Protein AF-0000000068223989 (afdb_homodimer)

Sequence (750 aa):
MGLLIIFLVSFIASISGSCTNDKNLVLDLAFKLSGNDVVFPCPTTKNIYASSGRWIPKNIIATRLAVYNDYGIVTLSRFRQGVPFTVGRFPLVNITSRVPLVAFPCWSIQEEGSCDSIQNAIDLTIDPLDILWVLDLGICNTLEQPVKRCSPKLWGIKPDSGKVVKTIDLSTFLSFDSRIQYLVVDYSVDGVPYAYISDAGSASIIVINILHGTGFRVVLPVAICPSVKDIFYLQLIRKSHDTVLYFSYLSSPFIYSIKTKLLQQGHVDGAIIKCGTKPLGYQVVLLGTDNGAGIFFRYKGDSDIYVWNTDTAFKPENFLLVHKGGYCRMATQVIPGWKKLMWAIESNFHDYITGTTGCLGPSIIVYPLVKTSESMGLLIIFLVSFIASISGSCTNDKNLVLDLAFKLSGNDVVFPCPTTKNIYASSGRWIPKNIIATRLAVYNDYGIVTLSRFRQGVPFTVGRFPLVNITSRVPLVAFPCWSIQEEGSCDSIQNAIDLTIDPLDILWVLDLGICNTLEQPVKRCSPKLWGIKPDSGKVVKTIDLSTFLSFDSRIQYLVVDYSVDGVPYAYISDAGSASIIVINILHGTGFRVVLPVAICPSVKDIFYLQLIRKSHDTVLYFSYLSSPFIYSIKTKLLQQGHVDGAIIKCGTKPLGYQVVLLGTDNGAGIFFRYKGDSDIYVWNTDTAFKPENFLLVHKGGYCRMATQVIPGWKKLMWAIESNFHDYITGTTGCLGPSIIVYPLVKTSES

Radius of gyration: 32.39 Å; Cα contacts (8 Å, |Δi|>4): 1817; chains: 2; bounding box: 91×104×91 Å

InterPro domains:
  IPR011042 Six-bladed beta-propeller, TolB-like [G3DSA:2.120.10.30] (39-363)
  IPR017996 Major royal jelly/yellow-related [PF03022] (121-354)
  IPR017996 Major royal jelly/yellow-related [PTHR10009] (9-357)

Foldseek 3Di:
DDPPPPPPPPPPPPPPPCPVPPVVQQVQQKEWEWLVQEDDPDVVVVVVLVVVQQAQTLLWDWAEWDADDQKIKTARFQLAHHDQFGIWMWGRDRHSDYTHTYHPPHNVQGHALPQSHQHGFQYWDAEPVGWIKTWGCCWHNNLHDIDRRYATWIWTARRVNRDTDAIAGCVVADDPQWDWHYWDWYADPVGFIWIWIQTLRQQWIWIARRVVSDIYTQHDDPLQHDPDRWDKDWAWADDPVFIKIWIHTQPDQWIKIATVVCVNVSNPVVRIGTQEGHPPPWGKQWAYAQNHQWTWIDTPPAAWIWIARSVHGPDPVRIDTQDHGDDAKHWSHWDQYDPRFIKTKIKNVVCSSVVNCPSRHIIIMIGTRDRPPPD/DDPPPPPPPPPPPPPPPCPVPPVVQQVQQKEWEWLVQEDDPDPVVVVVLVVVQQAQTLLWDWAEWDADAQKIKTARFQLDHHDQFGIWIWGRDRGSDYTHTYHPPHNVQGHALPQSHQHGFQYWDQEPVGWIKTWGCCWHNNLHDIDRRYATWIWTARRVNRDTDAIAGCVVADDPQWDWHYWDWYADPVGFIWIWIQTLRQQWIWIARRVVSDIYTQHDDPVQHDPDRWDKDWAWADDPVFIKIWIHTQPDQWIKIATVVCVNVSNPVVRIGTQEGHPPPWGKQWAYAQNHQWTWIDTVPAAWIWIARSVHGPDPVRIDTQDHGDDAKHWSHWDQHDPRFIKTKIKNVVCSSVVNCPSRHIIIMIGTRDRPPPD

Organism: Rhynchophorus ferrugineus (NCBI:txid354439)

pLDDT: mean 89.08, std 18.05, range [26.98, 98.94]

Secondary structure (DSSP, 8-state):
-------------------SHHHHHHTT--EEE-GGGBPPSSHHHHHHHHHHTS--GGG----EEEEETTEEEEE---SSS--S-SEEEEE--S-SEE--BEESS-GGGG-TT-TTS---EEEEEE-TTS-EEEEE-SEE-TTSS-EE-S--EEEEE-TTT--EEEEEE-GGG--TT--EEEEEEEE-TTS-EEEEEEETTTTEEEEEETTTTEEEEEEPPGGG--SS---EEEEEEE-SS-EEEEEEETT-SEEEEEEHHHHHTT--TTT-EEEEEPPTT--EEEEEE-SSSEEEEEETT---EEEEETTS-BSGGGEEEEE---SS-EEEEEEE-GGG-EEEEEE-HHHHHHT-SGGG---EEEEEE------/-------------------SHHHHHHTT--EEE-GGGBPPSSHHHHHHHHHHTS--GGG----EEEEETTEEEEE---SSS--S-SEEEEE--S-SEE--BEESS-GGGG-TT-TTS---EEEEEE-TTS-EEEEE-SEE-TTSS-EE-S--EEEEE-TTT--EEEEEE-GGG--TT--EEEEEEEE-TTS-EEEEEEETTTTEEEEEETTTTEEEEEEPPGGG--SS---EEEEEEE-SS-EEEEEEETT-SEEEEEEHHHHHTT--TTT-EEEEEPPTT--EEEEEE-SSSEEEEEETT---EEEEETTS-BSGGGEEEEE---SS-EEEEEEE-GGG-EEEEEE-HHHHHHT-SGGG---EEEEEE------

Solvent-accessible surface area (backbone atoms only — not comparable to full-atom values): 40188 Å² total; per-residue (Å²): 137,81,82,76,79,77,78,76,77,76,76,76,75,74,76,74,71,75,68,70,60,62,64,62,58,56,75,48,45,33,38,33,48,49,41,78,32,57,58,63,97,41,70,68,58,44,50,51,29,49,75,70,50,40,42,33,39,47,42,33,48,61,55,35,65,36,70,55,88,60,30,38,38,31,24,25,34,22,40,35,66,17,46,66,45,22,33,29,30,31,73,68,60,98,44,66,35,79,43,57,35,33,51,42,70,42,66,82,49,19,38,73,88,42,72,87,21,51,47,9,24,63,26,51,40,65,32,94,84,57,37,33,35,35,38,22,58,15,44,28,18,64,78,68,71,62,44,80,82,36,69,27,30,40,38,31,27,35,71,89,78,42,46,73,76,46,75,40,76,42,61,86,53,53,60,95,55,49,41,72,59,36,63,49,58,46,62,46,97,87,64,52,42,33,38,42,31,28,20,40,51,60,38,25,40,35,41,29,40,57,86,78,68,44,65,43,63,43,70,57,61,71,91,72,49,72,97,56,96,63,50,38,44,71,46,73,35,70,52,98,87,46,44,35,37,34,36,33,40,35,86,44,59,44,37,32,32,32,48,45,74,39,55,77,69,67,50,53,83,88,47,62,41,79,50,32,53,52,60,88,96,53,38,58,42,73,27,35,38,63,88,41,57,34,37,30,28,26,44,69,98,46,32,40,34,30,35,33,49,66,91,45,64,48,40,76,92,50,53,41,81,46,41,84,45,63,92,47,40,29,68,53,26,34,35,58,43,64,92,83,31,40,32,34,38,24,22,29,55,73,30,49,79,70,68,20,26,38,72,74,16,42,57,30,39,37,34,58,56,59,78,67,69,79,127,137,82,81,76,77,76,78,76,78,76,77,77,75,75,75,75,72,75,67,71,61,61,65,61,58,56,75,48,44,31,38,34,47,49,39,80,33,59,59,61,96,40,71,67,58,44,50,51,29,50,74,70,51,40,41,32,39,48,43,32,49,60,58,35,67,37,69,56,86,60,29,38,36,32,24,25,34,24,40,34,66,17,46,66,45,22,33,30,31,30,71,66,60,97,43,67,37,79,43,56,35,33,51,43,71,42,65,83,47,18,37,72,88,43,73,88,21,52,46,7,24,63,27,51,40,64,33,95,86,56,37,33,36,35,39,22,56,15,44,27,18,65,78,67,73,62,44,80,82,37,67,27,31,40,38,31,26,35,72,90,79,42,47,74,77,46,76,40,77,42,60,86,54,52,59,94,54,48,40,72,58,36,64,49,57,47,62,46,96,88,63,50,43,33,37,42,31,27,20,42,52,59,37,25,39,35,41,29,39,55,86,79,69,44,64,44,64,44,70,55,62,72,90,72,50,73,93,56,95,65,51,39,44,72,44,74,35,70,50,98,89,44,45,35,36,36,37,33,41,35,85,44,59,44,37,33,33,33,47,44,74,37,56,76,69,67,51,54,86,88,49,62,40,79,51,31,52,51,61,89,95,53,39,57,42,73,26,34,37,62,88,40,57,34,38,32,29,26,45,69,96,46,30,39,34,30,35,34,47,65,92,46,64,47,40,77,93,51,53,40,80,46,41,85,45,64,93,48,40,31,67,53,25,36,36,59,42,63,93,84,32,38,32,33,39,26,21,30,55,74,31,48,78,70,69,20,26,37,72,74,16,44,58,31,41,37,33,57,56,59,78,68,69,78,126

Nearest PDB structures (foldseek):
  5yyl-assembly1_A-2  TM=8.370E-01  e=7.728E-17  Apis mellifera
  2dg0-assembly1_A  TM=6.513E-01  e=5.392E-04  Staphylococcus aureus
  2dso-assembly3_C  TM=6.177E-01  e=4.110E-04  Staphylococcus aureus
  8e06-assembly1_A  TM=3.840E-01  e=2.372E-06  Homo sapiens
  8eec-assembly1_A  TM=4.610E-01  e=9.276E-04  Homo sapiens

Structure (mmCIF, N/CA/C/O backbone):
data_AF-0000000068223989-model_v1
#
loop_
_entity.id
_entity.type
_entity.pdbx_description
1 polymer 'Uncharacterized protein'
#
loop_
_atom_site.group_PDB
_atom_site.id
_atom_site.type_symbol
_atom_site.label_atom_id
_atom_site.label_alt_id
_atom_site.label_comp_id
_atom_site.label_asym_id
_atom_site.label_entity_id
_atom_site.label_seq_id
_atom_site.pdbx_PDB_ins_code
_atom_site.Cartn_x
_atom_site.Cartn_y
_atom_site.Cartn_z
_atom_site.occupancy
_atom_site.B_iso_or_equiv
_atom_site.auth_seq_id
_atom_site.auth_comp_id
_atom_site.auth_asym_id
_atom_site.auth_atom_id
_atom_site.pdbx_PDB_model_num
ATOM 1 N N . MET A 1 1 ? 67.438 5.156 52.906 1 27.75 1 MET A N 1
ATOM 2 C CA . MET A 1 1 ? 66.062 5.566 53.062 1 27.75 1 MET A CA 1
ATOM 3 C C . MET A 1 1 ? 65.375 5.73 51.688 1 27.75 1 MET A C 1
ATOM 5 O O . MET A 1 1 ? 65.625 6.727 51 1 27.75 1 MET A O 1
ATOM 9 N N . GLY A 1 2 ? 65.312 4.629 50.906 1 30.39 2 GLY A N 1
ATOM 10 C CA . GLY A 1 2 ? 64.938 4.363 49.531 1 30.39 2 GLY A CA 1
ATOM 11 C C . GLY A 1 2 ? 63.5 4.711 49.219 1 30.39 2 GLY A C 1
ATOM 12 O O . GLY A 1 2 ? 62.594 4.301 49.906 1 30.39 2 GLY A O 1
ATOM 13 N N . LEU A 1 3 ? 63.312 5.91 48.625 1 30.12 3 LEU A N 1
ATOM 14 C CA . LEU A 1 3 ? 62.094 6.609 48.219 1 30.12 3 LEU A CA 1
ATOM 15 C C . LEU A 1 3 ? 61.25 5.742 47.312 1 30.12 3 LEU A C 1
ATOM 17 O O . LEU A 1 3 ? 61.656 5.398 46.188 1 30.12 3 LEU A O 1
ATOM 21 N N . LEU A 1 4 ? 60.5 4.777 47.844 1 30.23 4 LEU A N 1
ATOM 22 C CA . LEU A 1 4 ? 59.625 3.855 47.156 1 30.23 4 LEU A CA 1
ATOM 23 C C . LEU A 1 4 ? 58.5 4.613 46.438 1 30.23 4 LEU A C 1
ATOM 25 O O . LEU A 1 4 ? 57.719 5.301 47.094 1 30.23 4 LEU A O 1
ATOM 29 N N . ILE A 1 5 ? 58.781 5.109 45.219 1 29.78 5 ILE A N 1
ATOM 30 C CA . ILE A 1 5 ? 57.875 5.824 44.312 1 29.78 5 ILE A CA 1
ATOM 31 C C . ILE A 1 5 ? 56.656 4.957 44 1 29.78 5 ILE A C 1
ATOM 33 O O . ILE A 1 5 ? 56.781 3.867 43.438 1 29.78 5 ILE A O 1
ATOM 37 N N . ILE A 1 6 ? 55.688 4.957 44.906 1 29.48 6 ILE A N 1
ATOM 38 C CA . ILE A 1 6 ? 54.406 4.23 44.75 1 29.48 6 ILE A CA 1
ATOM 39 C C . ILE A 1 6 ? 53.688 4.727 43.531 1 29.48 6 ILE A C 1
ATOM 41 O O . ILE A 1 6 ? 53.344 5.91 43.438 1 29.48 6 ILE A O 1
ATOM 45 N N . PHE A 1 7 ? 54.031 4.137 42.344 1 29.66 7 PHE A N 1
ATOM 46 C CA . PHE A 1 7 ? 53.344 4.371 41.062 1 29.66 7 PHE A CA 1
ATOM 47 C C . PHE A 1 7 ? 51.875 4.086 41.188 1 29.66 7 PHE A C 1
ATOM 49 O O . PHE A 1 7 ? 51.469 2.953 41.469 1 29.66 7 PHE A O 1
ATOM 56 N N . LEU A 1 8 ? 51.094 5.07 41.688 1 27.34 8 LEU A N 1
ATOM 57 C CA . LEU A 1 8 ? 49.656 5.008 41.719 1 27.34 8 LEU A CA 1
ATOM 58 C C . LEU A 1 8 ? 49.094 4.859 40.281 1 27.34 8 LEU A C 1
ATOM 60 O O . LEU A 1 8 ? 49.281 5.738 39.438 1 27.34 8 LEU A O 1
ATOM 64 N N . VAL A 1 9 ? 49.031 3.633 39.75 1 29.67 9 VAL A N 1
ATOM 65 C CA . VAL A 1 9 ? 48.375 3.287 38.469 1 29.67 9 VAL A CA 1
ATOM 66 C C . VAL A 1 9 ? 46.906 3.682 38.531 1 29.67 9 VAL A C 1
ATOM 68 O O . VAL A 1 9 ? 46.125 3.148 39.344 1 29.67 9 VAL A O 1
ATOM 71 N N . SER A 1 10 ? 46.594 4.988 38.344 1 27.98 10 SER A N 1
ATOM 72 C CA . SER A 1 10 ? 45.219 5.422 38.156 1 27.98 10 SER A CA 1
ATOM 73 C C . SER A 1 10 ? 44.5 4.629 37.062 1 27.98 10 SER A C 1
ATOM 75 O O . SER A 1 10 ? 44.969 4.605 35.938 1 27.98 10 SER A O 1
ATOM 77 N N . PHE A 1 11 ? 43.875 3.502 37.438 1 29.75 11 PHE A N 1
ATOM 78 C CA . PHE A 1 11 ? 42.969 2.777 36.562 1 29.75 11 PHE A CA 1
ATOM 79 C C . PHE A 1 11 ? 41.844 3.68 36.094 1 29.75 11 PHE A C 1
ATOM 81 O O . PHE A 1 11 ? 41 4.086 36.875 1 29.75 11 PHE A O 1
ATOM 88 N N . ILE A 1 12 ? 42.125 4.57 35.125 1 30.11 12 ILE A N 1
ATOM 89 C CA . ILE A 1 12 ? 41.031 5.238 34.406 1 30.11 12 ILE A CA 1
ATOM 90 C C . ILE A 1 12 ? 40.094 4.199 33.812 1 30.11 12 ILE A C 1
ATOM 92 O O . ILE A 1 12 ? 40.5 3.449 32.906 1 30.11 12 ILE A O 1
ATOM 96 N N . ALA A 1 13 ? 39.188 3.602 34.625 1 28.38 13 ALA A N 1
ATOM 97 C CA . ALA A 1 13 ? 38.062 2.844 34.094 1 28.38 13 ALA A CA 1
ATOM 98 C C . ALA A 1 13 ? 37.281 3.666 33.062 1 28.38 13 ALA A C 1
ATOM 100 O O . ALA A 1 13 ? 36.688 4.691 33.375 1 28.38 13 ALA A O 1
ATOM 101 N N . SER A 1 14 ? 37.781 3.701 31.828 1 31.7 14 SER A N 1
ATOM 102 C CA . SER A 1 14 ? 37 4.195 30.719 1 31.7 14 SER A CA 1
ATOM 103 C C . SER A 1 14 ? 35.625 3.545 30.703 1 31.7 14 SER A C 1
ATOM 105 O O . SER A 1 14 ? 35.5 2.326 30.547 1 31.7 14 SER A O 1
ATOM 107 N N . ILE A 1 15 ? 34.656 4.047 31.5 1 30.88 15 ILE A N 1
ATOM 108 C CA . ILE A 1 15 ? 33.25 3.713 31.266 1 30.88 15 ILE A CA 1
ATOM 109 C C . ILE A 1 15 ? 32.906 3.965 29.812 1 30.88 15 ILE A C 1
ATOM 111 O O . ILE A 1 15 ? 32.875 5.113 29.359 1 30.88 15 ILE A O 1
ATOM 115 N N . SER A 1 16 ? 33.406 3.082 28.938 1 31.22 16 SER A N 1
ATOM 116 C CA . SER A 1 16 ? 32.781 3.051 27.625 1 31.22 16 SER A CA 1
ATOM 117 C C . SER A 1 16 ? 31.266 2.994 27.734 1 31.22 16 SER A C 1
ATOM 119 O O . SER A 1 16 ? 30.719 1.993 28.188 1 31.22 16 SER A O 1
ATOM 121 N N . GLY A 1 17 ? 30.594 4.129 28.062 1 29.38 17 GLY A N 1
ATOM 122 C CA . GLY A 1 17 ? 29.156 4.262 27.922 1 29.38 17 GLY A CA 1
ATOM 123 C C . GLY A 1 17 ? 28.625 3.695 26.625 1 29.38 17 GLY A C 1
ATOM 124 O O . GLY A 1 17 ? 29.094 4.078 25.547 1 29.38 17 GLY A O 1
ATOM 125 N N . SER A 1 18 ? 28.141 2.469 26.672 1 31.12 18 SER A N 1
ATOM 126 C CA . SER A 1 18 ? 27.344 1.803 25.656 1 31.12 18 SER A CA 1
ATOM 127 C C . SER A 1 18 ? 26.281 2.734 25.094 1 31.12 18 SER A C 1
ATOM 129 O O . SER A 1 18 ? 25.219 2.908 25.703 1 31.12 18 SER A O 1
ATOM 131 N N . CYS A 1 19 ? 26.594 3.852 24.516 1 32.34 19 CYS A N 1
ATOM 132 C CA . CYS A 1 19 ? 25.75 4.703 23.688 1 32.34 19 CYS A CA 1
ATOM 133 C C . CYS A 1 19 ? 25.016 3.883 22.641 1 32.34 19 CYS A C 1
ATOM 135 O O . CYS A 1 19 ? 24.266 4.434 21.828 1 32.34 19 CYS A O 1
ATOM 137 N N . THR A 1 20 ? 25.422 2.654 22.438 1 35.62 20 THR A N 1
ATOM 138 C CA . THR A 1 20 ? 24.844 1.895 21.328 1 35.62 20 THR A CA 1
ATOM 139 C C . THR A 1 20 ? 23.375 1.584 21.609 1 35.62 20 THR A C 1
ATOM 141 O O . THR A 1 20 ? 22.578 1.405 20.672 1 35.62 20 THR A O 1
ATOM 144 N N . ASN A 1 21 ? 22.906 1.511 22.828 1 36.44 21 ASN A N 1
ATOM 145 C CA . ASN A 1 21 ? 21.578 0.993 23.141 1 36.44 21 ASN A CA 1
ATOM 146 C C . ASN A 1 21 ? 20.5 2.023 22.844 1 36.44 21 ASN A C 1
ATOM 148 O O . ASN A 1 21 ? 19.312 1.677 22.75 1 36.44 21 ASN A O 1
ATOM 152 N N . ASP A 1 22 ? 20.875 3.281 22.922 1 34.84 22 ASP A N 1
ATOM 153 C CA . ASP A 1 22 ? 19.766 4.234 22.906 1 34.84 22 ASP A CA 1
ATOM 154 C C . ASP A 1 22 ? 19.188 4.363 21.5 1 34.84 22 ASP A C 1
ATOM 156 O O . ASP A 1 22 ? 18.062 4.867 21.328 1 34.84 22 ASP A O 1
ATOM 160 N N . LYS A 1 23 ? 19.891 4.203 20.422 1 39.62 23 LYS A N 1
ATOM 161 C CA . LYS A 1 23 ? 19.344 4.262 19.078 1 39.62 23 LYS A CA 1
ATOM 162 C C . LYS A 1 23 ? 18.312 3.168 18.844 1 39.62 23 LYS A C 1
ATOM 164 O O . LYS A 1 23 ? 17.438 3.309 18 1 39.62 23 LYS A O 1
ATOM 169 N N . ASN A 1 24 ? 18.531 2.051 19.484 1 40.94 24 ASN A N 1
ATOM 170 C CA . ASN A 1 24 ? 17.609 0.94 19.266 1 40.94 24 ASN A CA 1
ATOM 171 C C . ASN A 1 24 ? 16.234 1.224 19.875 1 40.94 24 ASN A C 1
ATOM 173 O O . ASN A 1 24 ? 15.25 0.611 19.469 1 40.94 24 ASN A O 1
ATOM 177 N N . LEU A 1 25 ? 16.141 2.043 20.906 1 41.06 25 LEU A N 1
ATOM 178 C CA . LEU A 1 25 ? 14.891 2.271 21.609 1 41.06 25 LEU A CA 1
ATOM 179 C C . LEU A 1 25 ? 13.945 3.129 20.781 1 41.06 25 LEU A C 1
ATOM 181 O O . LEU A 1 25 ? 12.734 2.914 20.797 1 41.06 25 LEU A O 1
ATOM 185 N N . VAL A 1 26 ? 14.406 4.141 20.141 1 46.59 26 VAL A N 1
ATOM 186 C CA . VAL A 1 26 ? 13.578 5.121 19.453 1 46.59 26 VAL A CA 1
ATOM 187 C C . VAL A 1 26 ? 12.969 4.5 18.188 1 46.59 26 VAL A C 1
ATOM 189 O O . VAL A 1 26 ? 11.812 4.773 17.844 1 46.59 26 VAL A O 1
ATOM 192 N N . LEU A 1 27 ? 13.781 3.613 17.578 1 49.56 27 LEU A N 1
ATOM 193 C CA . LEU A 1 27 ? 13.352 3.051 16.297 1 49.56 27 LEU A CA 1
ATOM 194 C C . LEU A 1 27 ? 12.141 2.139 16.484 1 49.56 27 LEU A C 1
ATOM 196 O O . LEU A 1 27 ? 11.359 1.94 15.555 1 49.56 27 LEU A O 1
ATOM 200 N N . ASP A 1 28 ? 11.883 1.909 17.828 1 60.38 28 ASP A N 1
ATOM 201 C CA . ASP A 1 28 ? 10.82 0.929 18.047 1 60.38 28 ASP A CA 1
ATOM 202 C C . ASP A 1 28 ? 9.484 1.615 18.312 1 60.38 28 ASP A C 1
ATOM 204 O O . ASP A 1 28 ? 8.469 0.948 18.531 1 60.38 28 ASP A O 1
ATOM 208 N N . LEU A 1 29 ? 9.547 3.002 18.266 1 77.56 29 LEU A N 1
ATOM 209 C CA . LEU A 1 29 ? 8.258 3.627 18.562 1 77.56 29 LEU A CA 1
ATOM 210 C C . LEU A 1 29 ? 7.625 4.184 17.281 1 77.56 29 LEU A C 1
ATOM 212 O O . LEU A 1 29 ? 7.945 5.301 16.875 1 77.56 29 LEU A O 1
ATOM 216 N N . ALA A 1 30 ? 6.938 3.488 16.578 1 87.38 30 ALA A N 1
ATOM 217 C CA . ALA A 1 30 ? 6.18 3.918 15.398 1 87.38 30 ALA A CA 1
ATOM 218 C C . ALA A 1 30 ? 4.734 3.438 15.477 1 87.38 30 ALA A C 1
ATOM 220 O O . ALA A 1 30 ? 4.469 2.314 15.906 1 87.38 30 ALA A O 1
ATOM 221 N N . PHE A 1 31 ? 3.896 4.34 15.172 1 92.56 31 PHE A N 1
ATOM 222 C CA . PHE A 1 31 ? 2.469 4.047 15.156 1 92.56 31 PHE A CA 1
ATOM 223 C C . PHE A 1 31 ? 1.923 4.09 13.734 1 92.56 31 PHE A C 1
ATOM 225 O O . PHE A 1 31 ? 2.02 5.113 13.062 1 92.56 31 PHE A O 1
ATOM 232 N N . LYS A 1 32 ? 1.397 3.01 13.367 1 92.69 32 LYS A N 1
ATOM 233 C CA . LYS A 1 32 ? 0.802 2.941 12.039 1 92.69 32 LYS A CA 1
ATOM 234 C C . LYS A 1 32 ? -0.705 3.178 12.094 1 92.69 32 LYS A C 1
ATOM 236 O O . LYS A 1 32 ? -1.405 2.555 12.898 1 92.69 32 LYS A O 1
ATOM 241 N N . LEU A 1 33 ? -1.16 4.098 11.273 1 95.75 33 LEU A N 1
ATOM 242 C CA . LEU A 1 33 ? -2.582 4.406 11.18 1 95.75 33 LEU A CA 1
ATOM 243 C C . LEU A 1 33 ? -3.168 3.893 9.867 1 95.75 33 LEU A C 1
ATOM 245 O O . LEU A 1 33 ? -2.488 3.891 8.836 1 95.75 33 LEU A O 1
ATOM 249 N N . SER A 1 34 ? -4.441 3.482 9.992 1 94.25 34 SER A N 1
ATOM 250 C CA . SER A 1 34 ? -5.137 2.979 8.812 1 94.25 34 SER A CA 1
ATOM 251 C C . SER A 1 34 ? -6.641 3.219 8.906 1 94.25 34 SER A C 1
ATOM 253 O O . SER A 1 34 ? -7.219 3.129 9.992 1 94.25 34 SER A O 1
ATOM 255 N N . GLY A 1 35 ? -7.227 3.465 7.719 1 95.88 35 GLY A N 1
ATOM 256 C CA . GLY A 1 35 ? -8.672 3.598 7.676 1 95.88 35 GLY A CA 1
ATOM 257 C C . GLY A 1 35 ? -9.398 2.32 8.039 1 95.88 35 GLY A C 1
ATOM 258 O O . GLY A 1 35 ? -10.602 2.34 8.312 1 95.88 35 GLY A O 1
ATOM 259 N N . ASN A 1 36 ? -8.688 1.224 8.078 1 91.81 36 ASN A N 1
ATOM 260 C CA . ASN A 1 36 ? -9.297 -0.05 8.445 1 91.81 36 ASN A CA 1
ATOM 261 C C . ASN A 1 36 ? -9.414 -0.193 9.961 1 91.81 36 ASN A C 1
ATOM 263 O O . ASN A 1 36 ? -10.117 -1.083 10.453 1 91.81 36 ASN A O 1
ATOM 267 N N . ASP A 1 37 ? -8.773 0.667 10.703 1 94 37 ASP A N 1
ATOM 268 C CA . ASP A 1 37 ? -8.703 0.495 12.156 1 94 37 ASP A CA 1
ATOM 269 C C . ASP A 1 37 ? -9.57 1.521 12.875 1 94 37 ASP A C 1
ATOM 271 O O . ASP A 1 37 ? -9.289 1.899 14.008 1 94 37 ASP A O 1
ATOM 275 N N . VAL A 1 38 ? -10.57 1.954 12.188 1 96.38 38 VAL A N 1
ATOM 276 C CA . VAL A 1 38 ? -11.555 2.84 12.797 1 96.38 38 VAL A CA 1
ATOM 277 C C . VAL A 1 38 ? -12.414 2.055 13.789 1 96.38 38 VAL A C 1
ATOM 279 O O . VAL A 1 38 ? -12.875 0.953 13.484 1 96.38 38 VAL A O 1
ATOM 282 N N . VAL A 1 39 ? -12.562 2.598 14.969 1 96.88 39 VAL A N 1
ATOM 283 C CA . VAL A 1 39 ? -13.383 1.948 15.984 1 96.88 39 VAL A CA 1
ATOM 284 C C . VAL A 1 39 ? -14.812 2.486 15.914 1 96.88 39 VAL A C 1
ATOM 286 O O . VAL A 1 39 ? -15.031 3.691 16.047 1 96.88 39 VAL A O 1
ATOM 289 N N . PHE A 1 40 ? -15.742 1.588 15.766 1 96.5 40 PHE A N 1
ATOM 290 C CA . PHE A 1 40 ? -17.156 1.944 15.719 1 96.5 40 PHE A CA 1
ATOM 291 C C . PHE A 1 40 ? -17.812 1.713 17.078 1 96.5 40 PHE A C 1
ATOM 293 O O . PHE A 1 40 ? -17.344 0.898 17.875 1 96.5 40 PHE A O 1
ATOM 300 N N . PRO A 1 41 ? -18.906 2.412 17.312 1 93.5 41 PRO A N 1
ATOM 301 C CA . PRO A 1 41 ? -19.609 2.227 18.578 1 93.5 41 PRO A CA 1
ATOM 302 C C . PRO A 1 41 ? -20.172 0.816 18.75 1 93.5 41 PRO A C 1
ATOM 304 O O . PRO A 1 41 ? -20.203 0.288 19.859 1 93.5 41 PRO A O 1
ATOM 307 N N . CYS A 1 42 ? -20.625 0.206 17.672 1 92.56 42 CYS A N 1
ATOM 308 C CA . CYS A 1 42 ? -21.125 -1.163 17.672 1 92.56 42 CYS A CA 1
ATOM 309 C C . CYS A 1 42 ? -21.062 -1.768 16.281 1 92.56 42 CYS A C 1
ATOM 311 O O . CYS A 1 42 ? -20.906 -1.047 15.289 1 92.56 42 CYS A O 1
ATOM 313 N N . PRO A 1 43 ? -21.172 -3.064 16.219 1 91.19 43 PRO A N 1
ATOM 314 C CA . PRO A 1 43 ? -21.062 -3.742 14.922 1 91.19 43 PRO A CA 1
ATOM 315 C C . PRO A 1 43 ? -22.172 -3.32 13.945 1 91.19 43 PRO A C 1
ATOM 317 O O . PRO A 1 43 ? -21.922 -3.232 12.742 1 91.19 43 PRO A O 1
ATOM 320 N N . THR A 1 44 ? -23.344 -3.105 14.43 1 92.44 44 THR A N 1
ATOM 321 C CA . THR A 1 44 ? -24.453 -2.691 13.586 1 92.44 44 THR A CA 1
ATOM 322 C C . THR A 1 44 ? -24.141 -1.362 12.898 1 92.44 44 THR A C 1
ATOM 324 O O . THR A 1 44 ? -24.375 -1.208 11.695 1 92.44 44 THR A O 1
ATOM 327 N N . THR A 1 45 ? -23.594 -0.434 13.672 1 93.38 45 THR A N 1
ATOM 328 C CA . THR A 1 45 ? -23.203 0.853 13.109 1 93.38 45 THR A CA 1
ATOM 329 C C . THR A 1 45 ? -22.125 0.672 12.039 1 93.38 45 THR A C 1
ATOM 331 O O . THR A 1 45 ? -22.188 1.291 10.977 1 93.38 45 THR A O 1
ATOM 334 N N . LYS A 1 46 ? -21.188 -0.169 12.352 1 94.88 46 LYS A N 1
ATOM 335 C CA . LYS A 1 46 ? -20.141 -0.466 11.383 1 94.88 46 LYS A CA 1
ATOM 336 C C . LYS A 1 46 ? -20.719 -0.973 10.07 1 94.88 46 LYS A C 1
ATOM 338 O O . LYS A 1 46 ? -20.344 -0.502 8.992 1 94.88 46 LYS A O 1
ATOM 343 N N . ASN A 1 47 ? -21.625 -1.838 10.117 1 92.75 47 ASN A N 1
ATOM 344 C CA . ASN A 1 47 ? -22.25 -2.432 8.938 1 92.75 47 ASN A CA 1
ATOM 345 C C . ASN A 1 47 ? -23.031 -1.396 8.125 1 92.75 47 ASN A C 1
ATOM 347 O O . ASN A 1 47 ? -22.984 -1.402 6.895 1 92.75 47 ASN A O 1
ATOM 351 N N . ILE A 1 48 ? -23.734 -0.613 8.805 1 94.06 48 ILE A N 1
ATOM 352 C CA . ILE A 1 48 ? -24.5 0.432 8.141 1 94.06 48 ILE A CA 1
ATOM 353 C C . ILE A 1 48 ? -23.562 1.363 7.383 1 94.06 48 ILE A C 1
ATOM 355 O O . ILE A 1 48 ? -23.812 1.688 6.219 1 94.06 48 ILE A O 1
ATOM 359 N N . TYR A 1 49 ? -22.469 1.773 8.062 1 96.25 49 TYR A N 1
ATOM 360 C CA . TYR A 1 49 ? -21.531 2.676 7.422 1 96.25 49 TYR A CA 1
ATOM 361 C C . TYR A 1 49 ? -20.844 2.002 6.23 1 96.25 49 TYR A C 1
ATOM 363 O O . TYR A 1 49 ? -20.641 2.631 5.191 1 96.25 49 TYR A O 1
ATOM 371 N N . ALA A 1 50 ? -20.516 0.752 6.391 1 93.81 50 ALA A N 1
ATOM 372 C CA . ALA A 1 50 ? -19.859 0.002 5.316 1 93.81 50 ALA A CA 1
ATOM 373 C C . ALA A 1 50 ? -20.797 -0.151 4.117 1 93.81 50 ALA A C 1
ATOM 375 O O . ALA A 1 50 ? -20.391 0.097 2.977 1 93.81 50 ALA A O 1
ATOM 376 N N . SER A 1 51 ? -22.047 -0.459 4.312 1 94.12 51 SER A N 1
ATOM 377 C CA . SER A 1 51 ? -22.984 -0.752 3.238 1 94.12 51 SER A CA 1
ATOM 378 C C . SER A 1 51 ? -23.469 0.526 2.561 1 94.12 51 SER A C 1
ATOM 380 O O . SER A 1 51 ? -23.797 0.519 1.374 1 94.12 51 SER A O 1
ATOM 382 N N . SER A 1 52 ? -23.453 1.62 3.264 1 95.06 52 SER A N 1
ATOM 383 C CA . SER A 1 52 ? -23.969 2.873 2.723 1 95.06 52 SER A CA 1
ATOM 384 C C . SER A 1 52 ? -22.875 3.68 2.047 1 95.06 52 SER A C 1
ATOM 386 O O . SER A 1 52 ? -23.125 4.742 1.476 1 95.06 52 SER A O 1
ATOM 388 N N . GLY A 1 53 ? -21.656 3.289 2.191 1 95.06 53 GLY A N 1
ATOM 389 C CA . GLY A 1 53 ? -20.547 4.02 1.587 1 95.06 53 GLY A CA 1
ATOM 390 C C . GLY A 1 53 ? -20.031 5.156 2.455 1 95.06 53 GLY A C 1
ATOM 391 O O . GLY A 1 53 ? -19.281 6.004 1.99 1 95.06 53 GLY A O 1
ATOM 392 N N . ARG A 1 54 ? -20.422 5.109 3.67 1 96.38 54 ARG A N 1
ATOM 393 C CA . ARG A 1 54 ? -20 6.16 4.594 1 96.38 54 ARG A CA 1
ATOM 394 C C . ARG A 1 54 ? -18.703 5.785 5.293 1 96.38 54 ARG A C 1
ATOM 396 O O . ARG A 1 54 ? -18.141 6.586 6.047 1 96.38 54 ARG A O 1
ATOM 403 N N . TRP A 1 55 ? -18.281 4.602 5.027 1 97.5 55 TRP A N 1
ATOM 404 C CA . TRP A 1 55 ? -16.969 4.156 5.465 1 97.5 55 TRP A CA 1
ATOM 405 C C . TRP A 1 55 ? -16.219 3.461 4.328 1 97.5 55 TRP A C 1
ATOM 407 O O . TRP A 1 55 ? -16.578 2.342 3.943 1 97.5 55 TRP A O 1
ATOM 417 N N . ILE A 1 56 ? -15.289 4.145 3.811 1 96.25 56 ILE A N 1
ATOM 418 C CA . ILE A 1 56 ? -14.391 3.633 2.779 1 96.25 56 ILE A CA 1
ATOM 419 C C . ILE A 1 56 ? -12.945 3.746 3.25 1 96.25 56 ILE A C 1
ATOM 421 O O . ILE A 1 56 ? -12.312 4.797 3.098 1 96.25 56 ILE A O 1
ATOM 425 N N . PRO A 1 57 ? -12.391 2.688 3.801 1 95.38 57 PRO A N 1
ATOM 426 C CA . PRO A 1 57 ? -11.109 2.732 4.5 1 95.38 57 PRO A CA 1
ATOM 427 C C . PRO A 1 57 ? -10 3.35 3.652 1 95.38 57 PRO A C 1
ATOM 429 O O . PRO A 1 57 ? -9.195 4.137 4.156 1 95.38 57 PRO A O 1
ATOM 432 N N . LYS A 1 58 ? -9.938 3.092 2.373 1 94.25 58 LYS A N 1
ATOM 433 C CA . LYS A 1 58 ? -8.836 3.564 1.532 1 94.25 58 LYS A CA 1
ATOM 434 C C . LYS A 1 58 ? -8.914 5.074 1.331 1 94.25 58 LYS A C 1
ATOM 436 O O . LYS A 1 58 ? -7.973 5.684 0.819 1 94.25 58 LYS A O 1
ATOM 441 N N . ASN A 1 59 ? -10.039 5.68 1.725 1 97.25 59 ASN A N 1
ATOM 442 C CA . ASN A 1 59 ? -10.227 7.117 1.548 1 97.25 59 ASN A CA 1
ATOM 443 C C . ASN A 1 59 ? -9.828 7.895 2.799 1 97.25 59 ASN A C 1
ATOM 445 O O . ASN A 1 59 ? -9.859 9.125 2.809 1 97.25 59 ASN A O 1
ATOM 449 N N . ILE A 1 60 ? -9.406 7.191 3.842 1 98.06 60 ILE A N 1
ATOM 450 C CA . ILE A 1 60 ? -9.094 7.84 5.109 1 98.06 60 ILE A CA 1
ATOM 451 C C . ILE A 1 60 ? -7.59 8.117 5.188 1 98.06 60 ILE A C 1
ATOM 453 O O . ILE A 1 60 ? -6.777 7.195 5.07 1 98.06 60 ILE A O 1
ATOM 457 N N . ILE A 1 61 ? -7.215 9.367 5.344 1 98.25 61 ILE A N 1
ATOM 458 C CA . ILE A 1 61 ? -5.824 9.773 5.508 1 98.25 61 ILE A CA 1
ATOM 459 C C . ILE A 1 61 ? -5.699 10.719 6.695 1 98.25 61 ILE A C 1
ATOM 461 O O . ILE A 1 61 ? -6.66 11.406 7.055 1 98.25 61 ILE A O 1
ATOM 465 N N . ALA A 1 62 ? -4.574 10.688 7.344 1 98.31 62 ALA A N 1
ATOM 466 C CA . ALA A 1 62 ? -4.23 11.625 8.414 1 98.31 62 ALA A CA 1
ATOM 467 C C . ALA A 1 62 ? -3.014 12.469 8.039 1 98.31 62 ALA A C 1
ATOM 469 O O . ALA A 1 62 ? -1.975 11.93 7.648 1 98.31 62 ALA A O 1
ATOM 470 N N . THR A 1 63 ? -3.172 13.781 8.133 1 96.81 63 THR A N 1
ATOM 471 C CA . THR A 1 63 ? -2.061 14.609 7.68 1 96.81 63 THR A CA 1
ATOM 472 C C . THR A 1 63 ? -1.625 15.578 8.781 1 96.81 63 THR A C 1
ATOM 474 O O . THR A 1 63 ? -0.556 16.188 8.688 1 96.81 63 THR A O 1
ATOM 477 N N . ARG A 1 64 ? -2.445 15.766 9.836 1 98.31 64 ARG A N 1
ATOM 478 C CA . ARG A 1 64 ? -2.135 16.656 10.945 1 98.31 64 ARG A CA 1
ATOM 479 C C . ARG A 1 64 ? -2.248 15.938 12.281 1 98.31 64 ARG A C 1
ATOM 481 O O . ARG A 1 64 ? -3.129 15.094 12.469 1 98.31 64 ARG A O 1
ATOM 488 N N . LEU A 1 65 ? -1.385 16.328 13.172 1 97.62 65 LEU A N 1
ATOM 489 C CA . LEU A 1 65 ? -1.23 15.625 14.438 1 97.62 65 LEU A CA 1
ATOM 490 C C . LEU A 1 65 ? -1.054 16.609 15.594 1 97.62 65 LEU A C 1
ATOM 492 O O . LEU A 1 65 ? -0.374 17.625 15.453 1 97.62 65 LEU A O 1
ATOM 496 N N . ALA A 1 66 ? -1.668 16.328 16.672 1 96.31 66 ALA A N 1
ATOM 497 C CA . ALA A 1 66 ? -1.383 16.906 17.984 1 96.31 66 ALA A CA 1
ATOM 498 C C . ALA A 1 66 ? -1.198 15.812 19.031 1 96.31 66 ALA A C 1
ATOM 500 O O . ALA A 1 66 ? -1.752 14.719 18.891 1 96.31 66 ALA A O 1
ATOM 501 N N . VAL A 1 67 ? -0.413 16.094 19.969 1 94.19 67 VAL A N 1
ATOM 502 C CA . VAL A 1 67 ? -0.182 15.125 21.031 1 94.19 67 VAL A CA 1
ATOM 503 C C . VAL A 1 67 ? -0.607 15.719 22.375 1 94.19 67 VAL A C 1
ATOM 505 O O . VAL A 1 67 ? -0.231 16.844 22.703 1 94.19 67 VAL A O 1
ATOM 508 N N . TYR A 1 68 ? -1.366 15.023 23.031 1 92.94 68 TYR A N 1
ATOM 509 C CA . TYR A 1 68 ? -1.795 15.383 24.391 1 92.94 68 TYR A CA 1
ATOM 510 C C . TYR A 1 68 ? -1.716 14.188 25.328 1 92.94 68 TYR A C 1
ATOM 512 O O . TYR A 1 68 ? -2.42 13.188 25.125 1 92.94 68 TYR A O 1
ATOM 520 N N . ASN A 1 69 ? -0.781 14.305 26.266 1 90.19 69 ASN A N 1
ATOM 521 C CA . ASN A 1 69 ? -0.515 13.211 27.203 1 90.19 69 ASN A CA 1
ATOM 522 C C . ASN A 1 69 ? -0.144 11.922 26.453 1 90.19 69 ASN A C 1
ATOM 524 O O . ASN A 1 69 ? 0.856 11.883 25.734 1 90.19 69 ASN A O 1
ATOM 528 N N . ASP A 1 70 ? -1.015 10.852 26.531 1 88.81 70 ASP A N 1
ATOM 529 C CA . ASP A 1 70 ? -0.646 9.562 25.953 1 88.81 70 ASP A CA 1
ATOM 530 C C . ASP A 1 70 ? -1.466 9.273 24.688 1 88.81 70 ASP A C 1
ATOM 532 O O . ASP A 1 70 ? -1.659 8.109 24.328 1 88.81 70 ASP A O 1
ATOM 536 N N . TYR A 1 71 ? -1.928 10.422 24.141 1 93.38 71 TYR A N 1
ATOM 537 C CA . TYR A 1 71 ? -2.736 10.219 22.938 1 93.38 71 TYR A CA 1
ATOM 538 C C . TYR A 1 71 ? -2.256 11.109 21.797 1 93.38 71 TYR A C 1
ATOM 540 O O . TYR A 1 71 ? -1.88 12.266 22.031 1 93.38 71 TYR A O 1
ATOM 548 N N . GLY A 1 72 ? -2.244 10.539 20.672 1 95.44 72 GLY A N 1
ATOM 549 C CA . GLY A 1 72 ? -2.213 11.328 19.453 1 95.44 72 GLY A CA 1
ATOM 550 C C . GLY A 1 72 ? -3.594 11.672 18.938 1 95.44 72 GLY A C 1
ATOM 551 O O . GLY A 1 72 ? -4.504 10.844 18.969 1 95.44 72 GLY A O 1
ATOM 552 N N . ILE A 1 73 ? -3.803 12.914 18.562 1 97.94 73 ILE A N 1
ATOM 553 C CA . ILE A 1 73 ? -5.031 13.375 17.922 1 97.94 73 ILE A CA 1
ATOM 554 C C . ILE A 1 73 ? -4.742 13.797 16.484 1 97.94 73 ILE A C 1
ATOM 556 O O . ILE A 1 73 ? -3.811 14.562 16.234 1 97.94 73 ILE A O 1
ATOM 560 N N . VAL A 1 74 ? -5.551 13.258 15.539 1 98.69 74 VAL A N 1
ATOM 561 C CA . VAL A 1 74 ? -5.227 13.484 14.133 1 98.69 74 VAL A CA 1
ATOM 562 C C . VAL A 1 74 ? -6.457 14.008 13.398 1 98.69 74 VAL A C 1
ATOM 564 O O . VAL A 1 74 ? -7.594 13.766 13.82 1 98.69 74 VAL A O 1
ATOM 567 N N . THR A 1 75 ? -6.227 14.758 12.336 1 98.81 75 THR A N 1
ATOM 568 C CA . THR A 1 75 ? -7.285 15.047 11.383 1 98.81 75 THR A CA 1
ATOM 569 C C . THR A 1 75 ? -7.41 13.922 10.352 1 98.81 75 THR A C 1
ATOM 571 O O . THR A 1 75 ? -6.41 13.477 9.789 1 98.81 75 THR A O 1
ATOM 574 N N . LEU A 1 76 ? -8.562 13.445 10.211 1 98.75 76 LEU A N 1
ATOM 575 C CA . LEU A 1 76 ? -8.961 12.57 9.117 1 98.75 76 LEU A CA 1
ATOM 576 C C . LEU A 1 76 ? -9.836 13.32 8.109 1 98.75 76 LEU A C 1
ATOM 578 O O . LEU A 1 76 ? -11.039 13.062 8.023 1 98.75 76 LEU A O 1
ATOM 582 N N . SER A 1 77 ? -9.195 14.141 7.375 1 98.62 77 SER A N 1
ATOM 583 C CA . SER A 1 77 ? -9.883 15.133 6.559 1 98.62 77 SER A CA 1
ATOM 584 C C . SER A 1 77 ? -10.773 14.469 5.512 1 98.62 77 SER A C 1
ATOM 586 O O . SER A 1 77 ? -10.375 13.484 4.887 1 98.62 77 SER A O 1
ATOM 588 N N . ARG A 1 78 ? -11.914 14.984 5.363 1 98.44 78 ARG A N 1
ATOM 589 C CA . ARG A 1 78 ? -12.867 14.477 4.383 1 98.44 78 ARG A CA 1
ATOM 590 C C . ARG A 1 78 ? -12.57 15.031 2.994 1 98.44 78 ARG A C 1
ATOM 592 O O . ARG A 1 78 ? -13.422 15.688 2.389 1 98.44 78 ARG A O 1
ATOM 599 N N . PHE A 1 79 ? -11.414 14.602 2.467 1 98.12 79 PHE A N 1
ATOM 600 C CA . PHE A 1 79 ? -11.023 14.938 1.103 1 98.12 79 PHE A CA 1
ATOM 601 C C . PHE A 1 79 ? -11.789 14.086 0.094 1 98.12 79 PHE A C 1
ATOM 603 O O . PHE A 1 79 ? -12.016 14.516 -1.04 1 98.12 79 PHE A O 1
ATOM 610 N N . ARG A 1 80 ? -12.109 12.906 0.585 1 97.94 80 ARG A N 1
ATOM 611 C CA . ARG A 1 80 ? -12.898 11.945 -0.17 1 97.94 80 ARG A CA 1
ATOM 612 C C . ARG A 1 80 ? -14.086 11.453 0.648 1 97.94 80 ARG A C 1
ATOM 614 O O . ARG A 1 80 ? -14.156 11.688 1.856 1 97.94 80 ARG A O 1
ATOM 621 N N . GLN A 1 81 ? -14.977 10.789 -0.061 1 97.06 81 GLN A N 1
ATOM 622 C CA . GLN A 1 81 ? -16.141 10.242 0.623 1 97.06 81 GLN A CA 1
ATOM 623 C C . GLN A 1 81 ? -15.75 9.078 1.531 1 97.06 81 GLN A C 1
ATOM 625 O O . GLN A 1 81 ? -14.672 8.492 1.371 1 97.06 81 GLN A O 1
ATOM 630 N N . GLY A 1 82 ? -16.578 8.828 2.494 1 97.88 82 GLY A N 1
ATOM 631 C CA . GLY A 1 82 ? -16.438 7.602 3.258 1 97.88 82 GLY A CA 1
ATOM 632 C C . GLY A 1 82 ? -15.57 7.762 4.492 1 97.88 82 GLY A C 1
ATOM 633 O O . GLY A 1 82 ? -15.008 6.785 4.988 1 97.88 82 GLY A O 1
ATOM 634 N N . VAL A 1 83 ? -15.406 8.945 4.969 1 98.5 83 VAL A N 1
ATOM 635 C CA . VAL A 1 83 ? -14.68 9.211 6.207 1 98.5 83 VAL A CA 1
ATOM 636 C C . VAL A 1 83 ? -15.672 9.391 7.355 1 98.5 83 VAL A C 1
ATOM 638 O O . VAL A 1 83 ? -16.328 10.438 7.461 1 98.5 83 VAL A O 1
ATOM 641 N N . PRO A 1 84 ? -15.734 8.438 8.266 1 98.25 84 PRO A N 1
ATOM 642 C CA . PRO A 1 84 ? -16.828 8.445 9.227 1 98.25 84 PRO A CA 1
ATOM 643 C C . PRO A 1 84 ? -16.703 9.555 10.266 1 98.25 84 PRO A C 1
ATOM 645 O O . PRO A 1 84 ? -17.719 10.094 10.727 1 98.25 84 PRO A O 1
ATOM 648 N N . PHE A 1 85 ? -15.547 9.812 10.719 1 98.56 85 PHE A N 1
ATOM 649 C CA . PHE A 1 85 ? -15.258 10.953 11.586 1 98.56 85 PHE A CA 1
ATOM 650 C C . PHE A 1 85 ? -13.961 11.641 11.164 1 98.56 85 PHE A C 1
ATOM 652 O O . PHE A 1 85 ? -13.078 11 10.594 1 98.56 85 PHE A O 1
ATOM 659 N N . THR A 1 86 ? -13.883 12.961 11.398 1 98.75 86 THR A N 1
ATOM 660 C CA . THR A 1 86 ? -12.836 13.766 10.773 1 98.75 86 THR A CA 1
ATOM 661 C C . THR A 1 86 ? -11.789 14.172 11.812 1 98.75 86 THR A C 1
ATOM 663 O O . THR A 1 86 ? -10.734 14.711 11.453 1 98.75 86 THR A O 1
ATOM 666 N N . VAL A 1 87 ? -11.977 13.922 13.086 1 98.88 87 VAL A N 1
ATOM 667 C CA . VAL A 1 87 ? -10.984 14.016 14.156 1 98.88 87 VAL A CA 1
ATOM 668 C C . VAL A 1 87 ? -10.922 12.695 14.914 1 98.88 87 VAL A C 1
ATOM 670 O O . VAL A 1 87 ? -11.945 12.195 15.398 1 98.88 87 VAL A O 1
ATOM 673 N N . GLY A 1 88 ? -9.766 12.117 14.93 1 98.62 88 GLY A N 1
ATOM 674 C CA . GLY A 1 88 ? -9.562 10.844 15.609 1 98.62 88 GLY A CA 1
ATOM 675 C C . GLY A 1 88 ? -8.438 10.891 16.625 1 98.62 88 GLY A C 1
ATOM 676 O O . GLY A 1 88 ? -7.566 11.758 16.562 1 98.62 88 GLY A O 1
ATOM 677 N N . ARG A 1 89 ? -8.445 10 17.594 1 97.75 89 ARG A N 1
ATOM 678 C CA . ARG A 1 89 ? -7.371 9.852 18.562 1 97.75 89 ARG A CA 1
ATOM 679 C C . ARG A 1 89 ? -6.883 8.406 18.625 1 97.75 89 ARG A C 1
ATOM 681 O O . ARG A 1 89 ? -7.621 7.48 18.281 1 97.75 89 ARG A O 1
ATOM 688 N N . PHE A 1 90 ? -5.621 8.18 18.906 1 96.06 90 PHE A N 1
ATOM 689 C CA . PHE A 1 90 ? -5.016 6.863 19.094 1 96.06 90 PHE A CA 1
ATOM 690 C C . PHE A 1 90 ? -4.043 6.867 20.266 1 96.06 90 PHE A C 1
ATOM 692 O O . PHE A 1 90 ? -3.443 7.898 20.578 1 96.06 90 PHE A O 1
ATOM 699 N N . PRO A 1 91 ? -3.891 5.766 21 1 92.81 91 PRO A N 1
ATOM 700 C CA . PRO A 1 91 ? -2.982 5.699 22.141 1 92.81 91 PRO A CA 1
ATOM 701 C C . PRO A 1 91 ? -1.514 5.629 21.734 1 92.81 91 PRO A C 1
ATOM 703 O O . PRO A 1 91 ? -1.174 4.949 20.75 1 92.81 91 PRO A O 1
ATOM 706 N N . LEU A 1 92 ? -0.755 6.426 22.391 1 88.5 92 LEU A N 1
ATOM 707 C CA . LEU A 1 92 ? 0.691 6.367 22.203 1 88.5 92 LEU A CA 1
ATOM 708 C C . LEU A 1 92 ? 1.321 5.359 23.156 1 88.5 92 LEU A C 1
ATOM 710 O O . LEU A 1 92 ? 1.998 5.738 24.125 1 88.5 92 LEU A O 1
ATOM 714 N N . VAL A 1 93 ? 1.021 4.133 22.969 1 79.38 93 VAL A N 1
ATOM 715 C CA . VAL A 1 93 ? 1.552 3.08 23.828 1 79.38 93 VAL A CA 1
ATOM 716 C C . VAL A 1 93 ? 2.557 2.234 23.047 1 79.38 93 VAL A C 1
ATOM 718 O O . VAL A 1 93 ? 2.527 2.205 21.812 1 79.38 93 VAL A O 1
ATOM 721 N N . ASN A 1 94 ? 3.605 1.607 23.625 1 63.5 94 ASN A N 1
ATOM 722 C CA . ASN A 1 94 ? 4.855 0.996 23.203 1 63.5 94 ASN A CA 1
ATOM 723 C C . ASN A 1 94 ? 4.613 -0.134 22.203 1 63.5 94 ASN A C 1
ATOM 725 O O . ASN A 1 94 ? 5.137 -1.238 22.375 1 63.5 94 ASN A O 1
ATOM 729 N N . ILE A 1 95 ? 3.836 0.202 21.25 1 60.34 95 ILE A N 1
ATOM 730 C CA . ILE A 1 95 ? 3.766 -0.943 20.344 1 60.34 95 ILE A CA 1
ATOM 731 C C . ILE A 1 95 ? 3.955 -0.476 18.906 1 60.34 95 ILE A C 1
ATOM 733 O O . ILE A 1 95 ? 3.387 0.54 18.5 1 60.34 95 ILE A O 1
ATOM 737 N N . THR A 1 96 ? 5.039 -0.823 18.297 1 62.62 96 THR A N 1
ATOM 738 C CA . THR A 1 96 ? 5.262 -0.653 16.859 1 62.62 96 THR A CA 1
ATOM 739 C C . THR A 1 96 ? 4.211 -1.415 16.062 1 62.62 96 THR A C 1
ATOM 741 O O . THR A 1 96 ? 4.512 -2.453 15.469 1 62.62 96 THR A O 1
ATOM 744 N N . SER A 1 97 ? 2.986 -0.973 16.25 1 73.94 97 SER A N 1
ATOM 745 C CA . SER A 1 97 ? 1.897 -1.725 15.633 1 73.94 97 SER A CA 1
ATOM 746 C C . SER A 1 97 ? 0.802 -0.795 15.117 1 73.94 97 SER A C 1
ATOM 748 O O . SER A 1 97 ? 0.897 0.425 15.266 1 73.94 97 SER A O 1
ATOM 750 N N . ARG A 1 98 ? -0.061 -1.34 14.367 1 86.81 98 ARG A N 1
ATOM 751 C CA . ARG A 1 98 ? -1.309 -0.666 14.016 1 86.81 98 ARG A CA 1
ATOM 752 C C . ARG A 1 98 ? -2.078 -0.26 15.266 1 86.81 98 ARG A C 1
ATOM 754 O O . ARG A 1 98 ? -2.131 -1.013 16.25 1 86.81 98 ARG A O 1
ATOM 761 N N . VAL A 1 99 ? -2.588 0.962 15.258 1 92.69 99 VAL A N 1
ATOM 762 C CA . VAL A 1 99 ? -3.299 1.488 16.422 1 92.69 99 VAL A CA 1
ATOM 763 C C . VAL A 1 99 ? -4.746 1.804 16.047 1 92.69 99 VAL A C 1
ATOM 765 O O . VAL A 1 99 ? -5.031 2.143 14.891 1 92.69 99 VAL A O 1
ATOM 768 N N . PRO A 1 100 ? -5.672 1.669 17.016 1 94.75 100 PRO A N 1
ATOM 769 C CA . PRO A 1 100 ? -7.066 2.016 16.75 1 94.75 100 PRO A CA 1
ATOM 770 C C . PRO A 1 100 ? -7.293 3.521 16.641 1 94.75 100 PRO A C 1
ATOM 772 O O . PRO A 1 100 ? -6.648 4.301 17.344 1 94.75 100 PRO A O 1
ATOM 775 N N . LEU A 1 101 ? -8.141 3.9 15.727 1 97.19 101 LEU A N 1
ATOM 776 C CA . LEU A 1 101 ? -8.594 5.281 15.594 1 97.19 101 LEU A CA 1
ATOM 777 C C . LEU A 1 101 ? -9.984 5.453 16.188 1 97.19 101 LEU A C 1
ATOM 779 O O . LEU A 1 101 ? -10.945 4.84 15.703 1 97.19 101 LEU A O 1
ATOM 783 N N . VAL A 1 102 ? -10.039 6.242 17.172 1 97.62 102 VAL A N 1
ATOM 784 C CA . VAL A 1 102 ? -11.297 6.477 17.859 1 97.62 102 VAL A CA 1
ATOM 785 C C . VAL A 1 102 ? -11.75 7.914 17.625 1 97.62 102 VAL A C 1
ATOM 787 O O . VAL A 1 102 ? -10.945 8.844 17.688 1 97.62 102 VAL A O 1
ATOM 790 N N . ALA A 1 103 ? -13.055 8.078 17.406 1 98.31 103 ALA A N 1
ATOM 791 C CA . ALA A 1 103 ? -13.586 9.43 17.203 1 98.31 103 ALA A CA 1
ATOM 792 C C . ALA A 1 103 ? -13.281 10.312 18.422 1 98.31 103 ALA A C 1
ATOM 794 O O . ALA A 1 103 ? -13.453 9.891 19.562 1 98.31 103 ALA A O 1
ATOM 795 N N . PHE A 1 104 ? -12.844 11.438 18.141 1 98.38 104 PHE A N 1
ATOM 796 C CA . PHE A 1 104 ? -12.594 12.414 19.203 1 98.38 104 PHE A CA 1
ATOM 797 C C . PHE A 1 104 ? -13.219 13.758 18.859 1 98.38 104 PHE A C 1
ATOM 799 O O . PHE A 1 104 ? -13.055 14.258 17.75 1 98.38 104 PHE A O 1
ATOM 806 N N . PRO A 1 105 ? -13.828 14.5 19.688 1 97.19 105 PRO A N 1
ATOM 807 C CA . PRO A 1 105 ? -14.078 14.039 21.047 1 97.19 105 PRO A CA 1
ATOM 808 C C . PRO A 1 105 ? -15.102 12.914 21.125 1 97.19 105 PRO A C 1
ATOM 810 O O . PRO A 1 105 ? -15.117 12.141 22.078 1 97.19 105 PRO A O 1
ATOM 813 N N . CYS A 1 106 ? -16.109 12.859 20.188 1 95.31 106 CYS A N 1
ATOM 814 C CA . CYS A 1 106 ? -17.062 11.758 20.125 1 95.31 106 CYS A CA 1
ATOM 815 C C . CYS A 1 106 ? -17.75 11.695 18.766 1 95.31 106 CYS A C 1
ATOM 817 O O . CYS A 1 106 ? -17.594 12.602 17.938 1 95.31 106 CYS A O 1
ATOM 819 N N . TRP A 1 107 ? -18.453 10.648 18.562 1 95.06 107 TRP A N 1
ATOM 820 C CA . TRP A 1 107 ? -19.125 10.398 17.281 1 95.06 107 TRP A CA 1
ATOM 821 C C . TRP A 1 107 ? -20.203 11.453 17.016 1 95.06 107 TRP A C 1
ATOM 823 O O . TRP A 1 107 ? -20.359 11.914 15.883 1 95.06 107 TRP A O 1
ATOM 833 N N . SER A 1 108 ? -20.859 11.891 17.984 1 94.31 108 SER A N 1
ATOM 834 C CA . SER A 1 108 ? -22.047 12.711 17.844 1 94.31 108 SER A CA 1
ATOM 835 C C . SER A 1 108 ? -21.719 14.078 17.25 1 94.31 108 SER A C 1
ATOM 837 O O . SER A 1 108 ? -22.547 14.688 16.578 1 94.31 108 SER A O 1
ATOM 839 N N . ILE A 1 109 ? -20.547 14.609 17.438 1 96.06 109 ILE A N 1
ATOM 840 C CA . ILE A 1 109 ? -20.219 15.938 16.938 1 96.06 109 ILE A CA 1
ATOM 841 C C . ILE A 1 109 ? -19.406 15.82 15.641 1 96.06 109 ILE A C 1
ATOM 843 O O . ILE A 1 109 ? -18.719 16.766 15.242 1 96.06 109 ILE A O 1
ATOM 847 N N . GLN A 1 110 ? -19.438 14.727 15.023 1 96.19 110 GLN A N 1
ATOM 848 C CA . GLN A 1 110 ? -18.672 14.555 13.797 1 96.19 110 GLN A CA 1
ATOM 849 C C . GLN A 1 110 ? -19.562 14.062 12.656 1 96.19 110 GLN A C 1
ATOM 851 O O . GLN A 1 110 ? -19.062 13.539 11.656 1 96.19 110 GLN A O 1
ATOM 856 N N . GLU A 1 111 ? -20.812 14.148 12.781 1 94.5 111 GLU A N 1
ATOM 857 C CA . GLU A 1 111 ? -21.766 13.711 11.773 1 94.5 111 GLU A CA 1
ATOM 858 C C . GLU A 1 111 ? -21.672 14.562 10.516 1 94.5 111 GLU A C 1
ATOM 860 O O . GLU A 1 111 ? -21.969 15.766 10.547 1 94.5 111 GLU A O 1
ATOM 865 N N . GLU A 1 112 ? -21.344 13.945 9.461 1 96 112 GLU A N 1
ATOM 866 C CA . GLU A 1 112 ? -21.281 14.648 8.188 1 96 112 GLU A CA 1
ATOM 867 C C . GLU A 1 112 ? -22.656 15.156 7.758 1 96 112 GLU A C 1
ATOM 869 O O . GLU A 1 112 ? -23.641 14.422 7.828 1 96 112 GLU A O 1
ATOM 874 N N . GLY A 1 113 ? -22.703 16.406 7.391 1 95.12 113 GLY A N 1
ATOM 875 C CA . GLY A 1 113 ? -23.953 16.984 6.934 1 95.12 113 GLY A CA 1
ATOM 876 C C . GLY A 1 113 ? -24.672 17.781 8 1 95.12 113 GLY A C 1
ATOM 877 O O . GLY A 1 113 ? -25.5 18.641 7.695 1 95.12 113 GLY A O 1
ATOM 878 N N . SER A 1 114 ? -24.453 17.484 9.258 1 96.5 114 SER A N 1
ATOM 879 C CA . SER A 1 114 ? -25.016 18.266 10.359 1 96.5 114 SER A CA 1
ATOM 880 C C . SER A 1 114 ? -24.141 19.469 10.68 1 96.5 114 SER A C 1
ATOM 882 O O . SER A 1 114 ? -23.047 19.328 11.234 1 96.5 114 SER A O 1
ATOM 884 N N . CYS A 1 115 ? -24.609 20.641 10.484 1 97.19 115 CYS A N 1
ATOM 885 C CA . CYS A 1 115 ? -23.781 21.828 10.562 1 97.19 115 CYS A CA 1
ATOM 886 C C . CYS A 1 115 ? -23.422 22.156 12.016 1 97.19 115 CYS A C 1
ATOM 888 O O . CYS A 1 115 ? -22.594 23.016 12.281 1 97.19 115 CYS A O 1
ATOM 890 N N . ASP A 1 116 ? -23.969 21.391 12.945 1 96.62 116 ASP A N 1
ATOM 891 C CA . ASP A 1 116 ? -23.578 21.531 14.344 1 96.62 116 ASP A CA 1
ATOM 892 C C . ASP A 1 116 ? -22.453 20.578 14.703 1 96.62 116 ASP A C 1
ATOM 894 O O . ASP A 1 116 ? -22.031 20.5 15.859 1 96.62 116 ASP A O 1
ATOM 898 N N . SER A 1 117 ? -21.984 19.922 13.734 1 98.06 117 SER A N 1
ATOM 899 C CA . SER A 1 117 ? -20.875 18.984 13.898 1 98.06 117 SER A CA 1
ATOM 900 C C . SER A 1 117 ? -19.672 19.391 13.055 1 98.06 117 SER A C 1
ATOM 902 O O . SER A 1 117 ? -19.812 20.156 12.102 1 98.06 117 SER A O 1
ATOM 904 N N . ILE A 1 118 ? -18.516 18.891 13.469 1 98.69 118 ILE A N 1
ATOM 905 C CA . ILE A 1 118 ? -17.328 19.109 12.656 1 98.69 118 ILE A CA 1
ATOM 906 C C . ILE A 1 118 ? -17.5 18.438 11.297 1 98.69 118 ILE A C 1
ATOM 908 O O . ILE A 1 118 ? -17.797 17.234 11.227 1 98.69 118 ILE A O 1
ATOM 912 N N . GLN A 1 119 ? -17.312 19.156 10.219 1 98.56 119 GLN A N 1
ATOM 913 C CA . GLN A 1 119 ? -17.578 18.625 8.883 1 98.56 119 GLN A CA 1
ATOM 914 C C . GLN A 1 119 ? -16.312 18.094 8.234 1 98.56 119 GLN A C 1
ATOM 916 O O . GLN A 1 119 ? -16.297 17 7.68 1 98.56 119 GLN A O 1
ATOM 921 N N . ASN A 1 120 ? -15.281 18.859 8.25 1 98.81 120 ASN A N 1
ATOM 922 C CA . ASN A 1 120 ? -14.016 18.516 7.613 1 98.81 120 ASN A CA 1
ATOM 923 C C . ASN A 1 120 ? -12.836 19.203 8.305 1 98.81 120 ASN A C 1
ATOM 925 O O . ASN A 1 120 ? -12.43 20.297 7.914 1 98.81 120 ASN A O 1
ATOM 929 N N . ALA A 1 121 ? -12.336 18.516 9.344 1 98.88 121 ALA A N 1
ATOM 930 C CA . ALA A 1 121 ? -11.156 19.016 10.039 1 98.88 121 ALA A CA 1
ATOM 931 C C . ALA A 1 121 ? -9.922 18.969 9.141 1 98.88 121 ALA A C 1
ATOM 933 O O . ALA A 1 121 ? -9.5 17.906 8.711 1 98.88 121 ALA A O 1
ATOM 934 N N . ILE A 1 122 ? -9.297 20.125 8.883 1 98.62 122 ILE A N 1
ATOM 935 C CA . ILE A 1 122 ? -8.188 20.141 7.934 1 98.62 122 ILE A CA 1
ATOM 936 C C . ILE A 1 122 ? -6.887 20.469 8.664 1 98.62 122 ILE A C 1
ATOM 938 O O . ILE A 1 122 ? -5.797 20.25 8.133 1 98.62 122 ILE A O 1
ATOM 942 N N . ASP A 1 123 ? -6.988 21.078 9.805 1 98.81 123 ASP A N 1
ATOM 943 C CA . ASP A 1 123 ? -5.832 21.344 10.648 1 98.81 123 ASP A CA 1
ATOM 944 C C . ASP A 1 123 ? -6.23 21.391 12.125 1 98.81 123 ASP A C 1
ATOM 946 O O . ASP A 1 123 ? -7.41 21.531 12.445 1 98.81 123 ASP A O 1
ATOM 950 N N . LEU A 1 124 ? -5.234 21.172 12.992 1 98.56 124 LEU A N 1
ATOM 951 C CA . LEU A 1 124 ? -5.492 21.281 14.422 1 98.56 124 LEU A CA 1
ATOM 952 C C . LEU A 1 124 ? -4.215 21.609 15.188 1 98.56 124 LEU A C 1
ATOM 954 O O . LEU A 1 124 ? -3.111 21.375 14.688 1 98.56 124 LEU A O 1
ATOM 958 N N . THR A 1 125 ? -4.348 22.203 16.281 1 97.06 125 THR A N 1
ATOM 959 C CA . THR A 1 125 ? -3.219 22.547 17.141 1 97.06 125 THR A CA 1
ATOM 960 C C . THR A 1 125 ? -3.654 22.641 18.609 1 97.06 125 THR A C 1
ATOM 962 O O . THR A 1 125 ? -4.824 22.906 18.891 1 97.06 125 THR A O 1
ATOM 965 N N . ILE A 1 126 ? -2.773 22.344 19.453 1 95.5 126 ILE A N 1
ATOM 966 C CA . ILE A 1 126 ? -2.998 22.578 20.875 1 95.5 126 ILE A CA 1
ATOM 967 C C . ILE A 1 126 ? -2.316 23.875 21.312 1 95.5 126 ILE A C 1
ATOM 969 O O . ILE A 1 126 ? -1.13 24.078 21.031 1 95.5 126 ILE A O 1
ATOM 973 N N . ASP A 1 127 ? -3.064 24.719 21.906 1 94.75 127 ASP A N 1
ATOM 974 C CA . ASP A 1 127 ? -2.498 26 22.312 1 94.75 127 ASP A CA 1
ATOM 975 C C . ASP A 1 127 ? -1.761 25.875 23.641 1 94.75 127 ASP A C 1
ATOM 977 O O . ASP A 1 127 ? -1.736 24.812 24.25 1 94.75 127 ASP A O 1
ATOM 981 N N . PRO A 1 128 ? -1.099 26.969 24.078 1 91.44 128 PRO A N 1
ATOM 982 C CA . PRO A 1 128 ? -0.281 26.922 25.297 1 91.44 128 PRO A CA 1
ATOM 983 C C . PRO A 1 128 ? -1.101 26.594 26.531 1 91.44 128 PRO A C 1
ATOM 985 O O . PRO A 1 128 ? -0.543 26.188 27.562 1 91.44 128 PRO A O 1
ATOM 988 N N . LEU A 1 129 ? -2.342 26.781 26.516 1 93.81 129 LEU A N 1
ATOM 989 C CA . LEU A 1 129 ? -3.184 26.5 27.672 1 93.81 129 LEU A CA 1
ATOM 990 C C . LEU A 1 129 ? -3.914 25.172 27.5 1 93.81 129 LEU A C 1
ATOM 992 O O . LEU A 1 129 ? -4.93 24.922 28.156 1 93.81 129 LEU A O 1
ATOM 996 N N . ASP A 1 130 ? -3.547 24.359 26.547 1 94.56 130 ASP A N 1
ATOM 997 C CA . ASP A 1 130 ? -3.949 22.984 26.328 1 94.56 130 ASP A CA 1
ATOM 998 C C . ASP A 1 130 ? -5.379 22.906 25.812 1 94.56 130 ASP A C 1
ATOM 1000 O O . ASP A 1 130 ? -6.148 22.031 26.219 1 94.56 130 ASP A O 1
ATOM 1004 N N . ILE A 1 131 ? -5.715 23.859 25.094 1 97.12 131 ILE A N 1
ATOM 1005 C CA . ILE A 1 131 ? -6.949 23.766 24.312 1 97.12 131 ILE A CA 1
ATOM 1006 C C . ILE A 1 131 ? -6.637 23.266 22.906 1 97.12 131 ILE A C 1
ATOM 1008 O O . ILE A 1 131 ? -5.73 23.781 22.25 1 97.12 131 ILE A O 1
ATOM 1012 N N . LEU A 1 132 ? -7.363 22.25 22.516 1 98.31 132 LEU A N 1
ATOM 1013 C CA . LEU A 1 132 ? -7.266 21.766 21.141 1 98.31 132 LEU A CA 1
ATOM 1014 C C . LEU A 1 132 ? -8.125 22.609 20.219 1 98.31 132 LEU A C 1
ATOM 1016 O O . LEU A 1 132 ? -9.336 22.734 20.422 1 98.31 132 LEU A O 1
ATOM 1020 N N . TRP A 1 133 ? -7.547 23.219 19.281 1 98.75 133 TRP A N 1
ATOM 1021 C CA . TRP A 1 133 ? -8.266 23.969 18.25 1 98.75 133 TRP A CA 1
ATOM 1022 C C . TRP A 1 133 ? -8.297 23.203 16.938 1 98.75 133 TRP A C 1
ATOM 1024 O O . TRP A 1 133 ? -7.266 22.719 16.469 1 98.75 133 TRP A O 1
ATOM 1034 N N . VAL A 1 134 ? -9.484 23.062 16.344 1 98.88 134 VAL A N 1
ATOM 1035 C CA . VAL A 1 134 ? -9.688 22.344 15.094 1 98.88 134 VAL A CA 1
ATOM 1036 C C . VAL A 1 134 ? -10.203 23.312 14.031 1 98.88 134 VAL A C 1
ATOM 1038 O O . VAL A 1 134 ? -11.203 24 14.234 1 98.88 134 VAL A O 1
ATOM 1041 N N . LEU A 1 135 ? -9.492 23.438 12.953 1 98.94 135 LEU A N 1
ATOM 1042 C CA . LEU A 1 135 ? -9.938 24.203 11.797 1 98.94 135 LEU A CA 1
ATOM 1043 C C . LEU A 1 135 ? -10.828 23.359 10.891 1 98.94 135 LEU A C 1
ATOM 1045 O O . LEU A 1 135 ? -10.359 22.406 10.281 1 98.94 135 LEU A O 1
ATOM 1049 N N . ASP A 1 136 ? -12.07 23.719 10.852 1 98.81 136 ASP A N 1
ATOM 1050 C CA . ASP A 1 136 ? -13.094 23.031 10.078 1 98.81 136 ASP A CA 1
ATOM 1051 C C . ASP A 1 136 ? -13.391 23.766 8.773 1 98.81 136 ASP A C 1
ATOM 1053 O O . ASP A 1 136 ? -13.891 24.891 8.781 1 98.81 136 ASP A O 1
ATOM 1057 N N . LEU A 1 137 ? -13.172 23.078 7.695 1 98.31 137 LEU A N 1
ATOM 1058 C CA . LEU A 1 137 ? -13.312 23.703 6.379 1 98.31 137 LEU A CA 1
ATOM 1059 C C . LEU A 1 137 ? -14.789 23.906 6.035 1 98.31 137 LEU A C 1
ATOM 1061 O O . LEU A 1 137 ? -15.125 24.797 5.25 1 98.31 137 LEU A O 1
ATOM 1065 N N . GLY A 1 138 ? -15.648 23.094 6.539 1 97.88 138 GLY A N 1
ATOM 1066 C CA . GLY A 1 138 ? -17.062 23.172 6.246 1 97.88 138 GLY A CA 1
ATOM 1067 C C . GLY A 1 138 ? -17.438 22.562 4.906 1 97.88 138 GLY A C 1
ATOM 1068 O O . GLY A 1 138 ? -18.625 22.391 4.598 1 97.88 138 GLY A O 1
ATOM 1069 N N . ILE A 1 139 ? -16.453 22.297 4.102 1 97.25 139 ILE A N 1
ATOM 1070 C CA . ILE A 1 139 ? -16.641 21.672 2.793 1 97.25 139 ILE A CA 1
ATOM 1071 C C . ILE A 1 139 ? -16.047 20.266 2.799 1 97.25 139 ILE A C 1
ATOM 1073 O O . ILE A 1 139 ? -14.898 20.078 3.225 1 97.25 139 ILE A O 1
ATOM 1077 N N . CYS A 1 140 ? -16.797 19.266 2.32 1 97.88 140 CYS A N 1
ATOM 1078 C CA . CYS A 1 140 ? -16.328 17.875 2.27 1 97.88 140 CYS A CA 1
ATOM 1079 C C . CYS A 1 140 ? -16.078 17.438 0.833 1 97.88 140 CYS A C 1
ATOM 1081 O O . CYS A 1 140 ? -16.453 18.141 -0.11 1 97.88 140 CYS A O 1
ATOM 1083 N N . ASN A 1 141 ? -15.344 16.328 0.655 1 97.81 141 ASN A N 1
ATOM 1084 C CA . ASN A 1 141 ? -15.094 15.688 -0.63 1 97.81 141 ASN A CA 1
ATOM 1085 C C . ASN A 1 141 ? -14.352 16.609 -1.587 1 97.81 141 ASN A C 1
ATOM 1087 O O . ASN A 1 141 ? -14.719 16.734 -2.756 1 97.81 141 ASN A O 1
ATOM 1091 N N . THR A 1 142 ? -13.375 17.266 -1.125 1 96.44 142 THR A N 1
ATOM 1092 C CA . THR A 1 142 ? -12.727 18.359 -1.827 1 96.44 142 THR A CA 1
ATOM 1093 C C . THR A 1 142 ? -11.844 17.844 -2.959 1 96.44 142 THR A C 1
ATOM 1095 O O . THR A 1 142 ? -11.477 18.609 -3.857 1 96.44 142 THR A O 1
ATOM 1098 N N . LEU A 1 143 ? -11.438 16.578 -3.045 1 95.94 143 LEU A N 1
ATOM 1099 C CA . LEU A 1 143 ? -10.594 16.047 -4.102 1 95.94 143 LEU A CA 1
ATOM 1100 C C . LEU A 1 143 ? -11.43 15.461 -5.23 1 95.94 143 LEU A C 1
ATOM 1102 O O . LEU A 1 143 ? -10.898 15.094 -6.281 1 95.94 143 LEU A O 1
ATOM 1106 N N . GLU A 1 144 ? -12.711 15.375 -5.023 1 93.56 144 GLU A N 1
ATOM 1107 C CA . GLU A 1 144 ? -13.641 14.852 -6.02 1 93.56 144 GLU A CA 1
ATOM 1108 C C . GLU A 1 144 ? -14.727 15.875 -6.352 1 93.56 144 GLU A C 1
ATOM 1110 O O . GLU A 1 144 ? -14.438 16.922 -6.934 1 93.56 144 GLU A O 1
ATOM 1115 N N . GLN A 1 145 ? -15.961 15.656 -5.891 1 94.81 145 GLN A N 1
ATOM 1116 C CA . GLN A 1 145 ? -17.031 16.641 -6.016 1 94.81 145 GLN A CA 1
ATOM 1117 C C . GLN A 1 145 ? -17.328 17.312 -4.68 1 94.81 145 GLN A C 1
ATOM 1119 O O . GLN A 1 145 ? -18.047 16.766 -3.848 1 94.81 145 GLN A O 1
ATOM 1124 N N . PRO A 1 146 ? -16.797 18.5 -4.562 1 95.38 146 PRO A N 1
ATOM 1125 C CA . PRO A 1 146 ? -16.953 19.172 -3.271 1 95.38 146 PRO A CA 1
ATOM 1126 C C . PRO A 1 146 ? -18.422 19.359 -2.865 1 95.38 146 PRO A C 1
ATOM 1128 O O . PRO A 1 146 ? -19.266 19.641 -3.711 1 95.38 146 PRO A O 1
ATOM 1131 N N . VAL A 1 147 ? -18.703 19.125 -1.641 1 95.06 147 VAL A N 1
ATOM 1132 C CA . VAL A 1 147 ? -20.016 19.297 -1.05 1 95.06 147 VAL A CA 1
ATOM 1133 C C . VAL A 1 147 ? -19.984 20.422 -0.021 1 95.06 147 VAL A C 1
ATOM 1135 O O . VAL A 1 147 ? -19.406 20.266 1.056 1 95.06 147 VAL A O 1
ATOM 1138 N N . LYS A 1 148 ? -20.594 21.531 -0.393 1 94.12 148 LYS A N 1
ATOM 1139 C CA . LYS A 1 148 ? -20.656 22.703 0.483 1 94.12 148 LYS A CA 1
ATOM 1140 C C . LYS A 1 148 ? -22 22.797 1.193 1 94.12 148 LYS A C 1
ATOM 1142 O O . LYS A 1 148 ? -22.984 23.281 0.626 1 94.12 148 LYS A O 1
ATOM 1147 N N . ARG A 1 149 ? -22.031 22.359 2.463 1 94.06 149 ARG A N 1
ATOM 1148 C CA . ARG A 1 149 ? -23.297 22.344 3.199 1 94.06 149 ARG A CA 1
ATOM 1149 C C . ARG A 1 149 ? -23.219 23.266 4.41 1 94.06 149 ARG A C 1
ATOM 1151 O O . ARG A 1 149 ? -24.234 23.828 4.824 1 94.06 149 ARG A O 1
ATOM 1158 N N . CYS A 1 150 ? -22.047 23.344 5.016 1 97.75 150 CYS A N 1
ATOM 1159 C CA . CYS A 1 150 ? -21.906 24.062 6.281 1 97.75 150 CYS A CA 1
ATOM 1160 C C . CYS A 1 150 ? -20.828 25.125 6.188 1 97.75 150 CYS A C 1
ATOM 1162 O O . CYS A 1 150 ? -20.031 25.125 5.258 1 97.75 150 CYS A O 1
ATOM 1164 N N . SER A 1 151 ? -20.828 26.047 7.066 1 97.19 151 SER A N 1
ATOM 1165 C CA . SER A 1 151 ? -19.844 27.109 7.137 1 97.19 151 SER A CA 1
ATOM 1166 C C . SER A 1 151 ? -18.547 26.625 7.766 1 97.19 151 SER A C 1
ATOM 1168 O O . SER A 1 151 ? -18.547 25.703 8.594 1 97.19 151 SER A O 1
ATOM 1170 N N . PRO A 1 152 ? -17.422 27.219 7.316 1 98.25 152 PRO A N 1
ATOM 1171 C CA . PRO A 1 152 ? -16.172 26.922 8.031 1 98.25 152 PRO A CA 1
ATOM 1172 C C . PRO A 1 152 ? -16.203 27.406 9.484 1 98.25 152 PRO A C 1
ATOM 1174 O O . PRO A 1 152 ? -16.812 28.438 9.789 1 98.25 152 PRO A O 1
ATOM 1177 N N . LYS A 1 153 ? -15.57 26.672 10.383 1 98.56 153 LYS A N 1
ATOM 1178 C CA . LYS A 1 153 ? -15.617 26.984 11.805 1 98.56 153 LYS A CA 1
ATOM 1179 C C . LYS A 1 153 ? -14.273 26.703 12.477 1 98.56 153 LYS A C 1
ATOM 1181 O O . LYS A 1 153 ? -13.469 25.938 11.953 1 98.56 153 LYS A O 1
ATOM 1186 N N . LEU A 1 154 ? -14.055 27.391 13.5 1 98.75 154 LEU A N 1
ATOM 1187 C CA . LEU A 1 154 ? -13.016 27.062 14.477 1 98.75 154 LEU A CA 1
ATOM 1188 C C . LEU A 1 154 ? -13.617 26.469 15.742 1 98.75 154 LEU A C 1
ATOM 1190 O O . LEU A 1 154 ? -14.477 27.078 16.375 1 98.75 154 LEU A O 1
ATOM 1194 N N . TRP A 1 155 ? -13.172 25.203 16.062 1 98.75 155 TRP A N 1
ATOM 1195 C CA . TRP A 1 155 ? -13.672 24.516 17.25 1 98.75 155 TRP A CA 1
ATOM 1196 C C . TRP A 1 155 ? -12.609 24.484 18.359 1 98.75 155 TRP A C 1
ATOM 1198 O O . TRP A 1 155 ? -11.453 24.141 18.094 1 98.75 155 TRP A O 1
ATOM 1208 N N . GLY A 1 156 ? -12.969 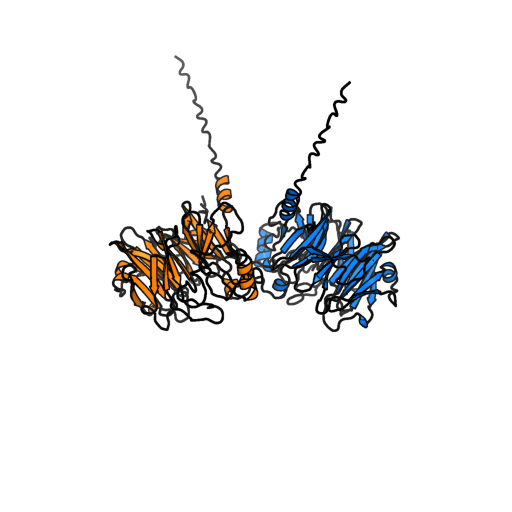24.953 19.547 1 98.69 156 GLY A N 1
ATOM 1209 C CA . GLY A 1 156 ? -12.148 24.781 20.734 1 98.69 156 GLY A CA 1
ATOM 1210 C C . GLY A 1 156 ? -12.609 23.641 21.625 1 98.69 156 GLY A C 1
ATOM 1211 O O . GLY A 1 156 ? -13.758 23.625 22.078 1 98.69 156 GLY A O 1
ATOM 1212 N N . ILE A 1 157 ? -11.688 22.672 21.859 1 98.69 157 ILE A N 1
ATOM 1213 C CA . ILE A 1 157 ? -12.047 21.469 22.594 1 98.69 157 ILE A CA 1
ATOM 1214 C C . ILE A 1 157 ? -11.031 21.219 23.719 1 98.69 157 ILE A C 1
ATOM 1216 O O . ILE A 1 157 ? -9.82 21.312 23.5 1 98.69 157 ILE A O 1
ATOM 1220 N N . LYS A 1 158 ? -11.477 21 24.922 1 97.62 158 LYS A N 1
ATOM 1221 C CA . LYS A 1 158 ? -10.586 20.516 25.969 1 97.62 158 LYS A CA 1
ATOM 1222 C C . LYS A 1 158 ? -10.172 19.078 25.719 1 97.62 158 LYS A C 1
ATOM 1224 O O . LYS A 1 158 ? -11.008 18.172 25.75 1 97.62 158 LYS A O 1
ATOM 1229 N N . PRO A 1 159 ? -8.914 18.844 25.562 1 96.69 159 PRO A N 1
ATOM 1230 C CA . PRO A 1 159 ? -8.523 17.484 25.156 1 96.69 159 PRO A CA 1
ATOM 1231 C C . PRO A 1 159 ? -8.672 16.469 26.281 1 96.69 159 PRO A C 1
ATOM 1233 O O . PRO A 1 159 ? -8.75 15.266 26.016 1 96.69 159 PRO A O 1
ATOM 1236 N N . ASP A 1 160 ? -8.695 16.797 27.469 1 94.69 160 ASP A N 1
ATOM 1237 C CA . ASP A 1 160 ? -8.797 15.875 28.609 1 94.69 160 ASP A CA 1
ATOM 1238 C C . ASP A 1 160 ? -10.234 15.375 28.766 1 94.69 160 ASP A C 1
ATOM 1240 O O . ASP A 1 160 ? -10.453 14.188 29.016 1 94.69 160 ASP A O 1
ATOM 1244 N N . SER A 1 161 ? -11.211 16.266 28.484 1 94.38 161 SER A N 1
ATOM 1245 C CA . SER A 1 161 ? -12.602 15.914 28.734 1 94.38 161 SER A CA 1
ATOM 1246 C C . SER A 1 161 ? -13.367 15.727 27.422 1 94.38 161 SER A C 1
ATOM 1248 O O . SER A 1 161 ? -14.398 15.055 27.391 1 94.38 161 SER A O 1
ATOM 1250 N N . GLY A 1 162 ? -12.898 16.359 26.438 1 96.5 162 GLY A N 1
ATOM 1251 C CA . GLY A 1 162 ? -13.633 16.344 25.172 1 96.5 162 GLY A CA 1
ATOM 1252 C C . GLY A 1 162 ? -14.703 17.422 25.094 1 96.5 162 GLY A C 1
ATOM 1253 O O . GLY A 1 162 ? -15.461 17.484 24.125 1 96.5 162 GLY A O 1
ATOM 1254 N N . LYS A 1 163 ? -14.719 18.281 26.062 1 97.31 163 LYS A N 1
ATOM 1255 C CA . LYS A 1 163 ? -15.734 19.328 26.094 1 97.31 163 LYS A CA 1
ATOM 1256 C C . LYS A 1 163 ? -15.438 20.422 25.062 1 97.31 163 LYS A C 1
ATOM 1258 O O . LYS A 1 163 ? -14.32 20.938 25 1 97.31 163 LYS A O 1
ATOM 1263 N N . VAL A 1 164 ? -16.422 20.719 24.266 1 97.81 164 VAL A N 1
ATOM 1264 C CA . VAL A 1 164 ? -16.328 21.859 23.359 1 97.81 164 VAL A CA 1
ATOM 1265 C C . VAL A 1 164 ? -16.5 23.156 24.125 1 97.81 164 VAL A C 1
ATOM 1267 O O . VAL A 1 164 ? -17.547 23.391 24.734 1 97.81 164 VAL A O 1
ATOM 1270 N N . VAL A 1 165 ? -15.523 24.047 24.078 1 97.62 165 VAL A N 1
ATOM 1271 C CA . VAL A 1 165 ? -15.555 25.234 24.922 1 97.62 165 VAL A CA 1
ATOM 1272 C C . VAL A 1 165 ? -15.797 26.469 24.062 1 97.62 165 VAL A C 1
ATOM 1274 O O . VAL A 1 165 ? -16.156 27.531 24.578 1 97.62 165 VAL A O 1
ATOM 1277 N N . LYS A 1 166 ? -15.609 26.422 22.797 1 97.12 166 LYS A N 1
ATOM 1278 C CA . LYS A 1 166 ? -15.812 27.562 21.906 1 97.12 166 LYS A CA 1
ATOM 1279 C C . LYS A 1 166 ? -16.047 27.109 20.469 1 97.12 166 LYS A C 1
ATOM 1281 O O . LYS A 1 166 ? -15.492 26.094 20.031 1 97.12 166 LYS A O 1
ATOM 1286 N N . THR A 1 167 ? -16.922 27.688 19.734 1 97.75 167 THR A N 1
ATOM 1287 C CA . THR A 1 167 ? -17.109 27.547 18.297 1 97.75 167 THR A CA 1
ATOM 1288 C C . THR A 1 167 ? -17.219 28.922 17.641 1 97.75 167 THR A C 1
ATOM 1290 O O . THR A 1 167 ? -17.984 29.766 18.078 1 97.75 167 THR A O 1
ATOM 1293 N N . ILE A 1 168 ? -16.438 29.156 16.688 1 98.25 168 ILE A N 1
ATOM 1294 C CA . ILE A 1 168 ? -16.453 30.422 15.969 1 98.25 168 ILE A CA 1
ATOM 1295 C C . ILE A 1 168 ? -16.75 30.188 14.484 1 98.25 168 ILE A C 1
ATOM 1297 O O . ILE A 1 168 ? -16.016 29.453 13.82 1 98.25 168 ILE A O 1
ATOM 1301 N N . ASP A 1 169 ? -17.812 30.734 13.992 1 98.06 169 ASP A N 1
ATOM 1302 C CA . ASP A 1 169 ? -18.078 30.734 12.562 1 98.06 169 ASP A CA 1
ATOM 1303 C C . ASP A 1 169 ? -17.125 31.656 11.812 1 98.06 169 ASP A C 1
ATOM 1305 O O . ASP A 1 169 ? -17 32.844 12.156 1 98.06 169 ASP A O 1
ATOM 1309 N N . LEU A 1 170 ? -16.484 31.203 10.789 1 98.12 170 LEU A N 1
ATOM 1310 C CA . LEU A 1 170 ? -15.43 31.969 10.117 1 98.12 170 LEU A CA 1
ATOM 1311 C C . LEU A 1 170 ? -15.977 32.688 8.883 1 98.12 170 LEU A C 1
ATOM 1313 O O . LEU A 1 170 ? -15.25 33.438 8.227 1 98.12 170 LEU A O 1
ATOM 1317 N N . SER A 1 171 ? -17.25 32.531 8.578 1 96.62 171 SER A N 1
ATOM 1318 C CA . SER A 1 171 ? -17.828 32.969 7.32 1 96.62 171 SER A CA 1
ATOM 1319 C C . SER A 1 171 ? -17.625 34.469 7.137 1 96.62 171 SER A C 1
ATOM 1321 O O . SER A 1 171 ? -17.344 34.938 6.031 1 96.62 171 SER A O 1
ATOM 1323 N N . THR A 1 172 ? -17.734 35.219 8.195 1 95.81 172 THR A N 1
ATOM 1324 C CA . THR A 1 172 ? -17.734 36.656 8.078 1 95.81 172 THR A CA 1
ATOM 1325 C C . THR A 1 172 ? -16.312 37.188 7.859 1 95.81 172 THR A C 1
ATOM 1327 O O . THR A 1 172 ? -16.109 38.344 7.48 1 95.81 172 THR A O 1
ATOM 1330 N N . PHE A 1 173 ? -15.375 36.312 8.102 1 96.5 173 PHE A N 1
ATOM 1331 C CA . PHE A 1 173 ? -13.992 36.75 7.965 1 96.5 173 PHE A CA 1
ATOM 1332 C C . PHE A 1 173 ? -13.43 36.344 6.605 1 96.5 173 PHE A C 1
ATOM 1334 O O . PHE A 1 173 ? -12.289 36.656 6.277 1 96.5 173 PHE A O 1
ATOM 1341 N N . LEU A 1 174 ? -14.203 35.594 5.801 1 96.12 174 LEU A N 1
ATOM 1342 C CA . LEU A 1 174 ? -13.711 35 4.562 1 96.12 174 LEU A CA 1
ATOM 1343 C C . LEU A 1 174 ? -14.32 35.688 3.35 1 96.12 174 LEU A C 1
ATOM 1345 O O . LEU A 1 174 ? -15.289 36.438 3.484 1 96.12 174 LEU A O 1
ATOM 1349 N N . SER A 1 175 ? -13.68 35.531 2.24 1 94.5 175 SER A N 1
ATOM 1350 C CA . SER A 1 175 ? -14.195 36 0.952 1 94.5 175 SER A CA 1
ATOM 1351 C C . SER A 1 175 ? -14.586 34.844 0.062 1 94.5 175 SER A C 1
ATOM 1353 O O . SER A 1 175 ? -14.391 33.656 0.436 1 94.5 175 SER A O 1
ATOM 1355 N N . PHE A 1 176 ? -15.094 35.188 -1.067 1 91.5 176 PHE A N 1
ATOM 1356 C CA . PHE A 1 176 ? -15.523 34.156 -2.029 1 91.5 176 PHE A CA 1
ATOM 1357 C C . PHE A 1 176 ? -14.336 33.344 -2.504 1 91.5 176 PHE A C 1
ATOM 1359 O O . PHE A 1 176 ? -14.484 32.156 -2.781 1 91.5 176 PHE A O 1
ATOM 1366 N N . ASP A 1 177 ? -13.148 33.938 -2.523 1 93.81 177 ASP A N 1
ATOM 1367 C CA . ASP A 1 177 ? -11.953 33.281 -3.062 1 93.81 177 ASP A CA 1
ATOM 1368 C C . ASP A 1 177 ? -11.203 32.531 -1.971 1 93.81 177 ASP A C 1
ATOM 1370 O O . ASP A 1 177 ? -10.18 31.891 -2.242 1 93.81 177 ASP A O 1
ATOM 1374 N N . SER A 1 178 ? -11.734 32.562 -0.792 1 96.25 178 SER A N 1
ATOM 1375 C CA . SER A 1 178 ? -11.008 32.031 0.359 1 96.25 178 SER A CA 1
ATOM 1376 C C . SER A 1 178 ? -10.789 30.531 0.22 1 96.25 178 SER A C 1
ATOM 1378 O O . SER A 1 178 ? -11.68 29.797 -0.217 1 96.25 178 SER A O 1
ATOM 1380 N N . ARG A 1 179 ? -9.609 30.094 0.515 1 96.75 179 ARG A N 1
ATOM 1381 C CA . ARG A 1 179 ? -9.172 28.703 0.693 1 96.75 179 ARG A CA 1
ATOM 1382 C C . ARG A 1 179 ? -8.297 28.562 1.931 1 96.75 179 ARG A C 1
ATOM 1384 O O . ARG A 1 179 ? -7.066 28.531 1.826 1 96.75 179 ARG A O 1
ATOM 1391 N N . ILE A 1 180 ? -8.914 28.438 3.107 1 98.25 180 ILE A N 1
ATOM 1392 C CA . ILE A 1 180 ? -8.164 28.375 4.359 1 98.25 180 ILE A CA 1
ATOM 1393 C C . ILE A 1 180 ? -7.441 27.031 4.461 1 98.25 180 ILE A C 1
ATOM 1395 O O . ILE A 1 180 ? -7.953 26.016 4.004 1 98.25 180 ILE A O 1
ATOM 1399 N N . GLN A 1 181 ? -6.266 27.031 5.117 1 98.25 181 GLN A N 1
ATOM 1400 C CA . GLN A 1 181 ? -5.473 25.812 5.027 1 98.25 181 GLN A CA 1
ATOM 1401 C C . GLN A 1 181 ? -4.836 25.469 6.375 1 98.25 181 GLN A C 1
ATOM 1403 O O . GLN A 1 181 ? -4.91 24.328 6.828 1 98.25 181 GLN A O 1
ATOM 1408 N N . TYR A 1 182 ? -4.195 26.422 7.059 1 98.69 182 TYR A N 1
ATOM 1409 C CA . TYR A 1 182 ? -3.445 26.109 8.266 1 98.69 182 TYR A CA 1
ATOM 1410 C C . TYR A 1 182 ? -3.854 27.016 9.414 1 98.69 182 TYR A C 1
ATOM 1412 O O . TYR A 1 182 ? -4.332 28.141 9.188 1 98.69 182 TYR A O 1
ATOM 1420 N N . LEU A 1 183 ? -3.598 26.531 10.602 1 98.75 183 LEU A N 1
ATOM 1421 C CA . LEU A 1 183 ? -3.998 27.188 11.844 1 98.75 183 LEU A CA 1
ATOM 1422 C C . LEU A 1 183 ? -2.85 27.203 12.844 1 98.75 183 LEU A C 1
ATOM 1424 O O . LEU A 1 183 ? -2.164 26.203 13.023 1 98.75 183 LEU A O 1
ATOM 1428 N N . VAL A 1 184 ? -2.607 28.391 13.391 1 98 184 VAL A N 1
ATOM 1429 C CA . VAL A 1 184 ? -1.816 28.484 14.609 1 98 184 VAL A CA 1
ATOM 1430 C C . VAL A 1 184 ? -2.545 29.344 15.633 1 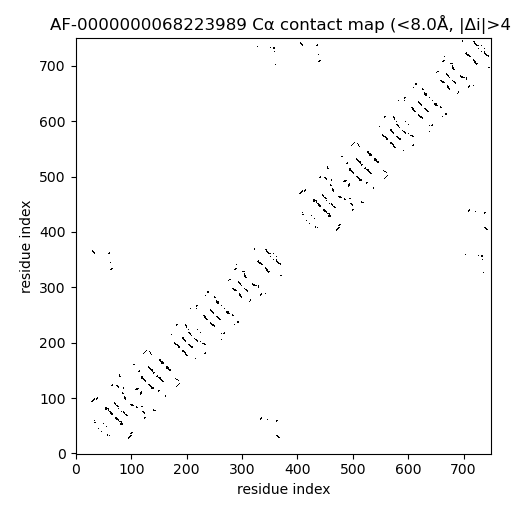98 184 VAL A C 1
ATOM 1432 O O . VAL A 1 184 ? -3.33 30.219 15.273 1 98 184 VAL A O 1
ATOM 1435 N N . VAL A 1 185 ? -2.318 29.047 16.859 1 97.44 185 VAL A N 1
ATOM 1436 C CA . VAL A 1 185 ? -2.963 29.781 17.938 1 97.44 185 VAL A CA 1
ATOM 1437 C C . VAL A 1 185 ? -1.924 30.172 19 1 97.44 185 VAL A C 1
ATOM 1439 O O . VAL A 1 185 ? -1.054 29.359 19.344 1 97.44 185 VAL A O 1
ATOM 1442 N N . ASP A 1 186 ? -2.041 31.375 19.359 1 94.5 186 ASP A N 1
ATOM 1443 C CA . ASP A 1 186 ? -1.161 31.844 20.422 1 94.5 186 ASP A CA 1
ATOM 1444 C C . ASP A 1 186 ? -1.832 32.938 21.25 1 94.5 186 ASP A C 1
ATOM 1446 O O . ASP A 1 186 ? -2.971 33.312 20.969 1 94.5 186 ASP A O 1
ATOM 1450 N N . TYR A 1 187 ? -1.143 33.344 22.281 1 94.06 187 TYR A N 1
ATOM 1451 C CA . TYR A 1 187 ? -1.658 34.375 23.172 1 94.06 187 TYR A CA 1
ATOM 1452 C C . TYR A 1 187 ? -0.852 35.656 23.062 1 94.06 187 TYR A C 1
ATOM 1454 O O . TYR A 1 187 ? 0.374 35.625 22.922 1 94.06 187 TYR A O 1
ATOM 1462 N N . SER A 1 188 ? -1.59 36.75 23.062 1 92.19 188 SER A N 1
ATOM 1463 C CA . SER A 1 188 ? -0.907 38.031 23.125 1 92.19 188 SER A CA 1
ATOM 1464 C C . SER A 1 188 ? -0.227 38.25 24.469 1 92.19 188 SER A C 1
ATOM 1466 O O . SER A 1 188 ? -0.406 37.438 25.391 1 92.19 188 SER A O 1
ATOM 1468 N N . VAL A 1 189 ? 0.563 39.312 24.531 1 87.06 189 VAL A N 1
ATOM 1469 C CA . VAL A 1 189 ? 1.29 39.625 25.75 1 87.06 189 VAL A CA 1
ATOM 1470 C C . VAL A 1 189 ? 0.304 39.844 26.906 1 87.06 189 VAL A C 1
ATOM 1472 O O . VAL A 1 189 ? 0.6 39.5 28.047 1 87.06 189 VAL A O 1
ATOM 1475 N N . ASP A 1 190 ? -0.885 40.281 26.641 1 89.19 190 ASP A N 1
ATOM 1476 C CA . ASP A 1 190 ? -1.901 40.562 27.641 1 89.19 190 ASP A CA 1
ATOM 1477 C C . ASP A 1 190 ? -2.752 39.312 27.922 1 89.19 190 ASP A C 1
ATOM 1479 O O . ASP A 1 190 ? -3.766 39.406 28.609 1 89.19 190 ASP A O 1
ATOM 1483 N N . GLY A 1 191 ? -2.453 38.219 27.25 1 91.88 191 GLY A N 1
ATOM 1484 C CA . GLY A 1 191 ? -3.117 36.969 27.547 1 91.88 191 GLY A CA 1
ATOM 1485 C C . GLY A 1 191 ? -4.336 36.719 26.672 1 91.88 191 GLY A C 1
ATOM 1486 O O . GLY A 1 191 ? -5.133 35.812 26.953 1 91.88 191 GLY A O 1
ATOM 1487 N N . VAL A 1 192 ? -4.547 37.531 25.703 1 94.75 192 VAL A N 1
ATOM 1488 C CA . VAL A 1 192 ? -5.676 37.344 24.797 1 94.75 192 VAL A CA 1
ATOM 1489 C C . VAL A 1 192 ? -5.34 36.281 23.75 1 94.75 192 VAL A C 1
ATOM 1491 O O . VAL A 1 192 ? -4.297 36.344 23.094 1 94.75 192 VAL A O 1
ATOM 1494 N N . PRO A 1 193 ? -6.176 35.25 23.609 1 96.88 193 PRO A N 1
ATOM 1495 C CA . PRO A 1 193 ? -5.91 34.219 22.609 1 96.88 193 PRO A CA 1
ATOM 1496 C C . PRO A 1 193 ? -6.242 34.688 21.188 1 96.88 193 PRO A C 1
ATOM 1498 O O . PRO A 1 193 ? -7.32 35.219 20.953 1 96.88 193 PRO A O 1
ATOM 1501 N N . TYR A 1 194 ? -5.312 34.469 20.266 1 97.81 194 TYR A N 1
ATOM 1502 C CA . TYR A 1 194 ? -5.5 34.781 18.859 1 97.81 194 TYR A CA 1
ATOM 1503 C C . TYR A 1 194 ? -5.277 33.531 18 1 97.81 194 TYR A C 1
ATOM 1505 O O . TYR A 1 194 ? -4.367 32.75 18.25 1 97.81 194 TYR A O 1
ATOM 1513 N N . ALA A 1 195 ? -6.145 33.375 17.047 1 98.56 195 ALA A N 1
ATOM 1514 C CA . ALA A 1 195 ? -5.914 32.406 15.992 1 98.56 195 ALA A CA 1
ATOM 1515 C C . ALA A 1 195 ? -5.453 33.094 14.711 1 98.56 195 ALA A C 1
ATOM 1517 O O . ALA A 1 195 ? -5.945 34.156 14.367 1 98.56 195 ALA A O 1
ATOM 1518 N N . TYR A 1 196 ? -4.512 32.531 14.062 1 98.62 196 TYR A N 1
ATOM 1519 C CA . TYR A 1 196 ? -4.062 32.938 12.734 1 98.62 196 TYR A CA 1
ATOM 1520 C C . TYR A 1 196 ? -4.293 31.812 11.727 1 98.62 196 TYR A C 1
ATOM 1522 O O . TYR A 1 196 ? -3.848 30.688 11.93 1 98.62 196 TYR A O 1
ATOM 1530 N N . ILE A 1 197 ? -5 32.094 10.648 1 98.81 197 ILE A N 1
ATOM 1531 C CA . ILE A 1 197 ? -5.359 31.109 9.633 1 98.81 197 ILE A CA 1
ATOM 1532 C C . ILE A 1 197 ? -4.863 31.578 8.266 1 98.81 197 ILE A C 1
ATOM 1534 O O . ILE A 1 197 ? -5.113 32.719 7.855 1 98.81 197 ILE A O 1
ATOM 1538 N N . SER A 1 198 ? -4.098 30.719 7.59 1 98.62 198 SER A N 1
ATOM 1539 C CA . SER A 1 198 ? -3.688 31.062 6.23 1 98.62 198 SER A CA 1
ATOM 1540 C C . SER A 1 198 ? -4.832 30.859 5.242 1 98.62 198 SER A C 1
ATOM 1542 O O . SER A 1 198 ? -5.531 29.844 5.293 1 98.62 198 SER A O 1
ATOM 1544 N N . ASP A 1 199 ? -5.078 31.781 4.457 1 98.12 199 ASP A N 1
ATOM 1545 C CA . ASP A 1 199 ? -6.047 31.734 3.365 1 98.12 199 ASP A CA 1
ATOM 1546 C C . ASP A 1 199 ? -5.355 31.859 2.01 1 98.12 199 ASP A C 1
ATOM 1548 O O . ASP A 1 199 ? -5.117 32.969 1.526 1 98.12 199 ASP A O 1
ATOM 1552 N N . ALA A 1 200 ? -5.121 30.75 1.403 1 97.75 200 ALA A N 1
ATOM 1553 C CA . ALA A 1 200 ? -4.324 30.719 0.182 1 97.75 200 ALA A CA 1
ATOM 1554 C C . ALA A 1 200 ? -5.062 31.359 -0.981 1 97.75 200 ALA A C 1
ATOM 1556 O O . ALA A 1 200 ? -4.438 31.953 -1.868 1 97.75 200 ALA A O 1
ATOM 1557 N N . GLY A 1 201 ? -6.328 31.266 -0.977 1 96.25 201 GLY A N 1
ATOM 1558 C CA . GLY A 1 201 ? -7.102 31.766 -2.102 1 96.25 201 GLY A CA 1
ATOM 1559 C C . GLY A 1 201 ? -7.156 33.281 -2.168 1 96.25 201 GLY A C 1
ATOM 1560 O O . GLY A 1 201 ? -7.031 33.875 -3.248 1 96.25 201 GLY A O 1
ATOM 1561 N N . SER A 1 202 ? -7.312 33.938 -1.021 1 95.31 202 SER A N 1
ATOM 1562 C CA . SER A 1 202 ? -7.438 35.406 -0.99 1 95.31 202 SER A CA 1
ATOM 1563 C C . SER A 1 202 ? -6.109 36.062 -0.65 1 95.31 202 SER A C 1
ATOM 1565 O O . SER A 1 202 ? -6.047 37.281 -0.463 1 95.31 202 SER A O 1
ATOM 1567 N N . ALA A 1 203 ? -5.09 35.25 -0.541 1 94.81 203 ALA A N 1
ATOM 1568 C CA . ALA A 1 203 ? -3.758 35.719 -0.2 1 94.81 203 ALA A CA 1
ATOM 1569 C C . ALA A 1 203 ? -3.795 36.594 1.058 1 94.81 203 ALA A C 1
ATOM 1571 O O . ALA A 1 203 ? -3.324 37.75 1.05 1 94.81 203 ALA A O 1
ATOM 1572 N N . SER A 1 204 ? -4.324 36 2.092 1 96.06 204 SER A N 1
ATOM 1573 C CA . SER A 1 204 ? -4.516 36.75 3.334 1 96.06 204 SER A CA 1
ATOM 1574 C C . SER A 1 204 ? -4.262 35.844 4.551 1 96.06 204 SER A C 1
ATOM 1576 O O . SER A 1 204 ? -4.215 34.625 4.43 1 96.06 204 SER A O 1
ATOM 1578 N N . ILE A 1 205 ? -4.031 36.469 5.613 1 97.62 205 ILE A N 1
ATOM 1579 C CA . ILE A 1 205 ? -4.027 35.844 6.926 1 97.62 205 ILE A CA 1
ATOM 1580 C C . ILE A 1 205 ? -5.242 36.312 7.73 1 97.62 205 ILE A C 1
ATOM 1582 O O . ILE A 1 205 ? -5.441 37.5 7.93 1 97.62 205 ILE A O 1
ATOM 1586 N N . ILE A 1 206 ? -6.043 35.312 8.117 1 98.31 206 ILE A N 1
ATOM 1587 C CA . ILE A 1 206 ? -7.184 35.625 8.969 1 98.31 206 ILE A CA 1
ATOM 1588 C C . ILE A 1 206 ? -6.73 35.719 10.422 1 98.31 206 ILE A C 1
ATOM 1590 O O . ILE A 1 206 ? -6.113 34.781 10.938 1 98.31 206 ILE A O 1
ATOM 1594 N N . VAL A 1 207 ? -6.996 36.844 11.055 1 98.06 207 VAL A N 1
ATOM 1595 C CA . VAL A 1 207 ? -6.656 37.062 12.461 1 98.06 207 VAL A CA 1
ATOM 1596 C C . VAL A 1 207 ? -7.93 37.094 13.305 1 98.06 207 VAL A C 1
ATOM 1598 O O . VAL A 1 207 ? -8.812 37.906 13.094 1 98.06 207 VAL A O 1
ATOM 1601 N N . ILE A 1 208 ? -7.961 36.188 14.227 1 98.31 208 ILE A N 1
ATOM 1602 C CA . ILE A 1 208 ? -9.172 36.031 15.031 1 98.31 208 ILE A CA 1
ATOM 1603 C C . ILE A 1 208 ? -8.844 36.281 16.5 1 98.31 208 ILE A C 1
ATOM 1605 O O . ILE A 1 208 ? -7.973 35.594 17.078 1 98.31 208 ILE A O 1
ATOM 1609 N N . ASN A 1 209 ? -9.445 37.219 17.078 1 97.44 209 ASN A N 1
ATOM 1610 C CA . ASN A 1 209 ? -9.516 37.344 18.531 1 97.44 209 ASN A CA 1
ATOM 1611 C C . ASN A 1 209 ? -10.508 36.344 19.109 1 97.44 209 ASN A C 1
ATOM 1613 O O . ASN A 1 209 ? -11.719 36.531 19.031 1 97.44 209 ASN A O 1
ATOM 1617 N N . ILE A 1 210 ? -10.023 35.344 19.672 1 97.94 210 ILE A N 1
ATOM 1618 C CA . ILE A 1 210 ? -10.844 34.188 20.078 1 97.94 210 ILE A CA 1
ATOM 1619 C C . ILE A 1 210 ? -11.75 34.594 21.25 1 97.94 210 ILE A C 1
ATOM 1621 O O . ILE A 1 210 ? -12.906 34.188 21.312 1 97.94 210 ILE A O 1
ATOM 1625 N N . LEU A 1 211 ? -11.25 35.375 22.156 1 95.44 211 LEU A N 1
ATOM 1626 C CA . LEU A 1 211 ? -12 35.781 23.344 1 95.44 211 LEU A CA 1
ATOM 1627 C C . LEU A 1 211 ? -13.305 36.469 22.938 1 95.44 211 LEU A C 1
ATOM 1629 O O . LEU A 1 211 ? -14.375 36.156 23.453 1 95.44 211 LEU A O 1
ATOM 1633 N N . HIS A 1 212 ? -13.234 37.312 21.922 1 94.56 212 HIS A N 1
ATOM 1634 C CA . HIS A 1 212 ? -14.391 38.094 21.547 1 94.56 212 HIS A CA 1
ATOM 1635 C C . HIS A 1 212 ? -15.086 37.531 20.312 1 94.56 212 HIS A C 1
ATOM 1637 O O . HIS A 1 212 ? -16.172 37.969 19.953 1 94.56 212 HIS A O 1
ATOM 1643 N N . GLY A 1 213 ? -14.438 36.625 19.688 1 94.88 213 GLY A N 1
ATOM 1644 C CA . GLY A 1 213 ? -15.008 36.062 18.469 1 94.88 213 GLY A CA 1
ATOM 1645 C C . GLY A 1 213 ? -15.008 37.031 17.297 1 94.88 213 GLY A C 1
ATOM 1646 O O . GLY A 1 213 ? -15.891 37 16.453 1 94.88 213 GLY A O 1
ATOM 1647 N N . THR A 1 214 ? -14.141 38 17.359 1 95.5 214 THR A N 1
ATOM 1648 C CA . THR A 1 214 ? -13.992 38.969 16.266 1 95.5 214 THR A CA 1
ATOM 1649 C C . THR A 1 214 ? -12.727 38.688 15.461 1 95.5 214 THR A C 1
ATOM 1651 O O . THR A 1 214 ? -11.852 37.938 15.914 1 95.5 214 THR A O 1
ATOM 1654 N N . GLY A 1 215 ? -12.695 39.219 14.297 1 95.31 215 GLY A N 1
ATOM 1655 C CA . GLY A 1 215 ? -11.523 39 13.461 1 95.31 215 GLY A CA 1
ATOM 1656 C C . GLY A 1 215 ? -11.531 39.812 12.188 1 95.31 215 GLY A C 1
ATOM 1657 O O . GLY A 1 215 ? -12.438 40.625 11.969 1 95.31 215 GLY A O 1
ATOM 1658 N N . PHE A 1 216 ? -10.492 39.719 11.477 1 95.31 216 PHE A N 1
ATOM 1659 C CA . PHE A 1 216 ? -10.359 40.406 10.203 1 95.31 216 PHE A CA 1
ATOM 1660 C C . PHE A 1 216 ? -9.336 39.719 9.312 1 95.31 216 PHE A C 1
ATOM 1662 O O . PHE A 1 216 ? -8.594 38.844 9.773 1 95.31 216 PHE A O 1
ATOM 1669 N N . ARG A 1 217 ? -9.328 40.125 8.086 1 94.94 217 ARG A N 1
ATOM 1670 C CA . ARG A 1 217 ? -8.398 39.625 7.086 1 94.94 217 ARG A CA 1
ATOM 1671 C C . ARG A 1 217 ? -7.266 40.594 6.816 1 94.94 217 ARG A C 1
ATOM 1673 O O . ARG A 1 217 ? -7.512 41.781 6.555 1 94.94 217 ARG A O 1
ATOM 1680 N N . VAL A 1 218 ? -6.125 40.094 6.945 1 95.06 218 VAL A N 1
ATOM 1681 C CA . VAL A 1 218 ? -4.957 40.875 6.531 1 95.06 218 VAL A CA 1
ATOM 1682 C C . VAL A 1 218 ? -4.512 40.438 5.141 1 95.06 218 VAL A C 1
ATOM 1684 O O . VAL A 1 218 ? -3.928 39.344 4.98 1 95.06 218 VAL A O 1
ATOM 1687 N N . VAL A 1 219 ? -4.738 41.312 4.184 1 93.62 219 VAL A N 1
ATOM 1688 C CA . VAL A 1 219 ? -4.383 41 2.803 1 93.62 219 VAL A CA 1
ATOM 1689 C C . VAL A 1 219 ? -2.889 41.219 2.584 1 93.62 219 VAL A C 1
ATOM 1691 O O . VAL A 1 219 ? -2.363 42.281 2.963 1 93.62 219 VAL A O 1
ATOM 1694 N N . LEU A 1 220 ? -2.275 40.312 2.016 1 93.75 220 LEU A N 1
ATOM 1695 C CA . LEU A 1 220 ? -0.84 40.406 1.777 1 93.75 220 LEU A CA 1
ATOM 1696 C C . LEU A 1 220 ? -0.552 41.25 0.535 1 93.75 220 LEU A C 1
ATOM 1698 O O . LEU A 1 220 ? -1.396 41.344 -0.359 1 93.75 220 LEU A O 1
ATOM 1702 N N . PRO A 1 221 ? 0.656 41.844 0.513 1 93.06 221 PRO A N 1
ATOM 1703 C CA . PRO A 1 221 ? 1.053 42.562 -0.69 1 93.06 221 PRO A CA 1
ATOM 1704 C C . PRO A 1 221 ? 1.035 41.719 -1.944 1 93.06 221 PRO A C 1
ATOM 1706 O O . PRO A 1 221 ? 1.341 40.5 -1.876 1 93.06 221 PRO A O 1
ATOM 1709 N N . VAL A 1 222 ? 0.819 42.312 -3.025 1 91.25 222 VAL A N 1
ATOM 1710 C CA . VAL A 1 222 ? 0.691 41.656 -4.32 1 91.25 222 VAL A CA 1
ATOM 1711 C C . VAL A 1 222 ? 1.977 40.906 -4.637 1 91.25 222 VAL A C 1
ATOM 1713 O O . VAL A 1 222 ? 1.937 39.812 -5.246 1 91.25 222 VAL A O 1
ATOM 1716 N N . ALA A 1 223 ? 3.08 41.406 -4.215 1 90 223 ALA A N 1
ATOM 1717 C CA . ALA A 1 223 ? 4.387 40.812 -4.504 1 90 223 ALA A CA 1
ATOM 1718 C C . ALA A 1 223 ? 4.523 39.438 -3.881 1 90 223 ALA A C 1
ATOM 1720 O O . ALA A 1 223 ? 5.336 38.625 -4.328 1 90 223 ALA A O 1
ATOM 1721 N N . ILE A 1 224 ? 3.762 39.156 -2.941 1 91.38 224 ILE A N 1
ATOM 1722 C CA . ILE A 1 224 ? 3.828 37.906 -2.217 1 91.38 224 ILE A CA 1
ATOM 1723 C C . ILE A 1 224 ? 2.832 36.906 -2.816 1 91.38 224 ILE A C 1
ATOM 1725 O O . ILE A 1 224 ? 2.959 35.688 -2.623 1 91.38 224 ILE A O 1
ATOM 1729 N N . CYS A 1 225 ? 1.904 37.344 -3.527 1 89.38 225 CYS A N 1
ATOM 1730 C CA . CYS A 1 225 ? 0.78 36.531 -4.008 1 89.38 225 CYS A CA 1
ATOM 1731 C C . CYS A 1 225 ? 1.183 35.688 -5.207 1 89.38 225 CYS A C 1
ATOM 1733 O O . CYS A 1 225 ? 1.771 36.219 -6.164 1 89.38 225 CYS A O 1
ATOM 1735 N N . PRO A 1 226 ? 0.816 34.406 -5.137 1 90.44 226 PRO A N 1
ATOM 1736 C CA . PRO A 1 226 ? 1.099 33.594 -6.305 1 90.44 226 PRO A CA 1
ATOM 1737 C C . PRO A 1 226 ? 0.122 33.812 -7.453 1 90.44 226 PRO A C 1
ATOM 1739 O O . PRO A 1 226 ? -0.966 34.375 -7.238 1 90.44 226 PRO A O 1
ATOM 1742 N N . SER A 1 227 ? 0.464 33.312 -8.633 1 88.5 227 SER A N 1
ATOM 1743 C CA . SER A 1 227 ? -0.376 33.469 -9.82 1 88.5 227 SER A CA 1
ATOM 1744 C C . SER A 1 227 ? -1.253 32.25 -10.031 1 88.5 227 SER A C 1
ATOM 1746 O O . SER A 1 227 ? -2.162 32.25 -10.867 1 88.5 227 SER A O 1
ATOM 1748 N N . VAL A 1 228 ? -0.995 31.234 -9.281 1 90.31 228 VAL A N 1
ATOM 1749 C CA . VAL A 1 228 ? -1.727 29.984 -9.438 1 90.31 228 VAL A CA 1
ATOM 1750 C C . VAL A 1 228 ? -2.227 29.5 -8.078 1 90.31 228 VAL A C 1
ATOM 1752 O O . VAL A 1 228 ? -1.8 30 -7.039 1 90.31 228 VAL A O 1
ATOM 1755 N N . LYS A 1 229 ? -3.195 28.594 -8.18 1 93.06 229 LYS A N 1
ATOM 1756 C CA . LYS A 1 229 ? -3.596 27.922 -6.949 1 93.06 229 LYS A CA 1
ATOM 1757 C C . LYS A 1 229 ? -2.389 27.312 -6.238 1 93.06 229 LYS A C 1
ATOM 1759 O O . LYS A 1 229 ? -1.554 26.656 -6.863 1 93.06 229 LYS A O 1
ATOM 1764 N N . ASP A 1 230 ? -2.244 27.609 -4.992 1 96.94 230 ASP A N 1
ATOM 1765 C CA . ASP A 1 230 ? -1.024 27.281 -4.258 1 96.94 230 ASP A CA 1
ATOM 1766 C C . ASP A 1 230 ? -1.337 26.922 -2.807 1 96.94 230 ASP A C 1
ATOM 1768 O O . ASP A 1 230 ? -2.496 26.953 -2.391 1 96.94 230 ASP A O 1
ATOM 1772 N N . ILE A 1 231 ? -0.345 26.438 -2.182 1 97.88 231 ILE A N 1
ATOM 1773 C CA . ILE A 1 231 ? -0.418 26.141 -0.754 1 97.88 231 ILE A CA 1
ATOM 1774 C C . ILE A 1 231 ? 0.23 27.266 0.041 1 97.88 231 ILE A C 1
ATOM 1776 O O . ILE A 1 231 ? 1.292 27.766 -0.335 1 97.88 231 ILE A O 1
ATOM 1780 N N . PHE A 1 232 ? -0.411 27.734 1.115 1 98.5 232 PHE A N 1
ATOM 1781 C CA . PHE A 1 232 ? 0.041 28.859 1.931 1 98.5 232 PHE A CA 1
ATOM 1782 C C . PHE A 1 232 ? 0.363 28.391 3.348 1 98.5 232 PHE A C 1
ATOM 1784 O O . PHE A 1 232 ? -0.532 28.297 4.191 1 98.5 232 PHE A O 1
ATOM 1791 N N . TYR A 1 233 ? 1.663 28.234 3.631 1 98.56 233 TYR A N 1
ATOM 1792 C CA . TYR A 1 233 ? 2.113 27.672 4.902 1 98.56 233 TYR A CA 1
ATOM 1793 C C . TYR A 1 233 ? 2.236 28.766 5.961 1 98.56 233 TYR A C 1
ATOM 1795 O O . TYR A 1 233 ? 2.59 29.906 5.652 1 98.56 233 TYR A O 1
ATOM 1803 N N . LEU A 1 234 ? 2.035 28.328 7.172 1 98.06 234 LEU A N 1
ATOM 1804 C CA . LEU A 1 234 ? 2.105 29.188 8.352 1 98.06 234 LEU A CA 1
ATOM 1805 C C . LEU A 1 234 ? 2.789 28.469 9.508 1 98.06 234 LEU A C 1
ATOM 1807 O O . LEU A 1 234 ? 2.479 27.312 9.789 1 98.06 234 LEU A O 1
ATOM 1811 N N . GLN A 1 235 ? 3.76 29.125 10.109 1 98.19 235 GLN A N 1
ATOM 1812 C CA . GLN A 1 235 ? 4.402 28.641 11.32 1 98.19 235 GLN A CA 1
ATOM 1813 C C . GLN A 1 235 ? 4.578 29.766 12.336 1 98.19 235 GLN A C 1
ATOM 1815 O O . GLN A 1 235 ? 4.836 30.906 11.961 1 98.19 235 GLN A O 1
ATOM 1820 N N . LEU A 1 236 ? 4.492 29.453 13.578 1 97.56 236 LEU A N 1
ATOM 1821 C CA . LEU A 1 236 ? 4.586 30.453 14.633 1 97.56 236 LEU A CA 1
ATOM 1822 C C . LEU A 1 236 ? 5.754 30.156 15.57 1 97.56 236 LEU A C 1
ATOM 1824 O O . LEU A 1 236 ? 5.887 29.031 16.047 1 97.56 236 LEU A O 1
ATOM 1828 N N . ILE A 1 237 ? 6.609 31.141 15.758 1 96.75 237 ILE A N 1
ATOM 1829 C CA . ILE A 1 237 ? 7.746 31.031 16.656 1 96.75 237 ILE A CA 1
ATOM 1830 C C . ILE A 1 237 ? 7.59 32.031 17.797 1 96.75 237 ILE A C 1
ATOM 1832 O O . ILE A 1 237 ? 7.383 33.219 17.562 1 96.75 237 ILE A O 1
ATOM 1836 N N . ARG A 1 238 ? 7.688 31.516 18.984 1 93.81 238 ARG A N 1
ATOM 1837 C CA . ARG A 1 238 ? 7.699 32.375 20.172 1 93.81 238 ARG A CA 1
ATOM 1838 C C . ARG A 1 238 ? 9.125 32.75 20.547 1 93.81 238 ARG A C 1
ATOM 1840 O O . ARG A 1 238 ? 9.898 31.922 21.016 1 93.81 238 ARG A O 1
ATOM 1847 N N . LYS A 1 239 ? 9.367 34 20.297 1 89.81 239 LYS A N 1
ATOM 1848 C CA . LYS A 1 239 ? 10.672 34.5 20.688 1 89.81 239 LYS A CA 1
ATOM 1849 C C . LYS A 1 239 ? 10.617 35.156 22.062 1 89.81 239 LYS A C 1
ATOM 1851 O O . LYS A 1 239 ? 9.562 35.219 22.688 1 89.81 239 LYS A O 1
ATOM 1856 N N . SER A 1 240 ? 11.812 35.594 22.656 1 83.88 240 SER A N 1
ATOM 1857 C CA . SER A 1 240 ? 11.922 36.125 24 1 83.88 240 SER A CA 1
ATOM 1858 C C . SER A 1 240 ? 11.023 37.344 24.188 1 83.88 240 SER A C 1
ATOM 1860 O O . SER A 1 240 ? 10.398 37.531 25.234 1 83.88 240 SER A O 1
ATOM 1862 N N . HIS A 1 241 ? 10.93 38.188 23.219 1 81.62 241 HIS A N 1
ATOM 1863 C CA . HIS A 1 241 ? 10.195 39.438 23.422 1 81.62 241 HIS A CA 1
ATOM 1864 C C . HIS A 1 241 ? 9.078 39.594 22.391 1 81.62 241 HIS A C 1
ATOM 1866 O O . HIS A 1 241 ? 8.344 40.594 22.422 1 81.62 241 HIS A O 1
ATOM 1872 N N . ASP A 1 242 ? 8.992 38.656 21.562 1 88.44 242 ASP A N 1
ATOM 1873 C CA . ASP A 1 242 ? 7.992 38.781 20.5 1 88.44 242 ASP A CA 1
ATOM 1874 C C . ASP A 1 242 ? 7.566 37.406 20 1 88.44 242 ASP A C 1
ATOM 1876 O O . ASP A 1 242 ? 8.297 36.406 20.141 1 88.44 242 ASP A O 1
ATOM 1880 N N . THR A 1 243 ? 6.395 37.375 19.531 1 95.19 243 THR A N 1
ATOM 1881 C CA . THR A 1 243 ? 5.949 36.219 18.75 1 95.19 243 THR A CA 1
ATOM 1882 C C . THR A 1 243 ? 5.918 36.562 17.266 1 95.19 243 THR A C 1
ATOM 1884 O O . THR A 1 243 ? 5.422 37.625 16.875 1 95.19 243 THR A O 1
ATOM 1887 N N . VAL A 1 244 ? 6.551 35.688 16.5 1 97.31 244 VAL A N 1
ATOM 1888 C CA . VAL A 1 244 ? 6.723 35.969 15.07 1 97.31 244 VAL A CA 1
ATOM 1889 C C . VAL A 1 244 ? 6.023 34.875 14.25 1 97.31 244 VAL A C 1
ATOM 1891 O O . VAL A 1 244 ? 6.137 33.688 14.555 1 97.31 244 VAL A O 1
ATOM 1894 N N . LEU A 1 245 ? 5.258 35.312 13.297 1 98 245 LEU A N 1
ATOM 1895 C CA . LEU A 1 245 ? 4.625 34.406 12.344 1 98 245 LEU A CA 1
ATOM 1896 C C . LEU A 1 245 ? 5.445 34.312 11.062 1 98 245 LEU A C 1
ATOM 1898 O O . LEU A 1 245 ? 5.762 35.312 10.445 1 98 245 LEU A O 1
ATOM 1902 N N . TYR A 1 246 ? 5.852 33.125 10.719 1 98.5 246 TYR A N 1
ATOM 1903 C CA . TYR A 1 246 ? 6.531 32.875 9.461 1 98.5 246 TYR A CA 1
ATOM 1904 C C . TYR A 1 246 ? 5.57 32.25 8.445 1 98.5 246 TYR A C 1
ATOM 1906 O O . TYR A 1 246 ? 4.723 31.438 8.789 1 98.5 246 TYR A O 1
ATOM 1914 N N . PHE A 1 247 ? 5.711 32.688 7.184 1 98.38 247 PHE A N 1
ATOM 1915 C CA . PHE A 1 247 ? 4.785 32.188 6.176 1 98.38 247 PHE A CA 1
ATOM 1916 C C . PHE A 1 247 ? 5.43 32.188 4.797 1 98.38 247 PHE A C 1
ATOM 1918 O O . PHE A 1 247 ? 6.418 32.875 4.57 1 98.38 247 PHE A O 1
ATOM 1925 N N . SER A 1 248 ? 4.91 31.359 3.941 1 98.19 248 SER A N 1
ATOM 1926 C CA . SER A 1 248 ? 5.359 31.266 2.557 1 98.19 248 SER A CA 1
ATOM 1927 C C . SER A 1 248 ? 4.367 30.484 1.708 1 98.19 248 SER A C 1
ATOM 1929 O O . SER A 1 248 ? 3.809 29.484 2.168 1 98.19 248 SER A O 1
ATOM 1931 N N . TYR A 1 249 ? 4.137 30.953 0.55 1 98.25 249 TYR A N 1
ATOM 1932 C CA . TYR A 1 249 ? 3.521 30.078 -0.441 1 98.25 249 TYR A CA 1
ATOM 1933 C C . TYR A 1 249 ? 4.5 29 -0.906 1 98.25 249 TYR A C 1
ATOM 1935 O O . TYR A 1 249 ? 5.711 29.234 -0.935 1 98.25 249 TYR A O 1
ATOM 1943 N N . LEU A 1 250 ? 3.977 27.875 -1.276 1 98.12 250 LEU A N 1
ATOM 1944 C CA . LEU A 1 250 ? 4.801 26.781 -1.802 1 98.12 250 LEU A CA 1
ATOM 1945 C C . LEU A 1 250 ? 5.613 27.25 -3.004 1 98.12 250 LEU A C 1
ATOM 1947 O O . LEU A 1 250 ? 6.816 27 -3.08 1 98.12 250 LEU A O 1
ATOM 1951 N N . SER A 1 251 ? 5.047 28.016 -3.885 1 96.75 251 SER A N 1
ATOM 1952 C CA . SER A 1 251 ? 5.676 28.406 -5.141 1 96.75 251 SER A CA 1
ATOM 1953 C C . SER A 1 251 ? 6.543 29.641 -4.953 1 96.75 251 SER A C 1
ATOM 1955 O O . SER A 1 251 ? 7.332 30 -5.836 1 96.75 251 SER A O 1
ATOM 1957 N N . SER A 1 252 ? 6.379 30.312 -3.805 1 96.56 252 SER A N 1
ATOM 1958 C CA . SER A 1 252 ? 7.152 31.531 -3.57 1 96.56 252 SER A CA 1
ATOM 1959 C C . SER A 1 252 ? 8.641 31.219 -3.441 1 96.56 252 SER A C 1
ATOM 1961 O O . SER A 1 252 ? 9.023 30.234 -2.801 1 96.56 252 SER A O 1
ATOM 1963 N N . PRO A 1 253 ? 9.477 32 -4.004 1 96.38 253 PRO A N 1
ATOM 1964 C CA . PRO A 1 253 ? 10.914 31.812 -3.818 1 96.38 253 PRO A CA 1
ATOM 1965 C C . PRO A 1 253 ? 11.406 32.281 -2.453 1 96.38 253 PRO A C 1
ATOM 1967 O O . PRO A 1 253 ? 12.578 32.125 -2.119 1 96.38 253 PRO A O 1
ATOM 1970 N N . PHE A 1 254 ? 10.508 32.906 -1.645 1 97.12 254 PHE A N 1
ATOM 1971 C CA . PHE A 1 254 ? 10.945 33.531 -0.395 1 97.12 254 PHE A CA 1
ATOM 1972 C C . PHE A 1 254 ? 10.125 33 0.778 1 97.12 254 PHE A C 1
ATOM 1974 O O . PHE A 1 254 ? 9.016 32.5 0.591 1 97.12 254 PHE A O 1
ATOM 1981 N N . ILE A 1 255 ? 10.719 33.094 1.931 1 98.19 255 ILE A N 1
ATOM 1982 C CA . ILE A 1 255 ? 10.008 32.938 3.197 1 98.19 255 ILE A CA 1
ATOM 1983 C C . ILE A 1 255 ? 9.906 34.312 3.889 1 98.19 255 ILE A C 1
ATOM 1985 O O . ILE A 1 255 ? 10.852 35.094 3.867 1 98.19 255 ILE A O 1
ATOM 1989 N N . TYR A 1 256 ? 8.789 34.562 4.445 1 97.81 256 TYR A N 1
ATOM 1990 C CA . TYR A 1 256 ? 8.492 35.844 5.059 1 97.81 256 TYR A CA 1
ATOM 1991 C C . TYR A 1 256 ? 8.141 35.688 6.531 1 97.81 256 TYR A C 1
ATOM 1993 O O . TYR A 1 256 ? 7.855 34.562 6.988 1 97.81 256 TYR A O 1
ATOM 2001 N N . SER A 1 257 ? 8.211 36.812 7.246 1 97.88 257 SER A N 1
ATOM 2002 C CA . SER A 1 257 ? 7.762 36.812 8.633 1 97.88 257 SER A CA 1
ATOM 2003 C C . SER A 1 257 ? 7.121 38.156 9 1 97.88 257 SER A C 1
ATOM 2005 O O . SER A 1 257 ? 7.301 39.156 8.289 1 97.88 257 SER A O 1
ATOM 2007 N N . ILE A 1 258 ? 6.371 38.125 10.031 1 97.06 258 ILE A N 1
ATOM 2008 C CA . ILE A 1 258 ? 5.754 39.312 10.586 1 97.06 258 ILE A CA 1
ATOM 2009 C C . ILE A 1 258 ? 5.508 39.125 12.086 1 97.06 258 ILE A C 1
ATOM 2011 O O . ILE A 1 258 ? 5.152 38.031 12.523 1 97.06 258 ILE A O 1
ATOM 2015 N N . LYS A 1 259 ? 5.734 40.125 12.859 1 96 259 LYS A N 1
ATOM 2016 C CA . LYS A 1 259 ? 5.41 40.062 14.281 1 96 259 LYS A CA 1
ATOM 2017 C C . LYS A 1 259 ? 3.902 40 14.5 1 96 259 LYS A C 1
ATOM 2019 O O . LYS A 1 259 ? 3.148 40.781 13.906 1 96 259 LYS A O 1
ATOM 2024 N N . THR A 1 260 ? 3.486 39.125 15.391 1 96.38 260 THR A N 1
ATOM 2025 C CA . THR A 1 260 ? 2.055 38.938 15.586 1 96.38 260 THR A CA 1
ATOM 2026 C C . THR A 1 260 ? 1.4 40.188 16.156 1 96.38 260 THR A C 1
ATOM 2028 O O . THR A 1 260 ? 0.245 40.469 15.852 1 96.38 260 THR A O 1
ATOM 2031 N N . LYS A 1 261 ? 2.164 40.906 16.969 1 94 261 LYS A N 1
ATOM 2032 C CA . LYS A 1 261 ? 1.615 42.156 17.547 1 94 261 LYS A CA 1
ATOM 2033 C C . LYS A 1 261 ? 1.166 43.125 16.469 1 94 261 LYS A C 1
ATOM 2035 O O . LYS A 1 261 ? 0.141 43.781 16.609 1 94 261 LYS A O 1
ATOM 2040 N N . LEU A 1 262 ? 1.91 43.188 15.414 1 94.31 262 LEU A N 1
ATOM 2041 C CA . LEU A 1 262 ? 1.57 44.094 14.297 1 94.31 262 LEU A CA 1
ATOM 2042 C C . LEU A 1 262 ? 0.379 43.531 13.516 1 94.31 262 LEU A C 1
ATOM 2044 O O . LEU A 1 262 ? -0.491 44.312 13.094 1 94.31 262 LEU A O 1
ATOM 2048 N N . LEU A 1 263 ? 0.334 42.219 13.375 1 93.81 263 LEU A N 1
ATOM 2049 C CA . LEU A 1 263 ? -0.782 41.594 12.703 1 93.81 263 LEU A CA 1
ATOM 2050 C C . LEU A 1 263 ? -2.086 41.812 13.461 1 93.81 263 LEU A C 1
ATOM 2052 O O . LEU A 1 263 ? -3.131 42.031 12.852 1 93.81 263 LEU A O 1
ATOM 2056 N N . GLN A 1 264 ? -2.059 41.75 14.711 1 93.94 264 GLN A N 1
ATOM 2057 C CA . GLN A 1 264 ? -3.225 41.906 15.57 1 93.94 264 GLN A CA 1
ATOM 2058 C C . GLN A 1 264 ? -3.812 43.312 15.438 1 93.94 264 GLN A C 1
ATOM 2060 O O . GLN A 1 264 ? -5 43.531 15.688 1 93.94 264 GLN A O 1
ATOM 2065 N N . GLN A 1 265 ? -2.951 44.219 15.016 1 90 265 GLN A N 1
ATOM 2066 C CA . GLN A 1 265 ? -3.391 45.594 14.867 1 90 265 GLN A CA 1
ATOM 2067 C C . GLN A 1 265 ? -3.756 45.906 13.422 1 90 265 GLN A C 1
ATOM 2069 O O . GLN A 1 265 ? -4.211 47 13.117 1 90 265 GLN A O 1
ATOM 2074 N N . GLY A 1 266 ? -3.543 44.938 12.586 1 87 266 GLY A N 1
ATOM 2075 C CA . GLY A 1 266 ? -3.816 45.156 11.172 1 87 266 GLY A CA 1
ATOM 2076 C C . GLY A 1 266 ? -2.771 46.031 10.484 1 87 266 GLY A C 1
ATOM 2077 O O . GLY A 1 266 ? -3.021 46.562 9.406 1 87 266 GLY A O 1
ATOM 2078 N N . HIS A 1 267 ? -1.656 46.219 11.117 1 82.56 267 HIS A N 1
ATOM 2079 C CA . HIS A 1 267 ? -0.583 47.031 10.586 1 82.56 267 HIS A CA 1
ATOM 2080 C C . HIS A 1 267 ? 0.433 46.188 9.82 1 82.56 267 HIS A C 1
ATOM 2082 O O . HIS A 1 267 ? 1.426 45.75 10.391 1 82.56 267 HIS A O 1
ATOM 2088 N N . VAL A 1 268 ? 0.223 46.031 8.523 1 83.75 268 VAL A N 1
ATOM 2089 C CA . VAL A 1 268 ? 1.085 45.094 7.797 1 83.75 268 VAL A CA 1
ATOM 2090 C C . VAL A 1 268 ? 2.025 45.875 6.883 1 83.75 268 VAL A C 1
ATOM 2092 O O . VAL A 1 268 ? 3.084 45.375 6.496 1 83.75 268 VAL A O 1
ATOM 2095 N N . ASP A 1 269 ? 1.674 47.094 6.59 1 82.94 269 ASP A N 1
ATOM 2096 C CA . ASP A 1 269 ? 2.494 47.844 5.652 1 82.94 269 ASP A CA 1
ATOM 2097 C C . ASP A 1 269 ? 3.918 48 6.18 1 82.94 269 ASP A C 1
ATOM 2099 O O . ASP A 1 269 ? 4.121 48.562 7.258 1 82.94 269 ASP A O 1
ATOM 2103 N N . GLY A 1 270 ? 4.824 47.5 5.43 1 88.31 270 GLY A N 1
ATOM 2104 C CA . GLY A 1 270 ? 6.23 47.625 5.773 1 88.31 270 GLY A CA 1
ATOM 2105 C C . GLY A 1 270 ? 6.645 46.719 6.926 1 88.31 270 GLY A C 1
ATOM 2106 O O . GLY A 1 270 ? 7.797 46.781 7.367 1 88.31 270 GLY A O 1
ATOM 2107 N N . ALA A 1 271 ? 5.742 45.969 7.441 1 93.94 271 ALA A N 1
ATOM 2108 C CA . ALA A 1 271 ? 6.027 45.156 8.633 1 93.94 271 ALA A CA 1
ATOM 2109 C C . ALA A 1 271 ? 6.453 43.75 8.258 1 93.94 271 ALA A C 1
ATOM 2111 O O . ALA A 1 271 ? 7.004 43 9.086 1 93.94 271 ALA A O 1
ATOM 2112 N N . ILE A 1 272 ? 6.207 43.375 7.02 1 96.38 272 ILE A N 1
ATOM 2113 C CA . ILE A 1 272 ? 6.555 42.031 6.562 1 96.38 272 ILE A CA 1
ATOM 2114 C C . ILE A 1 272 ? 8.039 41.969 6.207 1 96.38 272 ILE A C 1
ATOM 2116 O O . ILE A 1 272 ? 8.539 42.844 5.473 1 96.38 272 ILE A O 1
ATOM 2120 N N . ILE A 1 273 ? 8.711 41 6.719 1 96.31 273 ILE A N 1
ATOM 2121 C CA . ILE A 1 273 ? 10.141 40.844 6.52 1 96.31 273 ILE A CA 1
ATOM 2122 C C . ILE A 1 273 ? 10.414 39.656 5.609 1 96.31 273 ILE A C 1
ATOM 2124 O O . ILE A 1 273 ? 9.836 38.594 5.797 1 96.31 273 ILE A O 1
ATOM 2128 N N . LYS A 1 274 ? 11.227 39.844 4.648 1 96.75 274 LYS A N 1
ATOM 2129 C CA . LYS A 1 274 ? 11.758 38.75 3.85 1 96.75 274 LYS A CA 1
ATOM 2130 C C . LYS A 1 274 ? 12.906 38.031 4.57 1 96.75 274 LYS A C 1
ATOM 2132 O O . LYS A 1 274 ? 14 38.594 4.707 1 96.75 274 LYS A O 1
ATOM 2137 N N . CYS A 1 275 ? 12.75 36.844 4.961 1 97.38 275 CYS A N 1
ATOM 2138 C CA . CYS A 1 275 ? 13.688 36.125 5.82 1 97.38 275 CYS A CA 1
ATOM 2139 C C . CYS A 1 275 ? 14.805 35.5 4.996 1 97.38 275 CYS A C 1
ATOM 2141 O O . CYS A 1 275 ? 15.891 35.219 5.52 1 97.38 275 CYS A O 1
ATOM 2143 N N . GLY A 1 276 ? 14.5 35.156 3.768 1 97.56 276 GLY A N 1
ATOM 2144 C CA . GLY A 1 276 ? 15.5 34.562 2.904 1 97.56 276 GLY A CA 1
ATOM 2145 C C . GLY A 1 276 ? 14.914 33.969 1.634 1 97.56 276 GLY A C 1
ATOM 2146 O O . GLY A 1 276 ? 13.703 34.031 1.415 1 97.56 276 GLY A O 1
ATOM 2147 N N . THR A 1 277 ? 15.859 33.469 0.839 1 97.38 277 THR A N 1
ATOM 2148 C CA . THR A 1 277 ? 15.5 32.875 -0.447 1 97.38 277 THR A CA 1
ATOM 2149 C C . THR A 1 277 ? 15.57 31.344 -0.386 1 97.38 277 THR A C 1
ATOM 2151 O O . THR A 1 277 ? 16.547 30.797 0.139 1 97.38 277 THR A O 1
ATOM 2154 N N . LYS A 1 278 ? 14.477 30.797 -0.826 1 97.56 278 LYS A N 1
ATOM 2155 C CA . LYS A 1 278 ? 14.516 29.344 -0.985 1 97.56 278 LYS A CA 1
ATOM 2156 C C . LYS A 1 278 ? 15.578 28.922 -1.999 1 97.56 278 LYS A C 1
ATOM 2158 O O . LYS A 1 278 ? 15.898 29.688 -2.916 1 97.56 278 LYS A O 1
ATOM 2163 N N . PRO A 1 279 ? 16.188 27.734 -1.799 1 96.75 279 PRO A N 1
ATOM 2164 C CA . PRO A 1 279 ? 17.172 27.281 -2.797 1 96.75 279 PRO A CA 1
ATOM 2165 C C . PRO A 1 279 ? 16.578 27.219 -4.207 1 96.75 279 PRO A C 1
ATOM 2167 O O . PRO A 1 279 ? 15.422 26.844 -4.379 1 96.75 279 PRO A O 1
ATOM 2170 N N . LEU A 1 280 ? 17.453 27.562 -5.18 1 94.5 280 LEU A N 1
ATOM 2171 C CA . LEU A 1 280 ? 17.016 27.609 -6.57 1 94.5 280 LEU A CA 1
ATOM 2172 C C . LEU A 1 280 ? 16.516 26.25 -7.031 1 94.5 280 LEU A C 1
ATOM 2174 O O . LEU A 1 280 ? 17.188 25.234 -6.809 1 94.5 280 LEU A O 1
ATOM 2178 N N . GLY A 1 281 ? 15.367 26.312 -7.566 1 94.12 281 GLY A N 1
ATOM 2179 C CA . GLY A 1 281 ? 14.82 25.094 -8.148 1 94.12 281 GLY A CA 1
ATOM 2180 C C . GLY A 1 281 ? 14.055 24.25 -7.148 1 94.12 281 GLY A C 1
ATOM 2181 O O . GLY A 1 281 ? 13.492 23.203 -7.504 1 94.12 281 GLY A O 1
ATOM 2182 N N . TYR A 1 282 ? 14.016 24.688 -5.922 1 96.25 282 TYR A N 1
ATOM 2183 C CA . TYR A 1 282 ? 13.336 23.906 -4.902 1 96.25 282 TYR A CA 1
ATOM 2184 C C . TYR A 1 282 ? 12.141 24.656 -4.324 1 96.25 282 TYR A C 1
ATOM 2186 O O . TYR A 1 282 ? 12.188 25.875 -4.184 1 96.25 282 TYR A O 1
ATOM 2194 N N . GLN A 1 283 ? 11.125 23.938 -4.098 1 97.69 283 GLN A N 1
ATOM 2195 C CA . GLN A 1 283 ? 10.016 24.406 -3.275 1 97.69 283 GLN A CA 1
ATOM 2196 C C . GLN A 1 283 ? 10.086 23.828 -1.867 1 97.69 283 GLN A C 1
ATOM 2198 O O . GLN A 1 283 ? 10.609 22.719 -1.668 1 97.69 283 GLN A O 1
ATOM 2203 N N . VAL A 1 284 ? 9.586 24.594 -0.907 1 98.25 284 VAL A N 1
ATOM 2204 C CA . VAL A 1 284 ? 9.773 24.219 0.494 1 98.25 284 VAL A CA 1
ATOM 2205 C C . VAL A 1 284 ? 8.414 24.031 1.163 1 98.25 284 VAL A C 1
ATOM 2207 O O . VAL A 1 284 ? 7.539 24.906 1.061 1 98.25 284 VAL A O 1
ATOM 2210 N N . VAL A 1 285 ? 8.25 22.906 1.759 1 98.44 285 VAL A N 1
ATOM 2211 C CA . VAL A 1 285 ? 7.078 22.594 2.561 1 98.44 285 VAL A CA 1
ATOM 2212 C C . VAL A 1 285 ? 7.391 22.781 4.043 1 98.44 285 VAL A C 1
ATOM 2214 O O . VAL A 1 285 ? 8.297 22.156 4.582 1 98.44 285 VAL A O 1
ATOM 2217 N N . LEU A 1 286 ? 6.719 23.672 4.691 1 98.69 286 LEU A N 1
ATOM 2218 C CA . LEU A 1 286 ? 6.914 23.875 6.125 1 98.69 286 LEU A CA 1
ATOM 2219 C C . LEU A 1 286 ? 6.152 22.828 6.93 1 98.69 286 LEU A C 1
ATOM 2221 O O . LEU A 1 286 ? 4.977 22.562 6.664 1 98.69 286 LEU A O 1
ATOM 2225 N N . LEU A 1 287 ? 6.793 22.266 7.965 1 98.44 287 LEU A N 1
ATOM 2226 C CA . LEU A 1 287 ? 6.254 21.062 8.609 1 98.44 287 LEU A CA 1
ATOM 2227 C C . LEU A 1 287 ? 5.859 21.359 10.055 1 98.44 287 LEU A C 1
ATOM 2229 O O . LEU A 1 287 ? 5.105 20.594 10.656 1 98.44 287 LEU A O 1
ATOM 2233 N N . GLY A 1 288 ? 6.426 22.328 10.633 1 97.56 288 GLY A N 1
ATOM 2234 C CA . GLY A 1 288 ? 6.156 22.609 12.031 1 97.56 288 GLY A CA 1
ATOM 2235 C C . GLY A 1 288 ? 7.34 23.234 12.75 1 97.56 288 GLY A C 1
ATOM 2236 O O . GLY A 1 288 ? 8.328 23.609 12.117 1 97.56 288 GLY A O 1
ATOM 2237 N N . THR A 1 289 ? 7.172 23.391 14.047 1 95.81 289 THR A N 1
ATOM 2238 C CA . THR A 1 289 ? 8.195 24.047 14.852 1 95.81 289 THR A CA 1
ATOM 2239 C C . THR A 1 289 ? 8.625 23.156 16.016 1 95.81 289 THR A C 1
ATOM 2241 O O . THR A 1 289 ? 7.922 22.203 16.375 1 95.81 289 THR A O 1
ATOM 2244 N N . ASP A 1 290 ? 9.781 23.453 16.562 1 91.94 290 ASP A N 1
ATOM 2245 C CA . ASP A 1 290 ? 10.297 22.656 17.672 1 91.94 290 ASP A CA 1
ATOM 2246 C C . ASP A 1 290 ? 9.914 23.297 19.016 1 91.94 290 ASP A C 1
ATOM 2248 O O . ASP A 1 290 ? 10.484 22.953 20.047 1 91.94 290 ASP A O 1
ATOM 2252 N N . ASN A 1 291 ? 9.062 24.234 19.062 1 87.75 291 ASN A N 1
ATOM 2253 C CA . ASN A 1 291 ? 8.695 25.016 20.234 1 87.75 291 ASN A CA 1
ATOM 2254 C C . ASN A 1 291 ? 9.844 25.906 20.688 1 87.75 291 ASN A C 1
ATOM 2256 O O . ASN A 1 291 ? 9.867 26.359 21.844 1 87.75 291 ASN A O 1
ATOM 2260 N N . GLY A 1 292 ? 10.812 25.984 19.938 1 90.81 292 GLY A N 1
ATOM 2261 C CA . GLY A 1 292 ? 11.906 26.938 20.047 1 90.81 292 GLY A CA 1
ATOM 2262 C C . GLY A 1 292 ? 12.055 27.828 18.828 1 90.81 292 GLY A C 1
ATOM 2263 O O . GLY A 1 292 ? 11.086 28.438 18.375 1 90.81 292 GLY A O 1
ATOM 2264 N N . ALA A 1 293 ? 13.227 27.938 18.344 1 95.06 293 ALA A N 1
ATOM 2265 C CA . ALA A 1 293 ? 13.484 28.812 17.188 1 95.06 293 ALA A CA 1
ATOM 2266 C C . ALA A 1 293 ? 13.5 28.016 15.891 1 95.06 293 ALA A C 1
ATOM 2268 O O . ALA A 1 293 ? 13.656 28.578 14.812 1 95.06 293 ALA A O 1
ATOM 2269 N N . GLY A 1 294 ? 13.312 26.719 16 1 96.19 294 GLY A N 1
ATOM 2270 C CA . GLY A 1 294 ? 13.469 25.859 14.836 1 96.19 294 GLY A CA 1
ATOM 2271 C C . GLY A 1 294 ? 12.188 25.703 14.047 1 96.19 294 GLY A C 1
ATOM 2272 O O . GLY A 1 294 ? 11.117 25.469 14.625 1 96.19 294 GLY A O 1
ATOM 2273 N N . ILE A 1 295 ? 12.266 25.797 12.75 1 97.94 295 ILE A N 1
ATOM 2274 C CA . ILE A 1 295 ? 11.195 25.438 11.828 1 97.94 295 ILE A CA 1
ATOM 2275 C C . ILE A 1 295 ? 11.617 24.234 10.992 1 97.94 295 ILE A C 1
ATOM 2277 O O . ILE A 1 295 ? 12.648 24.266 10.328 1 97.94 295 ILE A O 1
ATOM 2281 N N . PHE A 1 296 ? 10.859 23.188 11.07 1 97.94 296 PHE A N 1
ATOM 2282 C CA . PHE A 1 296 ? 11.102 22 10.25 1 97.94 296 PHE A CA 1
ATOM 2283 C C . PHE A 1 296 ? 10.531 22.188 8.852 1 97.94 296 PHE A C 1
ATOM 2285 O O . PHE A 1 296 ? 9.469 22.781 8.68 1 97.94 296 PHE A O 1
ATOM 2292 N N . PHE A 1 297 ? 11.242 21.641 7.883 1 98.5 297 PHE A N 1
ATOM 2293 C CA . PHE A 1 297 ? 10.766 21.703 6.508 1 98.5 297 PHE A CA 1
ATOM 2294 C C . PHE A 1 297 ? 11.344 20.562 5.676 1 98.5 297 PHE A C 1
ATOM 2296 O O . PHE A 1 297 ? 12.25 19.859 6.129 1 98.5 297 PHE A O 1
ATOM 2303 N N . ARG A 1 298 ? 10.781 20.328 4.582 1 97.94 298 ARG A N 1
ATOM 2304 C CA . ARG A 1 298 ? 11.32 19.438 3.547 1 97.94 298 ARG A CA 1
ATOM 2305 C C . ARG A 1 298 ? 11.203 20.078 2.168 1 97.94 298 ARG A C 1
ATOM 2307 O O . ARG A 1 298 ? 10.438 21.031 1.983 1 97.94 298 ARG A O 1
ATOM 2314 N N . TYR A 1 299 ? 11.977 19.641 1.304 1 97.69 299 TYR A N 1
ATOM 2315 C CA . TYR A 1 299 ? 11.773 20.031 -0.09 1 97.69 299 TYR A CA 1
ATOM 2316 C C . TYR A 1 299 ? 10.625 19.234 -0.708 1 97.69 299 TYR A C 1
ATOM 2318 O O . TYR A 1 299 ? 10.422 18.062 -0.383 1 97.69 299 TYR A O 1
ATOM 2326 N N . LYS A 1 300 ? 9.828 19.938 -1.542 1 96.56 300 LYS A N 1
ATOM 2327 C CA . LYS A 1 300 ? 8.742 19.25 -2.238 1 96.56 300 LYS A CA 1
ATOM 2328 C C . LYS A 1 300 ? 9.25 18.031 -2.99 1 96.56 300 LYS A C 1
ATOM 2330 O O . LYS A 1 300 ? 10.227 18.109 -3.746 1 96.56 300 LYS A O 1
ATOM 2335 N N . GLY A 1 301 ? 8.602 16.891 -2.781 1 92.5 301 GLY A N 1
ATOM 2336 C CA . GLY A 1 301 ? 8.961 15.664 -3.475 1 92.5 301 GLY A CA 1
ATOM 2337 C C . GLY A 1 301 ? 10.047 14.875 -2.77 1 92.5 301 GLY A C 1
ATOM 2338 O O . GLY A 1 301 ? 10.383 13.766 -3.184 1 92.5 301 GLY A O 1
ATOM 2339 N N . ASP A 1 302 ? 10.578 15.422 -1.695 1 93 302 ASP A N 1
ATOM 2340 C CA . ASP A 1 302 ? 11.633 14.773 -0.921 1 93 302 ASP A CA 1
ATOM 2341 C C . ASP A 1 302 ? 11.125 14.375 0.465 1 93 302 ASP A C 1
ATOM 2343 O O . ASP A 1 302 ? 10.234 15.023 1.012 1 93 302 ASP A O 1
ATOM 2347 N N . SER A 1 303 ? 11.797 13.352 0.999 1 94.12 303 SER A N 1
ATOM 2348 C CA . SER A 1 303 ? 11.336 12.852 2.287 1 94.12 303 SER A CA 1
ATOM 2349 C C . SER A 1 303 ? 12.258 13.289 3.418 1 94.12 303 SER A C 1
ATOM 2351 O O . SER A 1 303 ? 11.945 13.086 4.594 1 94.12 303 SER A O 1
ATOM 2353 N N . ASP A 1 304 ? 13.375 13.867 3.051 1 96 304 ASP A N 1
ATOM 2354 C CA . ASP A 1 304 ? 14.289 14.352 4.078 1 96 304 ASP A CA 1
ATOM 2355 C C . ASP A 1 304 ? 13.672 15.508 4.863 1 96 304 ASP A C 1
ATOM 2357 O O . ASP A 1 304 ? 13 16.359 4.285 1 96 304 ASP A O 1
ATOM 2361 N N . ILE A 1 305 ? 13.922 15.516 6.129 1 97.44 305 ILE A N 1
ATOM 2362 C CA . ILE A 1 305 ? 13.422 16.594 6.98 1 97.44 305 ILE A CA 1
ATOM 2363 C C . ILE A 1 305 ? 14.594 17.453 7.465 1 97.44 305 ILE A C 1
ATOM 2365 O O . ILE A 1 305 ? 15.586 16.922 7.98 1 97.44 305 ILE A O 1
ATOM 2369 N N . TYR A 1 306 ? 14.445 18.734 7.254 1 97.56 306 TYR A N 1
ATOM 2370 C CA . TYR A 1 306 ? 15.422 19.719 7.695 1 97.56 306 TYR A CA 1
ATOM 2371 C C . TYR A 1 306 ? 14.844 20.609 8.797 1 97.56 306 TYR A C 1
ATOM 2373 O O . TYR A 1 306 ? 13.625 20.656 8.977 1 97.56 306 TYR A O 1
ATOM 2381 N N . VAL A 1 307 ? 15.773 21.219 9.547 1 97.56 307 VAL A N 1
ATOM 2382 C CA . VAL A 1 307 ? 15.375 22.25 10.492 1 97.56 307 VAL A CA 1
ATOM 2383 C C . VAL A 1 307 ? 16.188 23.531 10.234 1 97.56 307 VAL A C 1
ATOM 2385 O O . VAL A 1 307 ? 17.375 23.453 9.922 1 97.56 307 VAL A O 1
ATOM 2388 N N . TRP A 1 308 ? 15.555 24.641 10.281 1 98.31 308 TRP A N 1
ATOM 2389 C CA . TRP A 1 308 ? 16.156 25.953 10.195 1 98.31 308 TRP A CA 1
ATOM 2390 C C . TRP A 1 308 ? 15.953 26.734 11.484 1 98.31 308 TRP A C 1
ATOM 2392 O O . TRP A 1 308 ? 14.836 26.844 11.992 1 98.31 308 TRP A O 1
ATOM 2402 N N . ASN A 1 309 ? 17.016 27.234 12.016 1 97.81 309 ASN A N 1
ATOM 2403 C CA . ASN A 1 309 ? 16.953 28.141 13.164 1 97.81 309 ASN A CA 1
ATOM 2404 C C . ASN A 1 309 ? 16.594 29.562 12.742 1 97.81 309 ASN A C 1
ATOM 2406 O O . ASN A 1 309 ? 17.375 30.219 12.055 1 97.81 309 ASN A O 1
ATOM 2410 N N . THR A 1 310 ? 15.508 30.078 13.203 1 97.69 310 THR A N 1
ATOM 2411 C CA . THR A 1 310 ? 14.961 31.344 12.734 1 97.69 310 THR A CA 1
ATOM 2412 C C . THR A 1 310 ? 15.797 32.531 13.242 1 97.69 310 THR A C 1
ATOM 2414 O O . THR A 1 310 ? 15.609 33.656 12.812 1 97.69 310 THR A O 1
ATOM 2417 N N . ASP A 1 311 ? 16.719 32.281 14.109 1 96.25 311 ASP A N 1
ATOM 2418 C CA . ASP A 1 311 ? 17.656 33.312 14.539 1 96.25 311 ASP A CA 1
ATOM 2419 C C . ASP A 1 311 ? 18.734 33.562 13.5 1 96.25 311 ASP A C 1
ATOM 2421 O O . ASP A 1 311 ? 19.531 34.5 13.617 1 96.25 311 ASP A O 1
ATOM 2425 N N . THR A 1 312 ? 18.75 32.719 12.516 1 97.44 312 THR A N 1
ATOM 2426 C CA . THR A 1 312 ? 19.672 32.844 11.391 1 97.44 312 THR A CA 1
ATOM 2427 C C . THR A 1 312 ? 18.906 33.125 10.102 1 97.44 312 THR A C 1
ATOM 2429 O O . THR A 1 312 ? 17.688 32.969 10.055 1 97.44 312 THR A O 1
ATOM 2432 N N . ALA A 1 313 ? 19.656 33.562 9.109 1 97.12 313 ALA A N 1
ATOM 2433 C CA . ALA A 1 313 ? 19.031 33.781 7.805 1 97.12 313 ALA A CA 1
ATOM 2434 C C . ALA A 1 313 ? 18.578 32.469 7.18 1 97.12 313 ALA A C 1
ATOM 2436 O O . ALA A 1 313 ? 19.219 31.438 7.359 1 97.12 313 ALA A O 1
ATOM 2437 N N . PHE A 1 314 ? 17.5 32.531 6.496 1 98.31 314 PHE A N 1
ATOM 2438 C CA . PHE A 1 314 ? 17.047 31.375 5.762 1 98.31 314 PHE A CA 1
ATOM 2439 C C . PHE A 1 314 ? 17.891 31.141 4.512 1 98.31 314 PHE A C 1
ATOM 2441 O O . PHE A 1 314 ? 17.609 31.734 3.461 1 98.31 314 PHE A O 1
ATOM 2448 N N . LYS A 1 315 ? 18.828 30.375 4.605 1 96.94 315 LYS A N 1
ATOM 2449 C CA . LYS A 1 315 ? 19.734 30 3.514 1 96.94 315 LYS A CA 1
ATOM 2450 C C . LYS A 1 315 ? 20.312 28.594 3.734 1 96.94 315 LYS A C 1
ATOM 2452 O O . LYS A 1 315 ? 20.422 28.141 4.875 1 96.94 315 LYS A O 1
ATOM 2457 N N . PRO A 1 316 ? 20.703 27.969 2.693 1 96.62 316 PRO A N 1
ATOM 2458 C CA . PRO A 1 316 ? 21.078 26.562 2.756 1 96.62 316 PRO A CA 1
ATOM 2459 C C . PRO A 1 316 ? 22.156 26.281 3.805 1 96.62 316 PRO A C 1
ATOM 2461 O O . PRO A 1 316 ? 22.125 25.25 4.465 1 96.62 316 PRO A O 1
ATOM 2464 N N . GLU A 1 317 ? 23.094 27.172 4.055 1 97.19 317 GLU A N 1
ATOM 2465 C CA . GLU A 1 317 ? 24.188 26.984 5.004 1 97.19 317 GLU A CA 1
ATOM 2466 C C . GLU A 1 317 ? 23.656 26.844 6.43 1 97.19 317 GLU A C 1
ATOM 2468 O O . GLU A 1 317 ? 24.359 26.328 7.309 1 97.19 317 GLU A O 1
ATOM 2473 N N . ASN A 1 318 ? 22.438 27.312 6.641 1 98.12 318 ASN A N 1
ATOM 2474 C CA . ASN A 1 318 ? 21.859 27.297 7.98 1 98.12 318 ASN A CA 1
ATOM 2475 C C . ASN A 1 318 ? 20.859 26.156 8.141 1 98.12 318 ASN A C 1
ATOM 2477 O O . ASN A 1 318 ? 20.125 26.094 9.133 1 98.12 318 ASN A O 1
ATOM 2481 N N . PHE A 1 319 ? 20.75 25.266 7.172 1 97.88 319 PHE A N 1
ATOM 2482 C CA . PHE A 1 319 ? 19.828 24.141 7.23 1 97.88 319 PHE A CA 1
ATOM 2483 C C . PHE A 1 319 ? 20.5 22.922 7.816 1 97.88 319 PHE A C 1
ATOM 2485 O O . PHE A 1 319 ? 21.641 22.594 7.457 1 97.88 319 PHE A O 1
ATOM 2492 N N . LEU A 1 320 ? 19.844 22.281 8.711 1 96.81 320 LEU A N 1
ATOM 2493 C CA . LEU A 1 320 ? 20.359 21.047 9.297 1 96.81 320 LEU A CA 1
ATOM 2494 C C . LEU A 1 320 ? 19.453 19.875 8.945 1 96.81 320 LEU A C 1
ATOM 2496 O O . LEU A 1 320 ? 18.25 19.906 9.211 1 96.81 320 LEU A O 1
ATOM 2500 N N . LEU A 1 321 ? 19.969 18.828 8.359 1 96 321 LEU A N 1
ATOM 2501 C CA . LEU A 1 321 ? 19.234 17.594 8.117 1 96 321 LEU A CA 1
ATOM 2502 C C . LEU A 1 321 ? 19.016 16.828 9.414 1 96 321 LEU A C 1
ATOM 2504 O O . LEU A 1 321 ? 19.969 16.484 10.109 1 96 321 LEU A O 1
ATOM 2508 N N . VAL A 1 322 ? 17.781 16.578 9.727 1 94.06 322 VAL A N 1
ATOM 2509 C CA . VAL A 1 322 ? 17.516 15.953 11.023 1 94.06 322 VAL A CA 1
ATOM 2510 C C . VAL A 1 322 ? 16.984 14.539 10.812 1 94.06 322 VAL A C 1
ATOM 2512 O O . VAL A 1 322 ? 16.984 13.727 11.742 1 94.06 322 VAL A O 1
ATOM 2515 N N . HIS A 1 323 ? 16.469 14.305 9.68 1 93.5 323 HIS A N 1
ATOM 2516 C CA . HIS A 1 323 ? 15.969 12.977 9.375 1 93.5 323 HIS A CA 1
ATOM 2517 C C . HIS A 1 323 ? 16.094 12.664 7.891 1 93.5 323 HIS A C 1
ATOM 2519 O O . HIS A 1 323 ? 15.633 13.43 7.047 1 93.5 323 HIS A O 1
ATOM 2525 N N . LYS A 1 324 ? 16.75 11.555 7.609 1 90.75 324 LYS A N 1
ATOM 2526 C CA . LYS A 1 324 ? 16.766 11.023 6.25 1 90.75 324 LYS A CA 1
ATOM 2527 C C . LYS A 1 324 ? 15.523 10.195 5.961 1 90.75 324 LYS A C 1
ATOM 2529 O O . LYS A 1 324 ? 15.305 9.156 6.594 1 90.75 324 LYS A O 1
ATOM 2534 N N . GLY A 1 325 ? 14.766 10.727 5.016 1 86.31 325 GLY A N 1
ATOM 2535 C CA . GLY A 1 325 ? 13.484 10.102 4.73 1 86.31 325 GLY A CA 1
ATOM 2536 C C . GLY A 1 325 ? 13.609 8.82 3.92 1 86.31 325 GLY A C 1
ATOM 2537 O O . GLY A 1 325 ? 14.664 8.547 3.35 1 86.31 325 GLY A O 1
ATOM 2538 N N . GLY A 1 326 ? 12.492 7.992 3.936 1 80.31 326 GLY A N 1
ATOM 2539 C CA . GLY A 1 326 ? 12.406 6.781 3.135 1 80.31 326 GLY A CA 1
ATOM 2540 C C . GLY A 1 326 ? 11.852 7.023 1.745 1 80.31 326 GLY A C 1
ATOM 2541 O O . GLY A 1 326 ? 11.766 8.164 1.295 1 80.31 326 GLY A O 1
ATOM 2542 N N . TYR A 1 327 ? 11.555 5.957 1.012 1 76.12 327 TYR A N 1
ATOM 2543 C CA . TYR A 1 327 ? 11.242 6.066 -0.408 1 76.12 327 TYR A CA 1
ATOM 2544 C C . TYR A 1 327 ? 9.766 6.371 -0.615 1 76.12 327 TYR A C 1
ATOM 2546 O O . TYR A 1 327 ? 9.367 6.891 -1.663 1 76.12 327 TYR A O 1
ATOM 2554 N N . CYS A 1 328 ? 8.969 6.242 0.234 1 87.19 328 CYS A N 1
ATOM 2555 C CA . CYS A 1 328 ? 7.57 6.258 -0.175 1 87.19 328 CYS A CA 1
ATOM 2556 C C . CYS A 1 328 ? 6.781 7.297 0.616 1 87.19 328 CYS A C 1
ATOM 2558 O O . CYS A 1 328 ? 5.945 8 0.056 1 87.19 328 CYS A O 1
ATOM 2560 N N . ARG A 1 329 ? 7.129 7.531 1.771 1 92.44 329 ARG A N 1
ATOM 2561 C CA . ARG A 1 329 ? 6.352 8.445 2.607 1 92.44 329 ARG A CA 1
ATOM 2562 C C . ARG A 1 329 ? 7.059 9.789 2.752 1 92.44 329 ARG A C 1
ATOM 2564 O O . ARG A 1 329 ? 8.289 9.859 2.725 1 92.44 329 ARG A O 1
ATOM 2571 N N . MET A 1 330 ? 6.18 10.797 2.883 1 95.5 330 MET A N 1
ATOM 2572 C CA . MET A 1 330 ? 6.691 12.133 3.152 1 95.5 330 MET A CA 1
ATOM 2573 C C . MET A 1 330 ? 5.98 12.758 4.348 1 95.5 330 MET A C 1
ATOM 2575 O O . MET A 1 330 ? 4.781 12.547 4.543 1 95.5 330 MET A O 1
ATOM 2579 N N . ALA A 1 331 ? 6.738 13.531 5.043 1 97.31 331 ALA A N 1
ATOM 2580 C CA . ALA A 1 331 ? 6.18 14.18 6.227 1 97.31 331 ALA A CA 1
ATOM 2581 C C . ALA A 1 331 ? 5.203 15.281 5.832 1 97.31 331 ALA A C 1
ATOM 2583 O O . ALA A 1 331 ? 5.461 16.047 4.895 1 97.31 331 ALA A O 1
ATOM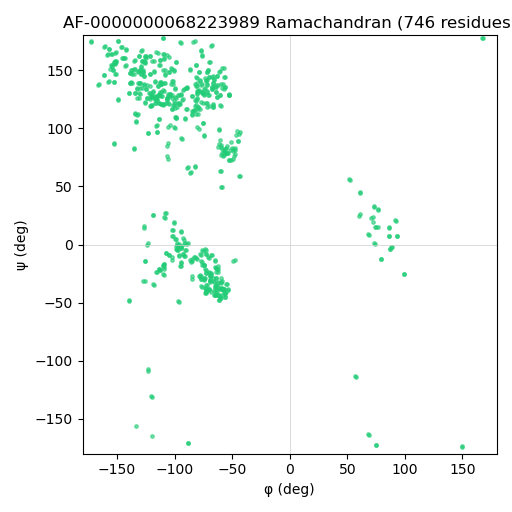 2584 N N . THR A 1 332 ? 4.133 15.312 6.543 1 97.44 332 THR A N 1
ATOM 2585 C CA . THR A 1 332 ? 3.193 16.406 6.367 1 97.44 332 THR A CA 1
ATOM 2586 C C . THR A 1 332 ? 3.221 17.344 7.574 1 97.44 332 THR A C 1
ATOM 2588 O O . THR A 1 332 ? 2.734 18.484 7.5 1 97.44 332 THR A O 1
ATOM 2591 N N . GLN A 1 333 ? 3.77 16.875 8.672 1 97.94 333 GLN A N 1
ATOM 2592 C CA . GLN A 1 333 ? 3.871 17.703 9.867 1 97.94 333 GLN A CA 1
ATOM 2593 C C . GLN A 1 333 ? 4.918 17.141 10.836 1 97.94 333 GLN A C 1
ATOM 2595 O O . GLN A 1 333 ? 5.152 15.938 10.875 1 97.94 333 GLN A O 1
ATOM 2600 N N . VAL A 1 334 ? 5.562 18.016 11.5 1 96.94 334 VAL A N 1
ATOM 2601 C CA . VAL A 1 334 ? 6.402 17.703 12.656 1 96.94 334 VAL A CA 1
ATOM 2602 C C . VAL A 1 334 ? 5.953 18.531 13.859 1 96.94 334 VAL A C 1
ATOM 2604 O O . VAL A 1 334 ? 5.734 19.734 13.75 1 96.94 334 VAL A O 1
ATOM 2607 N N . ILE A 1 335 ? 5.824 17.906 14.977 1 94.69 335 ILE A N 1
ATOM 2608 C CA . ILE A 1 335 ? 5.375 18.625 16.156 1 94.69 335 ILE A CA 1
ATOM 2609 C C . ILE A 1 335 ? 6.25 18.25 17.359 1 94.69 335 ILE A C 1
ATOM 2611 O O . ILE A 1 335 ? 6.852 17.172 17.375 1 94.69 335 ILE A O 1
ATOM 2615 N N . PRO A 1 336 ? 6.281 19.266 18.188 1 86.56 336 PRO A N 1
ATOM 2616 C CA . PRO A 1 336 ? 6.938 18.891 19.438 1 86.56 336 PRO A CA 1
ATOM 2617 C C . PRO A 1 336 ? 6.062 17.984 20.312 1 86.56 336 PRO A C 1
ATOM 2619 O O . PRO A 1 336 ? 4.836 18.094 20.266 1 86.56 336 PRO A O 1
ATOM 2622 N N . GLY A 1 337 ? 6.75 17.172 20.875 1 69 337 GLY A N 1
ATOM 2623 C CA . GLY A 1 337 ? 5.855 16.141 21.375 1 69 337 GLY A CA 1
ATOM 2624 C C . GLY A 1 337 ? 6.129 15.75 22.812 1 69 337 GLY A C 1
ATOM 2625 O O . GLY A 1 337 ? 6.727 16.516 23.578 1 69 337 GLY A O 1
ATOM 2626 N N . TRP A 1 338 ? 5.684 14.625 22.938 1 60.34 338 TRP A N 1
ATOM 2627 C CA . TRP A 1 338 ? 5.645 13.688 24.047 1 60.34 338 TRP A CA 1
ATOM 2628 C C . TRP A 1 338 ? 7.043 13.188 24.391 1 60.34 338 TRP A C 1
ATOM 2630 O O . TRP A 1 338 ? 7.852 12.922 23.5 1 60.34 338 TRP A O 1
ATOM 2640 N N . LYS A 1 339 ? 7.383 13.164 25.531 1 54.94 339 LYS A N 1
ATOM 2641 C CA . LYS A 1 339 ? 8.656 12.688 26.078 1 54.94 339 LYS A CA 1
ATOM 2642 C C . LYS A 1 339 ? 9.82 13.5 25.531 1 54.94 339 LYS A C 1
ATOM 2644 O O . LYS A 1 339 ? 10.914 12.961 25.312 1 54.94 339 LYS A O 1
ATOM 2649 N N . LYS A 1 340 ? 9.531 14.734 25.156 1 67.81 340 LYS A N 1
ATOM 2650 C CA . LYS A 1 340 ? 10.562 15.688 24.75 1 67.81 340 LYS A CA 1
ATOM 2651 C C . LYS A 1 340 ? 11.141 15.328 23.391 1 67.81 340 LYS A C 1
ATOM 2653 O O . LYS A 1 340 ? 12.297 15.633 23.094 1 67.81 340 LYS A O 1
ATOM 2658 N N . LEU A 1 341 ? 10.383 14.523 22.672 1 79.69 341 LEU A N 1
ATOM 2659 C CA . LEU A 1 341 ? 10.789 14.18 21.312 1 79.69 341 LEU A CA 1
ATOM 2660 C C . LEU A 1 341 ? 9.969 14.953 20.281 1 79.69 341 LEU A C 1
ATOM 2662 O O . LEU A 1 341 ? 8.875 15.438 20.594 1 79.69 341 LEU A O 1
ATOM 2666 N N . MET A 1 342 ? 10.609 15.18 19.125 1 90.62 342 MET A N 1
ATOM 2667 C CA . MET A 1 342 ? 9.828 15.633 17.984 1 90.62 342 MET A CA 1
ATOM 2668 C C . MET A 1 342 ? 9.148 14.453 17.281 1 90.62 342 MET A C 1
ATOM 2670 O O . MET A 1 342 ? 9.734 13.375 17.156 1 90.62 342 MET A O 1
ATOM 2674 N N . TRP A 1 343 ? 7.906 14.703 16.922 1 92.81 343 TRP A N 1
ATOM 2675 C CA . TRP A 1 343 ? 7.141 13.664 16.25 1 92.81 343 TRP A CA 1
ATOM 2676 C C . TRP A 1 343 ? 6.805 14.07 14.812 1 92.81 343 TRP A C 1
ATOM 2678 O O . TRP A 1 343 ? 6.414 15.219 14.562 1 92.81 343 TRP A O 1
ATOM 2688 N N . ALA A 1 344 ? 6.969 13.133 13.953 1 95.12 344 ALA A N 1
ATOM 2689 C CA . ALA A 1 344 ? 6.582 13.352 12.562 1 95.12 344 ALA A CA 1
ATOM 2690 C C . ALA A 1 344 ? 5.387 12.477 12.18 1 95.12 344 ALA A C 1
ATOM 2692 O O . ALA A 1 344 ? 5.281 11.336 12.625 1 95.12 344 ALA A O 1
ATOM 2693 N N . ILE A 1 345 ? 4.461 13 11.43 1 96.5 345 ILE A N 1
ATOM 2694 C CA . ILE A 1 345 ? 3.457 12.211 10.727 1 96.5 345 ILE A CA 1
ATOM 2695 C C . ILE A 1 345 ? 3.764 12.195 9.234 1 96.5 345 ILE A C 1
ATOM 2697 O O . ILE A 1 345 ? 3.982 13.242 8.625 1 96.5 345 ILE A O 1
ATOM 2701 N N . GLU A 1 346 ? 3.883 11.008 8.695 1 96.62 346 GLU A N 1
ATOM 2702 C CA . GLU A 1 346 ? 4.199 10.789 7.285 1 96.62 346 GLU A CA 1
ATOM 2703 C C . GLU A 1 346 ? 3.104 9.984 6.59 1 96.62 346 GLU A C 1
ATOM 2705 O O . GLU A 1 346 ? 2.414 9.188 7.227 1 96.62 346 GLU A O 1
ATOM 2710 N N . SER A 1 347 ? 2.908 10.297 5.336 1 96.38 347 SER A N 1
ATOM 2711 C CA . SER A 1 347 ? 2.051 9.477 4.484 1 96.38 347 SER A CA 1
ATOM 2712 C C . SER A 1 347 ? 2.486 9.555 3.023 1 96.38 347 SER A C 1
ATOM 2714 O O . SER A 1 347 ? 3.344 10.367 2.668 1 96.38 347 SER A O 1
ATOM 2716 N N . ASN A 1 348 ? 1.988 8.648 2.23 1 95.06 348 ASN A N 1
ATOM 2717 C CA . ASN A 1 348 ? 2.111 8.773 0.781 1 95.06 348 ASN A CA 1
ATOM 2718 C C . ASN A 1 348 ? 0.979 9.609 0.192 1 95.06 348 ASN A C 1
ATOM 2720 O O . ASN A 1 348 ? 0.272 9.156 -0.711 1 95.06 348 ASN A O 1
ATOM 2724 N N . PHE A 1 349 ? 0.969 10.836 0.652 1 95.25 349 PHE A N 1
ATOM 2725 C CA . PHE A 1 349 ? -0.078 11.781 0.281 1 95.25 349 PHE A CA 1
ATOM 2726 C C . PHE A 1 349 ? -0.12 11.977 -1.229 1 95.25 349 PHE A C 1
ATOM 2728 O O . PHE A 1 349 ? -1.195 12.148 -1.809 1 95.25 349 PHE A O 1
ATOM 2735 N N . HIS A 1 350 ? 0.999 12.016 -1.906 1 92.94 350 HIS A N 1
ATOM 2736 C CA . HIS A 1 350 ? 1.062 12.203 -3.352 1 92.94 350 HIS A CA 1
ATOM 2737 C C . HIS A 1 350 ? 0.323 11.094 -4.086 1 92.94 350 HIS A C 1
ATOM 2739 O O . HIS A 1 350 ? -0.336 11.344 -5.098 1 92.94 350 HIS A O 1
ATOM 2745 N N . ASP A 1 351 ? 0.408 9.828 -3.6 1 94.75 351 ASP A N 1
ATOM 2746 C CA . ASP A 1 351 ?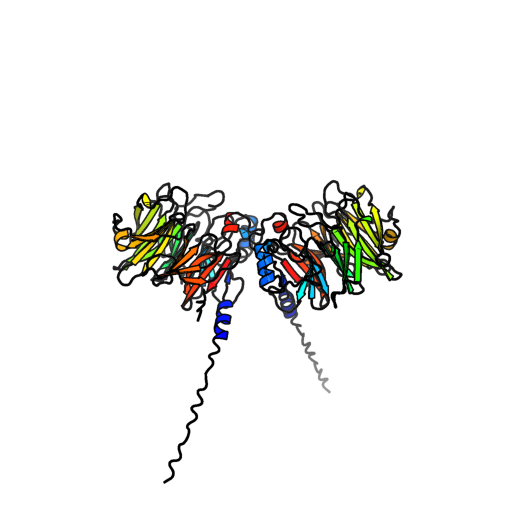 -0.367 8.734 -4.172 1 94.75 351 ASP A CA 1
ATOM 2747 C C . ASP A 1 351 ? -1.854 8.891 -3.857 1 94.75 351 ASP A C 1
ATOM 2749 O O . ASP A 1 351 ? -2.705 8.617 -4.707 1 94.75 351 ASP A O 1
ATOM 2753 N N . TYR A 1 352 ? -2.146 9.336 -2.693 1 96.88 352 TYR A N 1
ATOM 2754 C CA . TYR A 1 352 ? -3.527 9.523 -2.26 1 96.88 352 TYR A CA 1
ATOM 2755 C C . TYR A 1 352 ? -4.242 10.547 -3.141 1 96.88 352 TYR A C 1
ATOM 2757 O O . TYR A 1 352 ? -5.352 10.297 -3.619 1 96.88 352 TYR A O 1
ATOM 2765 N N . ILE A 1 353 ? -3.611 11.68 -3.385 1 94.44 353 ILE A N 1
ATOM 2766 C CA . ILE A 1 353 ? -4.277 12.758 -4.109 1 94.44 353 ILE A CA 1
ATOM 2767 C C . ILE A 1 353 ? -4.461 12.359 -5.574 1 94.44 353 ILE A C 1
ATOM 2769 O O . ILE A 1 353 ? -5.375 12.844 -6.246 1 94.44 353 ILE A O 1
ATOM 2773 N N . THR A 1 354 ? -3.609 11.43 -6.039 1 92.5 354 THR A N 1
ATOM 2774 C CA . THR A 1 354 ? -3.721 11 -7.43 1 92.5 354 THR A CA 1
ATOM 2775 C C . THR A 1 354 ? -4.582 9.75 -7.547 1 92.5 354 THR A C 1
ATOM 2777 O O . THR A 1 354 ? -4.824 9.258 -8.648 1 92.5 354 THR A O 1
ATOM 2780 N N . GLY A 1 355 ? -5.035 9.211 -6.477 1 91.44 355 GLY A N 1
ATOM 2781 C CA . GLY A 1 355 ? -5.918 8.047 -6.492 1 91.44 355 GLY A CA 1
ATOM 2782 C C . GLY A 1 355 ? -5.188 6.75 -6.781 1 91.44 355 GLY A C 1
ATOM 2783 O O . GLY A 1 355 ? -5.773 5.816 -7.332 1 91.44 355 GLY A O 1
ATOM 2784 N N . THR A 1 356 ? -3.893 6.547 -6.426 1 90.38 356 THR A N 1
ATOM 2785 C CA . THR A 1 356 ? -3.105 5.383 -6.812 1 90.38 356 THR A CA 1
ATOM 2786 C C . THR A 1 356 ? -2.646 4.605 -5.582 1 90.38 356 THR A C 1
ATOM 2788 O O . THR A 1 356 ? -1.613 3.936 -5.613 1 90.38 356 THR A O 1
ATOM 2791 N N . THR A 1 357 ? -3.367 4.711 -4.473 1 92.38 357 THR A N 1
ATOM 2792 C CA . THR A 1 357 ? -2.977 3.99 -3.264 1 92.38 357 THR A CA 1
ATOM 2793 C C . THR A 1 357 ? -3.473 2.549 -3.311 1 92.38 357 THR A C 1
ATOM 2795 O O . THR A 1 357 ? -3.104 1.732 -2.461 1 92.38 357 THR A O 1
ATOM 2798 N N . GLY A 1 358 ? -4.312 2.268 -4.266 1 89.69 358 GLY A N 1
ATOM 2799 C CA . GLY A 1 358 ? -4.867 0.926 -4.34 1 89.69 358 GLY A CA 1
ATOM 2800 C C . GLY A 1 358 ? -5.812 0.607 -3.197 1 89.69 358 GLY A C 1
ATOM 2801 O O . GLY A 1 358 ? -6.258 1.509 -2.486 1 89.69 358 GLY A O 1
ATOM 2802 N N . CYS A 1 359 ? -6.051 -0.703 -3.059 1 88.81 359 CYS A N 1
ATOM 2803 C CA . CYS A 1 359 ? -7.031 -1.136 -2.066 1 88.81 359 CYS A CA 1
ATOM 2804 C C . CYS A 1 359 ? -6.465 -1.015 -0.656 1 88.81 359 CYS A C 1
ATOM 2806 O O . CYS A 1 359 ? -7.219 -1.019 0.32 1 88.81 359 CYS A O 1
ATOM 2808 N N . LEU A 1 360 ? -5.188 -0.917 -0.555 1 88.19 360 LEU A N 1
ATOM 2809 C CA . LEU A 1 360 ? -4.57 -0.796 0.761 1 88.19 360 LEU A CA 1
ATOM 2810 C C . LEU A 1 360 ? -4.82 0.586 1.354 1 88.19 360 LEU A C 1
ATOM 2812 O O . LEU A 1 360 ? -4.746 0.767 2.572 1 88.19 360 LEU A O 1
ATOM 2816 N N . GLY A 1 361 ? -5.059 1.552 0.442 1 92.44 361 GLY A N 1
ATOM 2817 C CA . GLY A 1 361 ? -5.168 2.924 0.908 1 92.44 361 GLY A CA 1
ATOM 2818 C C . GLY A 1 361 ? -3.832 3.547 1.263 1 92.44 361 GLY A C 1
ATOM 2819 O O . GLY A 1 361 ? -2.779 2.965 0.989 1 92.44 361 GLY A O 1
ATOM 2820 N N . PRO A 1 362 ? -3.908 4.754 1.838 1 95.38 362 PRO A N 1
ATOM 2821 C CA . PRO A 1 362 ? -2.666 5.449 2.18 1 95.38 362 PRO A CA 1
ATOM 2822 C C . PRO A 1 362 ? -1.925 4.797 3.346 1 95.38 362 PRO A C 1
ATOM 2824 O O . PRO A 1 362 ? -2.557 4.254 4.258 1 95.38 362 PRO A O 1
ATOM 2827 N N . SER A 1 363 ? -0.627 4.84 3.24 1 93.12 363 SER A N 1
ATOM 2828 C CA . SER A 1 363 ? 0.25 4.434 4.336 1 93.12 363 SER A CA 1
ATOM 2829 C C . SER A 1 363 ? 0.574 5.613 5.25 1 93.12 363 SER A C 1
ATOM 2831 O O . SER A 1 363 ? 1.216 6.574 4.824 1 93.12 363 SER A O 1
ATOM 2833 N N . ILE A 1 364 ? 0.142 5.539 6.523 1 96.44 364 ILE A N 1
ATOM 2834 C CA . ILE A 1 364 ? 0.31 6.637 7.469 1 96.44 364 ILE A CA 1
ATOM 2835 C C . ILE A 1 364 ? 1.106 6.16 8.68 1 96.44 364 ILE A C 1
ATOM 2837 O O . ILE A 1 364 ? 0.771 5.141 9.289 1 96.44 364 ILE A O 1
ATOM 2841 N N . ILE A 1 365 ? 2.133 6.898 9.047 1 94.06 365 ILE A N 1
ATOM 2842 C CA . ILE A 1 365 ? 2.949 6.516 10.195 1 94.06 365 ILE A CA 1
ATOM 2843 C C . ILE A 1 365 ? 3.264 7.75 11.039 1 94.06 365 ILE A C 1
ATOM 2845 O O . ILE A 1 365 ? 3.445 8.844 10.5 1 94.06 365 ILE A O 1
ATOM 2849 N N . VAL A 1 366 ? 3.213 7.59 12.297 1 94.25 366 VAL A N 1
ATOM 2850 C CA . VAL A 1 366 ? 3.682 8.57 13.266 1 94.25 366 VAL A CA 1
ATOM 2851 C C . VAL A 1 366 ? 4.895 8.023 14.016 1 94.25 366 VAL A C 1
ATOM 2853 O O . VAL A 1 366 ? 4.871 6.898 14.516 1 94.25 366 VAL A O 1
ATOM 2856 N N . TYR A 1 367 ? 5.98 8.812 14.055 1 90.44 367 TYR A N 1
ATOM 2857 C CA . TYR A 1 367 ? 7.195 8.32 14.703 1 90.44 367 TYR A CA 1
ATOM 2858 C C . TYR A 1 367 ? 8.023 9.477 15.258 1 90.44 367 TYR A C 1
ATOM 2860 O O . TYR A 1 367 ? 7.887 10.617 14.805 1 90.44 367 TYR A O 1
ATOM 2868 N N . PRO A 1 368 ? 8.852 9.172 16.25 1 88.62 368 PRO A N 1
ATOM 2869 C CA . PRO A 1 368 ? 9.727 10.219 16.797 1 88.62 368 PRO A CA 1
ATOM 2870 C C . PRO A 1 368 ? 10.922 10.508 15.891 1 88.62 368 PRO A C 1
ATOM 2872 O O . PRO A 1 368 ? 11.469 9.586 15.273 1 88.62 368 PRO A O 1
ATOM 2875 N N . LEU A 1 369 ? 11.234 11.797 15.727 1 87.12 369 LEU A N 1
ATOM 2876 C CA . LEU A 1 369 ? 12.453 12.188 15.016 1 87.12 369 LEU A CA 1
ATOM 2877 C C . LEU A 1 369 ? 13.672 12.055 15.914 1 87.12 369 LEU A C 1
ATOM 2879 O O . LEU A 1 369 ? 13.641 12.445 17.078 1 87.12 369 LEU A O 1
ATOM 2883 N N . VAL A 1 370 ? 14.445 10.938 15.781 1 66.62 370 VAL A N 1
ATOM 2884 C CA . VAL A 1 370 ? 15.625 10.781 16.625 1 66.62 370 VAL A CA 1
ATOM 2885 C C . VAL A 1 370 ? 16.766 11.648 16.094 1 66.62 370 VAL A C 1
ATOM 2887 O O . VAL A 1 370 ? 16.984 11.734 14.883 1 66.62 370 VAL A O 1
ATOM 2890 N N . LYS A 1 371 ? 17.203 12.648 16.906 1 53.66 371 LYS A N 1
ATOM 2891 C CA . LYS A 1 371 ? 18.375 13.438 16.547 1 53.66 371 LYS A CA 1
ATOM 2892 C C . LYS A 1 371 ? 19.516 12.539 16.062 1 53.66 371 LYS A C 1
ATOM 2894 O O . LYS A 1 371 ? 19.922 11.609 16.766 1 53.66 371 LYS A O 1
ATOM 2899 N N . THR A 1 372 ? 19.594 12.227 14.695 1 45.19 372 THR A N 1
ATOM 2900 C CA . THR A 1 372 ? 20.828 11.602 14.242 1 45.19 372 THR A CA 1
ATOM 2901 C C . THR A 1 372 ? 22.047 12.422 14.664 1 45.19 372 THR A C 1
ATOM 2903 O O . THR A 1 372 ? 22.188 13.578 14.258 1 45.19 372 THR A O 1
ATOM 2906 N N . SER A 1 373 ? 22.406 12.43 15.906 1 35.22 373 SER A N 1
ATOM 2907 C CA . SER A 1 373 ? 23.688 13.031 16.25 1 35.22 373 SER A CA 1
ATOM 2908 C C . SER A 1 373 ? 24.797 12.539 15.328 1 35.22 373 SER A C 1
ATOM 2910 O O . SER A 1 373 ? 25.031 11.336 15.219 1 35.22 373 SER A O 1
ATOM 2912 N N . GLU A 1 374 ? 25.047 13 14.188 1 34.84 374 GLU A N 1
ATOM 2913 C CA . GLU A 1 374 ? 26.438 12.805 13.758 1 34.84 374 GLU A CA 1
ATOM 2914 C C . GLU A 1 374 ? 27.422 13.164 14.875 1 34.84 374 GLU A C 1
ATOM 2916 O O . GLU A 1 374 ? 27.344 14.266 15.438 1 34.84 374 GLU A O 1
ATOM 2921 N N . SER A 1 375 ? 27.969 12.203 15.688 1 27.44 375 SER A N 1
ATOM 2922 C CA . SER A 1 375 ? 29.297 12.445 16.25 1 27.44 375 SER A CA 1
ATOM 2923 C C . SER A 1 375 ? 30.266 12.945 15.18 1 27.44 375 SER A C 1
ATOM 2925 O O . SER A 1 375 ? 30.234 12.477 14.039 1 27.44 375 SER A O 1
ATOM 2927 N N . MET B 1 1 ? -22.844 -56.5 59.969 1 28.62 1 MET B N 1
ATOM 2928 C CA . MET B 1 1 ? -21.766 -56.344 58.969 1 28.62 1 MET B CA 1
ATOM 2929 C C . MET B 1 1 ? -22.125 -55.281 57.969 1 28.62 1 MET B C 1
ATOM 2931 O O . MET B 1 1 ? -23 -55.469 57.094 1 28.62 1 MET B O 1
ATOM 2935 N N . GLY B 1 2 ? -22.188 -54 58.438 1 30.98 2 GLY B N 1
ATOM 2936 C CA . GLY B 1 2 ? -22.641 -52.75 57.875 1 30.98 2 GLY B CA 1
ATOM 2937 C C . GLY B 1 2 ? -21.875 -52.312 56.656 1 30.98 2 GLY B C 1
ATOM 2938 O O . GLY B 1 2 ? -20.641 -52.281 56.656 1 30.98 2 GLY B O 1
ATOM 2939 N N . LEU B 1 3 ? -22.453 -52.562 55.438 1 30.52 3 LEU B N 1
ATOM 2940 C CA . LEU B 1 3 ? -22.031 -52.375 54.062 1 30.52 3 LEU B CA 1
ATOM 2941 C C . LEU B 1 3 ? -21.703 -50.906 53.812 1 30.52 3 LEU B C 1
ATOM 2943 O O . LEU B 1 3 ? -22.578 -50.062 53.875 1 30.52 3 LEU B O 1
ATOM 2947 N N . LEU B 1 4 ? -20.547 -50.438 54.281 1 30.66 4 LEU B N 1
ATOM 2948 C CA . LEU B 1 4 ? -20.062 -49.062 54.125 1 30.66 4 LEU B CA 1
ATOM 2949 C C . LEU B 1 4 ? -19.891 -48.719 52.656 1 30.66 4 LEU B C 1
ATOM 2951 O O . LEU B 1 4 ? -19.109 -49.375 51.938 1 30.66 4 LEU B O 1
ATOM 2955 N N . ILE B 1 5 ? -20.953 -48.25 51.969 1 29.73 5 ILE B N 1
ATOM 2956 C CA . ILE B 1 5 ? -21.047 -47.812 50.594 1 29.73 5 ILE B CA 1
ATOM 2957 C C . ILE B 1 5 ? -20.078 -46.625 50.344 1 29.73 5 ILE B C 1
ATOM 2959 O O . ILE B 1 5 ? -20.234 -45.562 50.938 1 29.73 5 ILE B O 1
ATOM 2963 N N . ILE B 1 6 ? -18.797 -46.938 50.219 1 29.75 6 ILE B N 1
ATOM 2964 C CA . ILE B 1 6 ? -17.797 -45.906 49.938 1 29.75 6 ILE B CA 1
ATOM 2965 C C . ILE B 1 6 ? -18.094 -45.219 48.625 1 29.75 6 ILE B C 1
ATOM 2967 O O . ILE B 1 6 ? -18.156 -45.844 47.562 1 29.75 6 ILE B O 1
ATOM 2971 N N . PHE B 1 7 ? -18.906 -44.125 48.688 1 30.05 7 PHE B N 1
ATOM 2972 C CA . PHE B 1 7 ? -19.234 -43.25 47.594 1 30.05 7 PHE B CA 1
ATOM 2973 C C . PHE B 1 7 ? -17.969 -42.656 46.969 1 30.05 7 PHE B C 1
ATOM 2975 O O . PHE B 1 7 ? -17.203 -41.969 47.625 1 30.05 7 PHE B O 1
ATOM 2982 N N . LEU B 1 8 ? -17.312 -43.438 46.125 1 27.23 8 LEU B N 1
ATOM 2983 C CA . LEU B 1 8 ? -16.172 -42.969 45.344 1 27.23 8 LEU B CA 1
ATOM 2984 C C . LEU B 1 8 ? -16.562 -41.812 44.469 1 27.23 8 LEU B C 1
ATOM 2986 O O . LEU B 1 8 ? -17.391 -41.969 43.562 1 27.23 8 LEU B O 1
ATOM 2990 N N . VAL B 1 9 ? -16.609 -40.562 44.969 1 29.83 9 VAL B N 1
ATOM 2991 C CA . VAL B 1 9 ? -16.812 -39.312 44.219 1 29.83 9 VAL B CA 1
ATOM 2992 C C . VAL B 1 9 ? -15.742 -39.188 43.125 1 29.83 9 VAL B C 1
ATOM 2994 O O . VAL B 1 9 ? -14.547 -39.125 43.438 1 29.83 9 VAL B O 1
ATOM 2997 N N . SER B 1 10 ? -15.953 -39.844 41.969 1 27.16 10 SER B N 1
ATOM 2998 C CA . SER B 1 10 ? -15.102 -39.688 40.781 1 27.16 10 SER B CA 1
ATOM 2999 C C . SER B 1 10 ? -15.008 -38.188 40.406 1 27.16 10 SER B C 1
ATOM 3001 O O . SER B 1 10 ? -16.016 -37.562 40.125 1 27.16 10 SER B O 1
ATOM 3003 N N . PHE B 1 11 ? -14.094 -37.438 41.031 1 29.81 11 PHE B N 1
ATOM 3004 C CA . PHE B 1 11 ? -13.75 -36.125 40.562 1 29.81 11 PHE B CA 1
ATOM 3005 C C . PHE B 1 11 ? -13.344 -36.156 39.094 1 29.81 11 PHE B C 1
ATOM 3007 O O . PHE B 1 11 ? -12.305 -36.719 38.75 1 29.81 11 PHE B O 1
ATOM 3014 N N . ILE B 1 12 ? -14.344 -36.219 38.188 1 30 12 ILE B N 1
ATOM 3015 C CA . ILE B 1 12 ? -14.078 -35.938 36.781 1 30 12 ILE B CA 1
ATOM 3016 C C . ILE B 1 12 ? -13.438 -34.562 36.625 1 30 12 ILE B C 1
ATOM 3018 O O . ILE B 1 12 ? -14.07 -33.562 36.906 1 30 12 ILE B O 1
ATOM 3022 N N . ALA B 1 13 ? -12.094 -34.438 36.906 1 29.86 13 ALA B N 1
ATOM 3023 C CA . ALA B 1 13 ? -11.352 -33.281 36.469 1 29.86 13 ALA B CA 1
ATOM 3024 C C . ALA B 1 13 ? -11.57 -33 35 1 29.86 13 ALA B C 1
ATOM 3026 O O . ALA B 1 13 ? -11.172 -33.781 34.125 1 29.86 13 ALA B O 1
ATOM 3027 N N . SER B 1 14 ? -12.664 -32.312 34.688 1 31.89 14 SER B N 1
ATOM 3028 C CA . SER B 1 14 ? -12.82 -31.719 33.344 1 31.89 14 SER B CA 1
ATOM 3029 C C . SER B 1 14 ? -11.586 -30.922 32.938 1 31.89 14 SER B C 1
ATOM 3031 O O . SER B 1 14 ? -11.242 -29.922 33.594 1 31.89 14 SER B O 1
ATOM 3033 N N . ILE B 1 15 ? -10.523 -31.609 32.469 1 30.73 15 ILE B N 1
ATOM 3034 C CA . ILE B 1 15 ? -9.492 -30.875 31.734 1 30.73 15 ILE B CA 1
ATOM 3035 C C . ILE B 1 15 ? -10.125 -30.016 30.656 1 30.73 15 ILE B C 1
ATOM 3037 O O . ILE B 1 15 ? -10.695 -30.516 29.688 1 30.73 15 ILE B O 1
ATOM 3041 N N . SER B 1 16 ? -10.758 -28.938 31.109 1 31.48 16 SER B N 1
ATOM 3042 C CA . SER B 1 16 ? -11.016 -27.891 30.125 1 31.48 16 SER B CA 1
ATOM 3043 C C . SER B 1 16 ? -9.766 -27.578 29.297 1 31.48 16 SER B C 1
ATOM 3045 O O . SER B 1 16 ? -8.773 -27.078 29.828 1 31.48 16 SER B O 1
ATOM 3047 N N . GLY B 1 17 ? -9.438 -28.453 28.297 1 29.5 17 GLY B N 1
ATOM 3048 C CA . GLY B 1 17 ? -8.445 -28.141 27.297 1 29.5 17 GLY B CA 1
ATOM 3049 C C . GLY B 1 17 ? -8.562 -26.734 26.75 1 29.5 17 GLY B C 1
ATOM 3050 O O . GLY B 1 17 ? -9.625 -26.328 26.266 1 29.5 17 GLY B O 1
ATOM 3051 N N . SER B 1 18 ? -7.789 -25.828 27.328 1 30.95 18 SER B N 1
ATOM 3052 C CA . SER B 1 18 ? -7.512 -24.5 26.812 1 30.95 18 SER B CA 1
ATOM 3053 C C . SER B 1 18 ? -7.215 -24.531 25.328 1 30.95 18 SER B C 1
ATOM 3055 O O . SER B 1 18 ? -6.09 -24.828 24.906 1 30.95 18 SER B O 1
ATOM 3057 N N . CYS B 1 19 ? -8.078 -25 24.453 1 32.22 19 CYS B N 1
ATOM 3058 C CA . CYS B 1 19 ? -8.078 -24.875 23 1 32.22 19 CYS B CA 1
ATOM 3059 C C . CYS B 1 19 ? -7.867 -23.422 22.578 1 32.22 19 CYS B C 1
ATOM 3061 O O . CYS B 1 19 ? -7.859 -23.109 21.391 1 32.22 19 CYS B O 1
ATOM 3063 N N . THR B 1 20 ? -8.008 -22.516 23.516 1 35.94 20 THR B N 1
ATOM 3064 C CA . THR B 1 20 ? -7.969 -21.109 23.109 1 35.94 20 THR B CA 1
ATOM 3065 C C . THR B 1 20 ? -6.57 -20.734 22.641 1 35.94 20 THR B C 1
ATOM 3067 O O . THR B 1 20 ? -6.41 -19.797 21.844 1 35.94 20 THR B O 1
ATOM 3070 N N . ASN B 1 21 ? -5.523 -21.375 23.047 1 36.56 21 ASN B N 1
ATOM 3071 C CA . ASN B 1 21 ? -4.164 -20.906 22.812 1 36.56 21 ASN B CA 1
ATOM 3072 C C . ASN B 1 21 ? -3.703 -21.219 21.391 1 36.56 21 ASN B C 1
ATOM 3074 O O . ASN B 1 21 ? -2.713 -20.656 20.922 1 36.56 21 ASN B O 1
ATOM 3078 N N . ASP B 1 22 ? -4.27 -22.25 20.828 1 34.78 22 ASP B N 1
ATOM 3079 C CA . ASP B 1 22 ? -3.631 -22.672 19.578 1 34.78 22 ASP B CA 1
ATOM 3080 C C . ASP B 1 22 ? -3.965 -21.719 18.438 1 34.78 22 ASP B C 1
ATOM 3082 O O . ASP B 1 22 ? -3.322 -21.75 17.391 1 34.78 22 ASP B O 1
ATOM 3086 N N . LYS B 1 23 ? -5.07 -21.078 18.391 1 39.38 23 LYS B N 1
ATOM 3087 C CA . LYS B 1 23 ? -5.406 -20.109 17.344 1 39.38 23 LYS B CA 1
ATOM 3088 C C . LYS B 1 23 ? -4.43 -18.938 17.359 1 39.38 23 LYS B C 1
ATOM 3090 O O . LYS B 1 23 ? -4.223 -18.281 16.328 1 39.38 23 LYS B O 1
ATOM 3095 N N . ASN B 1 24 ? -3.969 -18.609 18.547 1 40.72 24 ASN B N 1
ATOM 3096 C CA . ASN B 1 24 ? -3.061 -17.469 18.641 1 40.72 24 ASN B CA 1
ATOM 3097 C C . ASN B 1 24 ? -1.707 -17.766 18 1 40.72 24 ASN B C 1
ATOM 3099 O O . ASN B 1 24 ? -0.962 -16.859 17.656 1 40.72 24 ASN B O 1
ATOM 3103 N N . LEU B 1 25 ? -1.298 -19.016 17.953 1 41.41 25 LEU B N 1
ATOM 3104 C CA . LEU B 1 25 ? 0.032 -19.375 17.484 1 41.41 25 LEU B CA 1
ATOM 3105 C C . LEU B 1 25 ? 0.134 -19.219 15.969 1 41.41 25 LEU B C 1
ATOM 3107 O O . LEU B 1 25 ? 1.175 -18.797 15.453 1 41.41 25 LEU B O 1
ATOM 3111 N N . VAL B 1 26 ? -0.842 -19.609 15.219 1 46.66 26 VAL B N 1
ATOM 3112 C CA . VAL B 1 26 ? -0.787 -19.656 13.766 1 46.66 26 VAL B CA 1
ATOM 3113 C C . VAL B 1 26 ? -0.832 -18.25 13.195 1 46.66 26 VAL B C 1
ATOM 3115 O O . VAL B 1 26 ? -0.162 -17.953 12.203 1 46.66 26 VAL B O 1
ATOM 3118 N N . LEU B 1 27 ? -1.609 -17.391 13.914 1 49.53 27 LEU B N 1
ATOM 3119 C CA . LEU B 1 27 ? -1.811 -16.047 13.398 1 49.53 27 LEU B CA 1
ATOM 3120 C C . LEU B 1 27 ? -0.509 -15.25 13.438 1 49.53 27 LEU B C 1
ATOM 3122 O O . LEU B 1 27 ? -0.325 -14.312 12.648 1 49.53 27 LEU B O 1
ATOM 3126 N N . ASP B 1 28 ? 0.49 -15.914 14.133 1 60.16 28 ASP B N 1
ATOM 3127 C CA . ASP B 1 28 ? 1.712 -15.141 14.312 1 60.16 28 ASP B CA 1
ATOM 3128 C C . ASP B 1 28 ? 2.748 -15.484 13.25 1 60.16 28 ASP B C 1
ATOM 3130 O O . ASP B 1 28 ? 3.848 -14.93 13.234 1 60.16 28 ASP B O 1
ATOM 3134 N N . LEU B 1 29 ? 2.316 -16.453 12.336 1 77.19 29 LEU B N 1
ATOM 3135 C CA . LEU B 1 29 ? 3.34 -16.797 11.359 1 77.19 29 LEU B CA 1
ATOM 3136 C C . LEU B 1 29 ? 3 -16.203 9.992 1 77.19 29 LEU B C 1
ATOM 3138 O O . LEU B 1 29 ? 2.262 -16.812 9.211 1 77.19 29 LEU B O 1
ATOM 3142 N N . ALA B 1 30 ? 3.309 -15.055 9.727 1 87.12 30 ALA B N 1
ATOM 3143 C CA . ALA B 1 30 ? 3.141 -14.406 8.43 1 87.12 30 ALA B CA 1
ATOM 3144 C C . ALA B 1 30 ? 4.441 -13.758 7.969 1 87.12 30 ALA B C 1
ATOM 3146 O O . ALA B 1 30 ? 5.172 -13.172 8.773 1 87.12 30 ALA B O 1
ATOM 3147 N N . PHE B 1 31 ? 4.719 -13.992 6.746 1 92.5 31 PHE B N 1
ATOM 3148 C CA . PHE B 1 31 ? 5.91 -13.422 6.133 1 92.5 31 PHE B CA 1
ATOM 3149 C C . PHE B 1 31 ? 5.531 -12.375 5.09 1 92.5 31 PHE B C 1
ATOM 3151 O O . PHE B 1 31 ? 4.824 -12.68 4.129 1 92.5 31 PHE B O 1
ATOM 3158 N N . LYS B 1 32 ? 5.992 -11.242 5.332 1 92.69 32 LYS B N 1
ATOM 3159 C CA . LYS B 1 32 ? 5.734 -10.164 4.383 1 92.69 32 LYS B CA 1
ATOM 3160 C C . LYS B 1 32 ? 6.895 -9.992 3.41 1 92.69 32 LYS B C 1
ATOM 3162 O O . LYS B 1 32 ? 8.055 -9.906 3.826 1 92.69 32 LYS B O 1
ATOM 3167 N N . LEU B 1 33 ? 6.566 -9.984 2.133 1 95.75 33 LEU B N 1
ATOM 3168 C CA . LEU B 1 33 ? 7.559 -9.789 1.084 1 95.75 33 LEU B CA 1
ATOM 3169 C C . LEU B 1 33 ? 7.41 -8.414 0.441 1 95.75 33 LEU B C 1
ATOM 3171 O O . LEU B 1 33 ? 6.301 -7.895 0.321 1 95.75 33 LEU B O 1
ATOM 3175 N N . SER B 1 34 ? 8.586 -7.891 0.047 1 94.38 34 SER B N 1
ATOM 3176 C CA . SER B 1 34 ? 8.594 -6.582 -0.602 1 94.38 34 SER B CA 1
ATOM 3177 C C . SER B 1 34 ? 9.781 -6.449 -1.554 1 94.38 34 SER B C 1
ATOM 3179 O O . SER B 1 34 ? 10.867 -6.961 -1.279 1 94.38 34 SER B O 1
ATOM 3181 N N . GLY B 1 35 ? 9.523 -5.695 -2.631 1 95.94 35 GLY B N 1
ATOM 3182 C CA . GLY B 1 35 ? 10.609 -5.402 -3.555 1 95.94 35 GLY B CA 1
ATOM 3183 C C . GLY B 1 35 ? 11.711 -4.559 -2.938 1 95.94 35 GLY B C 1
ATOM 3184 O O . GLY B 1 35 ? 12.805 -4.461 -3.49 1 95.94 35 GLY B O 1
ATOM 3185 N N . ASN B 1 36 ? 11.43 -3.982 -1.803 1 91.88 36 ASN B N 1
ATOM 3186 C CA . ASN B 1 36 ? 12.43 -3.174 -1.117 1 91.88 36 ASN B CA 1
ATOM 3187 C C . ASN B 1 36 ? 13.414 -4.043 -0.338 1 91.88 36 ASN B C 1
ATOM 3189 O O . ASN B 1 36 ? 14.461 -3.564 0.101 1 91.88 36 ASN B O 1
ATOM 3193 N N . ASP B 1 37 ? 13.109 -5.305 -0.171 1 94 37 ASP B N 1
ATOM 3194 C CA . ASP B 1 37 ? 13.906 -6.156 0.702 1 94 37 ASP B CA 1
ATOM 3195 C C . ASP B 1 37 ? 14.742 -7.141 -0.11 1 94 37 ASP B C 1
ATOM 3197 O O . ASP B 1 37 ? 15.062 -8.234 0.367 1 94 37 ASP B O 1
ATOM 3201 N N . VAL B 1 38 ? 15.039 -6.754 -1.291 1 96.44 38 VAL B N 1
ATOM 3202 C CA . VAL B 1 38 ? 15.938 -7.539 -2.129 1 96.44 38 VAL B CA 1
ATOM 3203 C C . VAL B 1 38 ? 17.359 -7.422 -1.602 1 96.44 38 VAL B C 1
ATOM 3205 O O . VAL B 1 38 ? 17.828 -6.324 -1.288 1 96.44 38 VAL B O 1
ATOM 3208 N N . VAL B 1 39 ? 18.016 -8.547 -1.463 1 96.81 39 VAL B N 1
ATOM 3209 C CA . VAL B 1 39 ? 19.391 -8.555 -0.987 1 96.81 39 VAL B CA 1
ATOM 3210 C C . VAL B 1 39 ? 20.344 -8.539 -2.176 1 96.81 39 VAL B C 1
ATOM 3212 O O . VAL B 1 39 ? 20.281 -9.414 -3.039 1 96.81 39 VAL B O 1
ATOM 3215 N N . PHE B 1 40 ? 21.219 -7.57 -2.18 1 96.62 40 PHE B N 1
ATOM 3216 C CA . PHE B 1 40 ? 22.219 -7.441 -3.23 1 96.62 40 PHE B CA 1
ATOM 3217 C C . PHE B 1 40 ? 23.562 -8.016 -2.775 1 96.62 40 PHE B C 1
ATOM 3219 O O . PHE B 1 40 ? 23.844 -8.078 -1.576 1 96.62 40 PHE B O 1
ATOM 3226 N N . PRO B 1 41 ? 24.375 -8.391 -3.744 1 93.44 41 PRO B N 1
ATOM 3227 C CA . PRO B 1 41 ? 25.688 -8.93 -3.379 1 93.44 41 PRO B CA 1
ATOM 3228 C C . PRO B 1 41 ? 26.578 -7.902 -2.684 1 93.44 41 PRO B C 1
ATOM 3230 O O . PRO B 1 41 ? 27.359 -8.258 -1.8 1 93.44 41 PRO B O 1
ATOM 3233 N N . CYS B 1 42 ? 26.484 -6.645 -3.062 1 92.69 42 CYS B N 1
ATOM 3234 C CA . CYS B 1 42 ? 27.234 -5.555 -2.441 1 92.69 42 CYS B CA 1
ATOM 3235 C C . CYS B 1 42 ? 26.547 -4.215 -2.705 1 92.69 42 CYS B C 1
ATOM 3237 O O . CYS B 1 42 ? 25.688 -4.113 -3.58 1 92.69 42 CYS B O 1
ATOM 3239 N N . PRO B 1 43 ? 26.906 -3.24 -1.939 1 91.31 43 PRO B N 1
ATOM 3240 C CA . PRO B 1 43 ? 26.281 -1.928 -2.078 1 91.31 43 PRO B CA 1
ATOM 3241 C C . PRO B 1 43 ? 26.484 -1.312 -3.459 1 91.31 43 PRO B C 1
ATOM 3243 O O . PRO B 1 43 ? 25.594 -0.634 -3.979 1 91.31 43 PRO B O 1
ATOM 3246 N N . THR B 1 44 ? 27.641 -1.494 -4.016 1 92.75 44 THR B N 1
ATOM 3247 C CA . THR B 1 44 ? 27.922 -0.952 -5.34 1 92.75 44 THR B CA 1
ATOM 3248 C C . THR B 1 44 ? 26.969 -1.515 -6.379 1 92.75 44 THR B C 1
ATOM 3250 O O . THR B 1 44 ? 26.438 -0.772 -7.211 1 92.75 44 THR B O 1
ATOM 3253 N N . THR B 1 45 ? 26.734 -2.82 -6.301 1 93.44 45 THR B N 1
ATOM 3254 C CA . THR B 1 45 ? 25.781 -3.453 -7.211 1 93.44 45 THR B CA 1
ATOM 3255 C C . THR B 1 45 ? 24.391 -2.881 -7.016 1 93.44 45 THR B C 1
ATOM 3257 O O . THR B 1 45 ? 23.688 -2.596 -7.988 1 93.44 45 THR B O 1
ATOM 3260 N N . LYS B 1 46 ? 24.031 -2.723 -5.781 1 94.94 46 LYS B N 1
ATOM 3261 C CA . LYS B 1 46 ? 22.734 -2.131 -5.473 1 94.94 46 LYS B CA 1
ATOM 3262 C C . LYS B 1 46 ? 22.578 -0.757 -6.121 1 94.94 46 LYS B C 1
ATOM 3264 O O . LYS B 1 46 ? 21.562 -0.469 -6.758 1 94.94 46 LYS B O 1
ATOM 3269 N N . ASN B 1 47 ? 23.547 0.059 -6.035 1 92.81 47 ASN B N 1
ATOM 3270 C CA . ASN B 1 47 ? 23.516 1.413 -6.578 1 92.81 47 ASN B CA 1
ATOM 3271 C C . ASN B 1 47 ? 23.422 1.405 -8.102 1 92.81 47 ASN B C 1
ATOM 3273 O O . ASN B 1 47 ? 22.703 2.213 -8.688 1 92.81 47 ASN B O 1
ATOM 3277 N N . ILE B 1 48 ? 24.172 0.568 -8.688 1 94.19 48 ILE B N 1
ATOM 3278 C CA . ILE B 1 48 ? 24.141 0.458 -10.141 1 94.19 48 ILE B CA 1
ATOM 3279 C C . ILE B 1 48 ? 22.734 0.072 -10.602 1 94.19 48 ILE B C 1
ATOM 3281 O O . ILE B 1 48 ? 22.203 0.674 -11.531 1 94.19 48 ILE B O 1
ATOM 3285 N N . TYR B 1 49 ? 22.156 -0.933 -9.914 1 96.38 49 TYR B N 1
ATOM 3286 C CA . TYR B 1 49 ? 20.828 -1.385 -10.297 1 96.38 49 TYR B CA 1
ATOM 3287 C C . TYR B 1 49 ? 19.797 -0.289 -10.062 1 96.38 49 TYR B C 1
ATOM 3289 O O . TYR B 1 49 ? 18.891 -0.095 -10.875 1 96.38 49 TYR B O 1
ATOM 3297 N N . ALA B 1 50 ? 19.922 0.398 -8.977 1 93.94 50 ALA B N 1
ATOM 3298 C CA . ALA B 1 50 ? 19 1.48 -8.648 1 93.94 50 ALA B CA 1
ATOM 3299 C C . ALA B 1 50 ? 19.094 2.611 -9.664 1 93.94 50 ALA B C 1
ATOM 3301 O O . ALA B 1 50 ? 18.078 3.09 -10.172 1 93.94 50 ALA B O 1
ATOM 3302 N N . SER B 1 51 ? 20.266 3.012 -10.07 1 94.38 51 SER B N 1
ATOM 3303 C CA . SER B 1 51 ? 20.484 4.164 -10.945 1 94.38 51 SER B CA 1
ATOM 3304 C C . SER B 1 51 ? 20.156 3.822 -12.398 1 94.38 51 SER B C 1
ATOM 3306 O O . SER B 1 51 ? 19.75 4.691 -13.172 1 94.38 51 SER B O 1
ATOM 3308 N N . SER B 1 52 ? 20.281 2.574 -12.758 1 95.25 52 SER B N 1
ATOM 3309 C CA . SER B 1 52 ? 20.062 2.17 -14.141 1 95.25 52 SER B CA 1
ATOM 3310 C C . SER B 1 52 ? 18.609 1.774 -14.391 1 95.25 52 SER B C 1
ATOM 3312 O O . SER B 1 52 ? 18.234 1.472 -15.523 1 95.25 52 SER B O 1
ATOM 3314 N N . GLY B 1 53 ? 17.828 1.655 -13.359 1 95.25 53 GLY B N 1
ATOM 3315 C CA . GLY B 1 53 ? 16.438 1.264 -13.523 1 95.25 53 GLY B CA 1
ATOM 3316 C C . GLY B 1 53 ? 16.25 -0.24 -13.555 1 95.25 53 GLY B C 1
ATOM 3317 O O . GLY B 1 53 ? 15.172 -0.722 -13.914 1 95.25 53 GLY B O 1
ATOM 3318 N N . ARG B 1 54 ? 17.25 -0.917 -13.156 1 96.44 54 ARG B N 1
ATOM 3319 C CA . ARG B 1 54 ? 17.172 -2.375 -13.156 1 96.44 54 ARG B CA 1
ATOM 3320 C C . ARG B 1 54 ? 16.641 -2.895 -11.828 1 96.44 54 ARG B C 1
ATOM 3322 O O . ARG B 1 54 ? 16.422 -4.098 -11.664 1 96.44 54 ARG B O 1
ATOM 3329 N N . TRP B 1 55 ? 16.453 -1.985 -10.93 1 97.56 55 TRP B N 1
ATOM 3330 C CA . TRP B 1 55 ? 15.758 -2.285 -9.68 1 97.56 55 TRP B CA 1
ATOM 3331 C C . TRP B 1 55 ? 14.711 -1.223 -9.367 1 97.56 55 TRP B C 1
ATOM 3333 O O . TRP B 1 55 ? 15.055 -0.089 -9.016 1 97.56 55 TRP B O 1
ATOM 3343 N N . ILE B 1 56 ? 13.516 -1.588 -9.547 1 96.31 56 ILE B N 1
ATOM 3344 C CA . ILE B 1 56 ? 12.359 -0.763 -9.219 1 96.31 56 ILE B CA 1
ATOM 3345 C C . ILE B 1 56 ? 11.453 -1.513 -8.242 1 96.31 56 ILE B C 1
ATOM 3347 O O . ILE B 1 56 ? 10.602 -2.307 -8.664 1 96.31 56 ILE B O 1
ATOM 3351 N N . PRO B 1 57 ? 11.586 -1.271 -6.961 1 95.44 57 PRO B N 1
ATOM 3352 C CA . PRO B 1 57 ? 10.953 -2.086 -5.922 1 95.44 57 PRO B CA 1
ATOM 3353 C C . PRO B 1 57 ? 9.445 -2.234 -6.125 1 95.44 57 PRO B C 1
ATOM 3355 O O . PRO B 1 57 ? 8.898 -3.326 -5.945 1 95.44 57 PRO B O 1
ATOM 3358 N N . LYS B 1 58 ? 8.75 -1.218 -6.551 1 94.38 58 LYS B N 1
ATOM 3359 C CA . LYS B 1 58 ? 7.297 -1.268 -6.664 1 94.38 58 LYS B CA 1
ATOM 3360 C C . LYS B 1 58 ? 6.867 -2.186 -7.805 1 94.38 58 LYS B C 1
ATOM 3362 O O . LYS B 1 58 ? 5.684 -2.514 -7.934 1 94.38 58 LYS B O 1
ATOM 3367 N N . ASN B 1 59 ? 7.82 -2.598 -8.641 1 97.31 59 ASN B N 1
ATOM 3368 C CA . ASN B 1 59 ? 7.512 -3.449 -9.789 1 97.31 59 ASN B CA 1
ATOM 3369 C C . ASN B 1 59 ? 7.699 -4.926 -9.453 1 97.31 59 ASN B C 1
ATOM 3371 O O . ASN B 1 59 ? 7.422 -5.793 -10.281 1 97.31 59 ASN B O 1
ATOM 3375 N N . ILE B 1 60 ? 8.133 -5.227 -8.242 1 98.06 60 ILE B N 1
ATOM 3376 C CA . ILE B 1 60 ? 8.438 -6.602 -7.863 1 98.06 60 ILE B CA 1
ATOM 3377 C C . ILE B 1 60 ? 7.227 -7.223 -7.168 1 98.06 60 ILE B C 1
ATOM 3379 O O . ILE B 1 60 ? 6.742 -6.695 -6.164 1 98.06 60 ILE B O 1
ATOM 3383 N N . ILE B 1 61 ? 6.715 -8.305 -7.711 1 98.31 61 ILE B N 1
ATOM 3384 C CA . ILE B 1 61 ? 5.605 -9.047 -7.117 1 98.31 61 ILE B CA 1
ATOM 3385 C C . ILE B 1 61 ? 5.938 -10.539 -7.086 1 98.31 61 ILE B C 1
ATOM 3387 O O . ILE B 1 61 ? 6.727 -11.023 -7.902 1 98.31 61 ILE B O 1
ATOM 3391 N N . ALA B 1 62 ? 5.422 -11.219 -6.098 1 98.31 62 ALA B N 1
ATOM 3392 C CA . ALA B 1 62 ? 5.52 -12.672 -5.992 1 98.31 62 ALA B CA 1
ATOM 3393 C C . ALA B 1 62 ? 4.141 -13.32 -6.047 1 98.31 62 ALA B C 1
ATOM 3395 O O . ALA B 1 62 ? 3.238 -12.938 -5.297 1 98.31 62 ALA B O 1
ATOM 3396 N N . THR B 1 63 ? 3.992 -14.281 -6.957 1 96.88 63 THR B N 1
ATOM 3397 C CA . THR B 1 63 ? 2.656 -14.852 -7.102 1 96.88 63 THR B CA 1
ATOM 3398 C C . THR B 1 63 ? 2.691 -16.359 -6.953 1 96.88 63 THR B C 1
ATOM 3400 O O . THR B 1 63 ? 1.649 -17 -6.793 1 96.88 63 THR B O 1
ATOM 3403 N N . ARG B 1 64 ? 3.887 -17 -7.016 1 98.31 64 ARG B N 1
ATOM 3404 C CA . ARG B 1 64 ? 4.043 -18.438 -6.883 1 98.31 64 ARG B CA 1
ATOM 3405 C C . ARG B 1 64 ? 5.062 -18.781 -5.801 1 98.31 64 ARG B C 1
ATOM 3407 O O . ARG B 1 64 ? 6.07 -18.094 -5.648 1 98.31 64 ARG B O 1
ATOM 3414 N N . LEU B 1 65 ? 4.781 -19.859 -5.137 1 97.62 65 LEU B N 1
ATOM 3415 C CA . LEU B 1 65 ? 5.547 -20.234 -3.953 1 97.62 65 LEU B CA 1
ATOM 3416 C C . LEU B 1 65 ? 5.816 -21.734 -3.932 1 97.62 65 LEU B C 1
ATOM 3418 O O . LEU B 1 65 ? 4.941 -22.531 -4.289 1 97.62 65 LEU B O 1
ATOM 3422 N N . ALA B 1 66 ? 6.973 -22.094 -3.568 1 96.19 66 ALA B N 1
ATOM 3423 C CA . ALA B 1 66 ? 7.344 -23.438 -3.137 1 96.19 66 ALA B CA 1
ATOM 3424 C C . ALA B 1 66 ? 8.055 -23.406 -1.787 1 96.19 66 ALA B C 1
ATOM 3426 O O . ALA B 1 66 ? 8.688 -22.406 -1.438 1 96.19 66 ALA B O 1
ATOM 3427 N N . VAL B 1 67 ? 7.891 -24.438 -1.072 1 94.06 67 VAL B N 1
ATOM 3428 C CA . VAL B 1 67 ? 8.547 -24.5 0.23 1 94.06 67 VAL B CA 1
ATOM 3429 C C . VAL B 1 67 ? 9.484 -25.703 0.27 1 94.06 67 VAL B C 1
ATOM 3431 O O . VAL B 1 67 ? 9.102 -26.812 -0.094 1 94.06 67 VAL B O 1
ATOM 3434 N N . TYR B 1 68 ? 10.641 -25.469 0.63 1 92.81 68 TYR B N 1
ATOM 3435 C CA . TYR B 1 68 ? 11.641 -26.5 0.823 1 92.81 68 TYR B CA 1
ATOM 3436 C C . TYR B 1 68 ? 12.406 -26.281 2.125 1 92.81 68 TYR B C 1
ATOM 3438 O O . TYR B 1 68 ? 13.094 -25.281 2.291 1 92.81 68 TYR B O 1
ATOM 3446 N N . ASN B 1 69 ? 12.18 -27.234 3.041 1 90.06 69 ASN B N 1
ATOM 3447 C CA . ASN B 1 69 ? 12.766 -27.141 4.375 1 90.06 69 ASN B CA 1
ATOM 3448 C C . ASN B 1 69 ? 12.375 -25.828 5.062 1 90.06 69 ASN B C 1
ATOM 3450 O O . ASN B 1 69 ? 11.195 -25.578 5.305 1 90.06 69 ASN B O 1
ATOM 3454 N N . ASP B 1 70 ? 13.359 -24.906 5.316 1 88.56 70 ASP B N 1
ATOM 3455 C CA . ASP B 1 70 ? 13.062 -23.703 6.09 1 88.56 70 ASP B CA 1
ATOM 3456 C C . ASP B 1 70 ? 13.07 -22.469 5.199 1 88.56 70 ASP B C 1
ATOM 3458 O O . ASP B 1 70 ? 13.297 -21.344 5.68 1 88.56 70 ASP B O 1
ATOM 3462 N N . TYR B 1 71 ? 12.836 -22.797 3.908 1 93.25 71 TYR B N 1
ATOM 3463 C CA . TYR B 1 71 ? 12.852 -21.656 2.996 1 93.25 71 TYR B CA 1
ATOM 3464 C C . TYR B 1 71 ? 11.609 -21.656 2.109 1 93.25 71 TYR B C 1
ATOM 3466 O O . TYR B 1 71 ? 11.156 -22.703 1.667 1 93.25 71 TYR B O 1
ATOM 3474 N N . GLY B 1 72 ? 11.117 -20.5 1.94 1 95.31 72 GLY B N 1
ATOM 3475 C CA . GLY B 1 72 ? 10.211 -20.266 0.83 1 95.31 72 GLY B CA 1
ATOM 3476 C C . GLY B 1 72 ? 10.914 -19.828 -0.434 1 95.31 72 GLY B C 1
ATOM 3477 O O . GLY B 1 72 ? 11.859 -19.031 -0.376 1 95.31 72 GLY B O 1
ATOM 3478 N N . ILE B 1 73 ? 10.57 -20.391 -1.555 1 97.94 73 ILE B N 1
ATOM 3479 C CA . ILE B 1 73 ? 11.062 -20 -2.867 1 97.94 73 ILE B CA 1
ATOM 3480 C C . ILE B 1 73 ? 9.922 -19.422 -3.699 1 97.94 73 ILE B C 1
ATOM 3482 O O . ILE B 1 73 ? 8.859 -20.031 -3.814 1 97.94 73 ILE B O 1
ATOM 3486 N N . VAL B 1 74 ? 10.164 -18.219 -4.273 1 98.69 74 VAL B N 1
ATOM 3487 C CA . VAL B 1 74 ? 9.062 -17.531 -4.941 1 98.69 74 VAL B CA 1
ATOM 3488 C C . VAL B 1 74 ? 9.492 -17.109 -6.344 1 98.69 74 VAL B C 1
ATOM 3490 O O . VAL B 1 74 ? 10.688 -16.938 -6.609 1 98.69 74 VAL B O 1
ATOM 3493 N N . THR B 1 75 ? 8.531 -16.984 -7.234 1 98.81 75 THR B N 1
ATOM 3494 C CA . THR B 1 75 ? 8.758 -16.297 -8.5 1 98.81 75 THR B CA 1
ATOM 3495 C C . THR B 1 75 ? 8.562 -14.797 -8.344 1 98.81 75 THR B C 1
ATOM 3497 O O . THR B 1 75 ? 7.57 -14.359 -7.754 1 98.81 75 THR B O 1
ATOM 3500 N N . LEU B 1 76 ? 9.508 -14.094 -8.75 1 98.75 76 LEU B N 1
ATOM 3501 C CA . LEU B 1 76 ? 9.406 -12.648 -8.945 1 98.75 76 LEU B CA 1
ATOM 3502 C C . LEU B 1 76 ? 9.352 -12.305 -10.422 1 98.75 76 LEU B C 1
ATOM 3504 O O . LEU B 1 76 ? 10.32 -11.781 -10.984 1 98.75 76 LEU B O 1
ATOM 3508 N N . SER B 1 77 ? 8.219 -12.531 -10.969 1 98.62 77 SER B N 1
ATOM 3509 C CA . SER B 1 77 ? 8.062 -12.523 -12.414 1 98.62 77 SER B CA 1
ATOM 3510 C C . SER B 1 77 ? 8.344 -11.141 -12.992 1 98.62 77 SER B C 1
ATOM 3512 O O . SER B 1 77 ? 7.93 -10.125 -12.43 1 98.62 77 SER B O 1
ATOM 3514 N N . ARG B 1 78 ? 9.031 -11.133 -14.047 1 98.44 78 ARG B N 1
ATOM 3515 C CA . ARG B 1 78 ? 9.359 -9.891 -14.734 1 98.44 78 ARG B CA 1
ATOM 3516 C C . ARG B 1 78 ? 8.211 -9.438 -15.625 1 98.44 78 ARG B C 1
ATOM 3518 O O . ARG B 1 78 ? 8.375 -9.289 -16.828 1 98.44 78 ARG B O 1
ATOM 3525 N N . PHE B 1 79 ? 7.109 -9.062 -14.953 1 98.12 79 PHE B N 1
ATOM 3526 C CA . PHE B 1 79 ? 5.949 -8.492 -15.625 1 98.12 79 PHE B CA 1
ATOM 3527 C C . PHE B 1 79 ? 6.199 -7.039 -16 1 98.12 79 PHE B C 1
ATOM 3529 O O . PHE B 1 79 ? 5.633 -6.535 -16.969 1 98.12 79 PHE B O 1
ATOM 3536 N N . ARG B 1 80 ? 7.027 -6.449 -15.164 1 97.94 80 ARG B N 1
ATOM 3537 C CA . ARG B 1 80 ? 7.469 -5.07 -15.344 1 97.94 80 ARG B CA 1
ATOM 3538 C C . ARG B 1 80 ? 8.992 -4.969 -15.273 1 97.94 80 ARG B C 1
ATOM 3540 O O . ARG B 1 80 ? 9.664 -5.918 -14.867 1 97.94 80 ARG B O 1
ATOM 3547 N N . GLN B 1 81 ? 9.453 -3.818 -15.695 1 97.12 81 GLN B N 1
ATOM 3548 C CA . GLN B 1 81 ? 10.891 -3.59 -15.641 1 97.12 81 GLN B CA 1
ATOM 3549 C C . GLN B 1 81 ? 11.383 -3.463 -14.195 1 97.12 81 GLN B C 1
ATOM 3551 O O . GLN B 1 81 ? 10.586 -3.211 -13.289 1 97.12 81 GLN B O 1
ATOM 3556 N N . GLY B 1 82 ? 12.633 -3.717 -14.016 1 97.88 82 GLY B N 1
ATOM 3557 C CA . GLY B 1 82 ? 13.25 -3.385 -12.742 1 97.88 82 GLY B CA 1
ATOM 3558 C C . GLY B 1 82 ? 13.227 -4.531 -11.75 1 97.88 82 GLY B C 1
ATOM 3559 O O . GLY B 1 82 ? 13.312 -4.316 -10.539 1 97.88 82 GLY B O 1
ATOM 3560 N N . VAL B 1 83 ? 13.062 -5.723 -12.211 1 98.5 83 VAL B N 1
ATOM 3561 C CA . VAL B 1 83 ? 13.125 -6.91 -11.367 1 98.5 83 VAL B CA 1
ATOM 3562 C C . VAL B 1 83 ? 14.508 -7.555 -11.477 1 98.5 83 VAL B C 1
ATOM 3564 O O . VAL B 1 83 ? 14.82 -8.188 -12.484 1 98.5 83 VAL B O 1
ATOM 3567 N N . PRO B 1 84 ? 15.297 -7.473 -10.43 1 98.25 84 PRO B N 1
ATOM 3568 C CA . PRO B 1 84 ? 16.719 -7.832 -10.57 1 98.25 84 PRO B CA 1
ATOM 3569 C C . PRO B 1 84 ? 16.922 -9.336 -10.719 1 98.25 84 PRO B C 1
ATOM 3571 O O . PRO B 1 84 ? 17.844 -9.773 -11.406 1 98.25 84 PRO B O 1
ATOM 3574 N N . PHE B 1 85 ? 16.188 -10.109 -10.008 1 98.56 85 PHE B N 1
ATOM 3575 C CA . PHE B 1 85 ? 16.172 -11.555 -10.18 1 98.56 85 PHE B CA 1
ATOM 3576 C C . PHE B 1 85 ? 14.742 -12.086 -10.109 1 98.56 85 PHE B C 1
ATOM 3578 O O . PHE B 1 85 ? 13.875 -11.477 -9.477 1 98.56 85 PHE B O 1
ATOM 3585 N N . THR B 1 86 ? 14.484 -13.195 -10.82 1 98.75 86 THR B N 1
ATOM 3586 C CA . THR B 1 86 ? 13.109 -13.617 -11.062 1 98.75 86 THR B CA 1
ATOM 3587 C C . THR B 1 86 ? 12.766 -14.852 -10.234 1 98.75 86 THR B C 1
ATOM 3589 O O . THR B 1 86 ? 11.602 -15.258 -10.172 1 98.75 86 THR B O 1
ATOM 3592 N N . VAL B 1 87 ? 13.688 -15.469 -9.547 1 98.88 87 VAL B N 1
ATOM 3593 C CA . VAL B 1 87 ? 13.484 -16.484 -8.523 1 98.88 87 VAL B CA 1
ATOM 3594 C C . VAL B 1 87 ? 14.188 -16.062 -7.23 1 98.88 87 VAL B C 1
ATOM 3596 O O . VAL B 1 87 ? 15.391 -15.773 -7.238 1 98.88 87 VAL B O 1
ATOM 3599 N N . GLY B 1 88 ? 13.438 -15.969 -6.191 1 98.62 88 GLY B N 1
ATOM 3600 C CA . GLY B 1 88 ? 13.969 -15.562 -4.902 1 98.62 88 GLY B CA 1
ATOM 3601 C C . GLY B 1 88 ? 13.648 -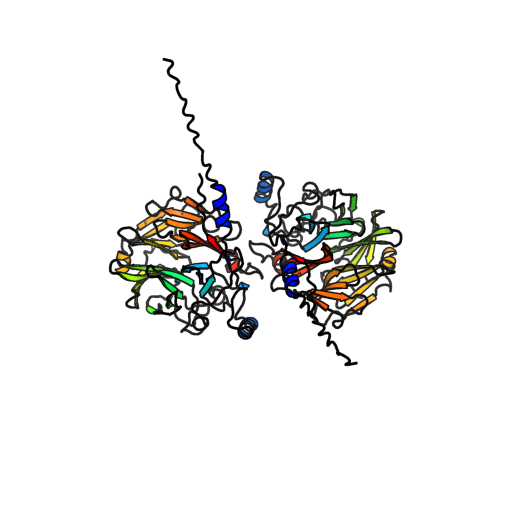16.547 -3.791 1 98.62 88 GLY B C 1
ATOM 3602 O O . GLY B 1 88 ? 12.703 -17.328 -3.906 1 98.62 88 GLY B O 1
ATOM 3603 N N . ARG B 1 89 ? 14.406 -16.547 -2.732 1 97.75 89 ARG B N 1
ATOM 3604 C CA . ARG B 1 89 ? 14.133 -17.359 -1.547 1 97.75 89 ARG B CA 1
ATOM 3605 C C . ARG B 1 89 ? 14.141 -16.5 -0.286 1 97.75 89 ARG B C 1
ATOM 3607 O O . ARG B 1 89 ? 14.766 -15.43 -0.256 1 97.75 89 ARG B O 1
ATOM 3614 N N . PHE B 1 90 ? 13.367 -16.828 0.716 1 95.94 90 PHE B N 1
ATOM 3615 C CA . PHE B 1 90 ? 13.312 -16.156 2.014 1 95.94 90 PHE B CA 1
ATOM 3616 C C . PHE B 1 90 ? 13.211 -17.188 3.141 1 95.94 90 PHE B C 1
ATOM 3618 O O . PHE B 1 90 ? 12.656 -18.266 2.949 1 95.94 90 PHE B O 1
ATOM 3625 N N . PRO B 1 91 ? 13.781 -16.922 4.316 1 92.81 91 PRO B N 1
ATOM 3626 C CA . PRO B 1 91 ? 13.727 -17.859 5.441 1 92.81 91 PRO B CA 1
ATOM 3627 C C . PRO B 1 91 ? 12.352 -17.906 6.102 1 92.81 91 PRO B C 1
ATOM 3629 O O . PRO B 1 91 ? 11.695 -16.859 6.258 1 92.81 91 PRO B O 1
ATOM 3632 N N . LEU B 1 92 ? 11.922 -19.109 6.344 1 88.31 92 LEU B N 1
ATOM 3633 C CA . LEU B 1 92 ? 10.695 -19.297 7.098 1 88.31 92 LEU B CA 1
ATOM 3634 C C . LEU B 1 92 ? 10.977 -19.375 8.594 1 88.31 92 LEU B C 1
ATOM 3636 O O . LEU B 1 92 ? 10.875 -20.438 9.203 1 88.31 92 LEU B O 1
ATOM 3640 N N . VAL B 1 93 ? 11.43 -18.297 9.133 1 79.5 93 VAL B N 1
ATOM 3641 C CA . VAL B 1 93 ? 11.75 -18.25 10.555 1 79.5 93 VAL B CA 1
ATOM 3642 C C . VAL B 1 93 ? 10.727 -17.406 11.297 1 79.5 93 VAL B C 1
ATOM 3644 O O . VAL B 1 93 ? 10.047 -16.562 10.688 1 79.5 93 VAL B O 1
ATOM 3647 N N . ASN B 1 94 ? 10.383 -17.609 12.578 1 63.31 94 ASN B N 1
ATOM 3648 C CA . ASN B 1 94 ? 9.297 -17.203 13.461 1 63.31 94 ASN B CA 1
ATOM 3649 C C . ASN B 1 94 ? 9.219 -15.688 13.594 1 63.31 94 ASN B C 1
ATOM 3651 O O . ASN B 1 94 ? 9.07 -15.164 14.695 1 63.31 94 ASN B O 1
ATOM 3655 N N . ILE B 1 95 ? 9.234 -15.094 12.461 1 60.53 95 ILE B N 1
ATOM 3656 C CA . ILE B 1 95 ? 9.07 -13.672 12.734 1 60.53 95 ILE B CA 1
ATOM 3657 C C . ILE B 1 95 ? 7.992 -13.094 11.82 1 60.53 95 ILE B C 1
ATOM 3659 O O . ILE B 1 95 ? 7.938 -13.422 10.633 1 60.53 95 ILE B O 1
ATOM 3663 N N . THR B 1 96 ? 6.875 -12.688 12.359 1 62.5 96 THR B N 1
ATOM 3664 C CA . THR B 1 96 ? 5.848 -11.922 11.664 1 62.5 96 THR B CA 1
ATOM 3665 C C . THR B 1 96 ? 6.406 -10.586 11.172 1 62.5 96 THR B C 1
ATOM 3667 O O . THR B 1 96 ? 6.09 -9.539 11.734 1 62.5 96 THR B O 1
ATOM 3670 N N . SER B 1 97 ? 7.363 -10.727 10.281 1 73.81 97 SER B N 1
ATOM 3671 C CA . SER B 1 97 ? 8.062 -9.516 9.859 1 73.81 97 SER B CA 1
ATOM 3672 C C . SER B 1 97 ? 8.398 -9.562 8.375 1 73.81 97 SER B C 1
ATOM 3674 O O . SER B 1 97 ? 8.102 -10.547 7.695 1 73.81 97 SER B O 1
ATOM 3676 N N . ARG B 1 98 ? 8.781 -8.453 7.887 1 86.81 98 ARG B N 1
ATOM 3677 C CA . ARG B 1 98 ? 9.398 -8.391 6.566 1 86.81 98 ARG B CA 1
ATOM 3678 C C . ARG B 1 98 ? 10.617 -9.312 6.48 1 86.81 98 ARG B C 1
ATOM 3680 O O . ARG B 1 98 ? 11.398 -9.406 7.43 1 86.81 98 ARG B O 1
ATOM 3687 N N . VAL B 1 99 ? 10.703 -10.047 5.375 1 92.75 99 VAL B N 1
ATOM 3688 C CA . VAL B 1 99 ? 11.789 -11.016 5.203 1 92.75 99 VAL B CA 1
ATOM 3689 C C . VAL B 1 99 ? 12.633 -10.633 3.994 1 92.75 99 VAL B C 1
ATOM 3691 O O . VAL B 1 99 ? 12.133 -10.039 3.037 1 92.75 99 VAL B O 1
ATOM 3694 N N . PRO B 1 100 ? 13.953 -10.961 4.047 1 94.75 100 PRO B N 1
ATOM 3695 C CA . PRO B 1 100 ? 14.82 -10.68 2.9 1 94.75 100 PRO B CA 1
ATOM 3696 C C . PRO B 1 100 ? 14.562 -11.617 1.724 1 94.75 100 PRO B C 1
ATOM 3698 O O . PRO B 1 100 ? 14.258 -12.797 1.924 1 94.75 100 PRO B O 1
ATOM 3701 N N . LEU B 1 101 ? 14.625 -11.078 0.544 1 97.25 101 LEU B N 1
ATOM 3702 C CA . LEU B 1 101 ? 14.562 -11.852 -0.691 1 97.25 101 LEU B CA 1
ATOM 3703 C C . LEU B 1 101 ? 15.953 -12.016 -1.296 1 97.25 101 LEU B C 1
ATOM 3705 O O . LEU B 1 101 ? 16.594 -11.031 -1.662 1 97.25 101 LEU B O 1
ATOM 3709 N N . VAL B 1 102 ? 16.359 -13.211 -1.354 1 97.62 102 VAL B N 1
ATOM 3710 C CA . VAL B 1 102 ? 17.688 -13.531 -1.87 1 97.62 102 VAL B CA 1
ATOM 3711 C C . VAL B 1 102 ? 17.562 -14.281 -3.191 1 97.62 102 VAL B C 1
ATOM 3713 O O . VAL B 1 102 ? 16.719 -15.18 -3.324 1 97.62 102 VAL B O 1
ATOM 3716 N N . ALA B 1 103 ? 18.406 -13.922 -4.148 1 98.31 103 ALA B N 1
ATOM 3717 C CA . ALA B 1 103 ? 18.391 -14.617 -5.434 1 98.31 103 ALA B CA 1
ATOM 3718 C C . ALA B 1 103 ? 18.609 -16.109 -5.246 1 98.31 103 ALA B C 1
ATOM 3720 O O . ALA B 1 103 ? 19.5 -16.531 -4.5 1 98.31 103 ALA B O 1
ATOM 3721 N N . PHE B 1 104 ? 17.844 -16.828 -5.879 1 98.38 104 PHE B N 1
ATOM 3722 C CA . PHE B 1 104 ? 18 -18.281 -5.855 1 98.38 104 PHE B CA 1
ATOM 3723 C C . PHE B 1 104 ? 17.953 -18.859 -7.266 1 98.38 104 PHE B C 1
ATOM 3725 O O . PHE B 1 104 ? 17.078 -18.516 -8.055 1 98.38 104 PHE B O 1
ATOM 3732 N N . PRO B 1 105 ? 18.719 -19.781 -7.688 1 97.25 105 PRO B N 1
ATOM 3733 C CA . PRO B 1 105 ? 19.812 -20.297 -6.844 1 97.25 105 PRO B CA 1
ATOM 3734 C C . PRO B 1 105 ? 20.938 -19.297 -6.648 1 97.25 105 PRO B C 1
ATOM 3736 O O . PRO B 1 105 ? 21.688 -19.391 -5.668 1 97.25 105 PRO B O 1
ATOM 3739 N N . CYS B 1 106 ? 21.219 -18.391 -7.637 1 95.38 106 CYS B N 1
ATOM 3740 C CA . CYS B 1 106 ? 22.219 -17.328 -7.477 1 95.38 106 CYS B CA 1
ATOM 3741 C C . CYS B 1 106 ? 22 -16.219 -8.492 1 95.38 106 CYS B C 1
ATOM 3743 O O . CYS B 1 106 ? 21.188 -16.359 -9.414 1 95.38 106 CYS B O 1
ATOM 3745 N N . TRP B 1 107 ? 22.703 -15.164 -8.312 1 95.06 107 TRP B N 1
ATOM 3746 C CA . TRP B 1 107 ? 22.578 -13.984 -9.156 1 95.06 107 TRP B CA 1
ATOM 3747 C C . TRP B 1 107 ? 23 -14.281 -10.586 1 95.06 107 TRP B C 1
ATOM 3749 O O . TRP B 1 107 ? 22.375 -13.82 -11.539 1 95.06 107 TRP B O 1
ATOM 3759 N N . SER B 1 108 ? 23.969 -15.078 -10.766 1 94.31 108 SER B N 1
ATOM 3760 C CA . SER B 1 108 ? 24.625 -15.25 -12.055 1 94.31 108 SER B CA 1
ATOM 3761 C C . SER B 1 108 ? 23.688 -15.922 -13.062 1 94.31 108 SER B C 1
ATOM 3763 O O . SER B 1 108 ? 23.797 -15.688 -14.266 1 94.31 108 SER B O 1
ATOM 3765 N N . ILE B 1 109 ? 22.734 -16.719 -12.641 1 96.12 109 ILE B N 1
ATOM 3766 C CA . ILE B 1 109 ? 21.859 -17.406 -13.594 1 96.12 109 ILE B CA 1
ATOM 3767 C C . ILE B 1 109 ? 20.531 -16.672 -13.695 1 96.12 109 ILE B C 1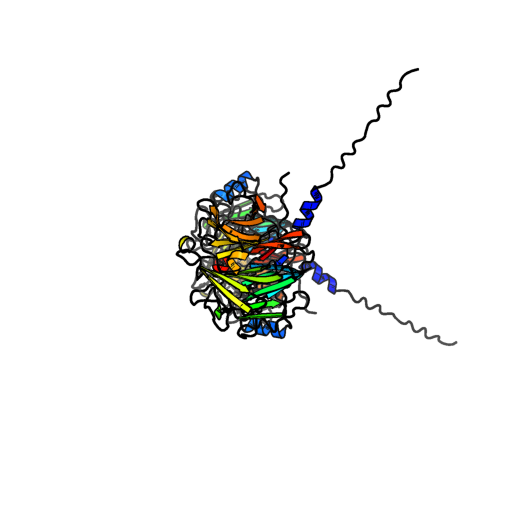
ATOM 3769 O O . ILE B 1 109 ? 19.531 -17.234 -14.125 1 96.12 109 ILE B O 1
ATOM 3773 N N . GLN B 1 110 ? 20.469 -15.477 -13.312 1 96.25 110 GLN B N 1
ATOM 3774 C CA . GLN B 1 110 ? 19.219 -14.734 -13.367 1 96.25 110 GLN B CA 1
ATOM 3775 C C . GLN B 1 110 ? 19.391 -13.414 -14.117 1 96.25 110 GLN B C 1
ATOM 3777 O O . GLN B 1 110 ? 18.562 -12.508 -14 1 96.25 110 GLN B O 1
ATOM 3782 N N . GLU B 1 111 ? 20.438 -13.242 -14.805 1 94.56 111 GLU B N 1
ATOM 3783 C CA . GLU B 1 111 ? 20.734 -12.016 -15.547 1 94.56 111 GLU B CA 1
ATOM 3784 C C . GLU B 1 111 ? 19.75 -11.82 -16.688 1 94.56 111 GLU B C 1
ATOM 3786 O O . GLU B 1 111 ? 19.703 -12.617 -17.625 1 94.56 111 GLU B O 1
ATOM 3791 N N . GLU B 1 112 ? 19.047 -10.766 -16.609 1 96.06 112 GLU B N 1
ATOM 3792 C CA . GLU B 1 112 ? 18.109 -10.445 -17.672 1 96.06 112 GLU B CA 1
ATOM 3793 C C . GLU B 1 112 ? 18.812 -10.18 -18.984 1 96.06 112 GLU B C 1
ATOM 3795 O O . GLU B 1 112 ? 19.828 -9.461 -19.031 1 96.06 112 GLU B O 1
ATOM 3800 N N . GLY B 1 113 ? 18.359 -10.797 -20.031 1 95.12 113 GLY B N 1
ATOM 3801 C CA . GLY B 1 113 ? 18.938 -10.594 -21.344 1 95.12 113 GLY B CA 1
ATOM 3802 C C . GLY B 1 113 ? 19.906 -11.688 -21.734 1 95.12 113 GLY B C 1
ATOM 3803 O O . GLY B 1 113 ? 20.188 -11.883 -22.922 1 95.12 113 GLY B O 1
ATOM 3804 N N . SER B 1 114 ? 20.516 -12.367 -20.812 1 96.5 114 SER B N 1
ATOM 3805 C CA . SER B 1 114 ? 21.375 -13.516 -21.094 1 96.5 114 SER B CA 1
ATOM 3806 C C . SER B 1 114 ? 20.562 -14.797 -21.234 1 96.5 114 SER B C 1
ATOM 3808 O O . SER B 1 114 ? 20.047 -15.32 -20.25 1 96.5 114 SER B O 1
ATOM 3810 N N . CYS B 1 115 ? 20.531 -15.375 -22.359 1 97.19 115 CYS B N 1
ATOM 3811 C CA . CYS B 1 115 ? 19.625 -16.484 -22.656 1 97.19 115 CYS B CA 1
ATOM 3812 C C . CYS B 1 115 ? 20.078 -17.75 -21.953 1 97.19 115 CYS B C 1
ATOM 3814 O O . CYS B 1 115 ? 19.359 -18.75 -21.922 1 97.19 115 CYS B O 1
ATOM 3816 N N . ASP B 1 116 ? 21.219 -17.688 -21.297 1 96.69 116 ASP B N 1
ATOM 3817 C CA . ASP B 1 116 ? 21.672 -18.812 -20.469 1 96.69 116 ASP B CA 1
ATOM 3818 C C . ASP B 1 116 ? 21.203 -18.656 -19.016 1 96.69 116 ASP B C 1
ATOM 3820 O O . ASP B 1 116 ? 21.547 -19.484 -18.172 1 96.69 116 ASP B O 1
ATOM 3824 N N . SER B 1 117 ? 20.469 -17.672 -18.812 1 98.06 117 SER B N 1
ATOM 3825 C CA . SER B 1 117 ? 19.922 -17.375 -17.484 1 98.06 117 SER B CA 1
ATOM 3826 C C . SER B 1 117 ? 18.391 -17.422 -17.5 1 98.06 117 SER B C 1
ATOM 3828 O O . SER B 1 117 ? 17.766 -17.297 -18.562 1 98.06 117 SER B O 1
ATOM 3830 N N . ILE B 1 118 ? 17.828 -17.625 -16.312 1 98.69 118 ILE B N 1
ATOM 3831 C CA . ILE B 1 118 ? 16.375 -17.531 -16.188 1 98.69 118 ILE B CA 1
ATOM 3832 C C . ILE B 1 118 ? 15.914 -16.109 -16.516 1 98.69 118 ILE B C 1
ATOM 3834 O O . ILE B 1 118 ? 16.406 -15.148 -15.938 1 98.69 118 ILE B O 1
ATOM 3838 N N . GLN B 1 119 ? 14.977 -15.953 -17.422 1 98.56 119 GLN B N 1
ATOM 3839 C CA . GLN B 1 119 ? 14.578 -14.633 -17.891 1 98.56 119 GLN B CA 1
ATOM 3840 C C . GLN B 1 119 ? 13.336 -14.141 -17.156 1 98.56 119 GLN B C 1
ATOM 3842 O O . GLN B 1 119 ? 13.297 -13 -16.703 1 98.56 119 GLN B O 1
ATOM 3847 N N . ASN B 1 120 ? 12.352 -14.953 -17.078 1 98.81 120 ASN B N 1
ATOM 3848 C CA . ASN B 1 120 ? 11.078 -14.602 -16.453 1 98.81 120 ASN B CA 1
ATOM 3849 C C . ASN B 1 120 ? 10.367 -15.828 -15.898 1 98.81 120 ASN B C 1
ATOM 3851 O O . ASN B 1 120 ? 9.562 -16.453 -16.578 1 98.81 120 ASN B O 1
ATOM 3855 N N . ALA B 1 121 ? 10.727 -16.156 -14.648 1 98.88 121 ALA B N 1
ATOM 3856 C CA . ALA B 1 121 ? 10.07 -17.266 -13.969 1 98.88 121 ALA B CA 1
ATOM 3857 C C . ALA B 1 121 ? 8.602 -16.938 -13.695 1 98.88 121 ALA B C 1
ATOM 3859 O O . ALA B 1 121 ? 8.289 -16 -12.961 1 98.88 121 ALA B O 1
ATOM 3860 N N . ILE B 1 122 ? 7.672 -17.75 -14.227 1 98.62 122 ILE B N 1
ATOM 3861 C CA . ILE B 1 122 ? 6.258 -17.406 -14.086 1 98.62 122 ILE B CA 1
ATOM 3862 C C . ILE B 1 122 ? 5.562 -18.438 -13.211 1 98.62 122 ILE B C 1
ATOM 3864 O O . ILE B 1 122 ? 4.461 -18.203 -12.711 1 98.62 122 ILE B O 1
ATOM 3868 N N . ASP B 1 123 ? 6.137 -19.594 -13.109 1 98.81 123 ASP B N 1
ATOM 3869 C CA . ASP B 1 123 ? 5.633 -20.625 -12.211 1 98.81 123 ASP B CA 1
ATOM 3870 C C . ASP B 1 123 ? 6.762 -21.547 -11.742 1 98.81 123 ASP B C 1
ATOM 3872 O O . ASP B 1 123 ? 7.836 -21.562 -12.336 1 98.81 123 ASP B O 1
ATOM 3876 N N . LEU B 1 124 ? 6.52 -22.203 -10.602 1 98.56 124 LEU B N 1
ATOM 3877 C CA . LEU B 1 124 ? 7.504 -23.156 -10.102 1 98.56 124 LEU B CA 1
ATOM 3878 C C . LEU B 1 124 ? 6.836 -24.219 -9.227 1 98.56 124 LEU B C 1
ATOM 3880 O O . LEU B 1 124 ? 5.742 -24 -8.703 1 98.56 124 LEU B O 1
ATOM 3884 N N . THR B 1 125 ? 7.418 -25.344 -9.141 1 97 125 THR B N 1
ATOM 3885 C CA . THR B 1 125 ? 6.922 -26.438 -8.312 1 97 125 THR B CA 1
ATOM 3886 C C . THR B 1 125 ? 8.062 -27.359 -7.895 1 97 125 THR B C 1
ATOM 3888 O O . THR B 1 125 ? 9.086 -27.438 -8.578 1 97 125 THR B O 1
ATOM 3891 N N . ILE B 1 126 ? 7.918 -27.938 -6.781 1 95.44 126 ILE B N 1
ATOM 3892 C CA . ILE B 1 126 ? 8.836 -28.984 -6.352 1 95.44 126 ILE B CA 1
ATOM 3893 C C . ILE B 1 126 ? 8.211 -30.359 -6.617 1 95.44 126 ILE B C 1
ATOM 3895 O O . ILE B 1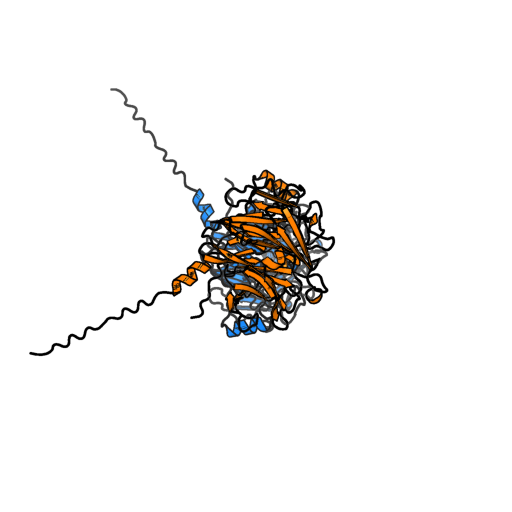 126 ? 7.074 -30.609 -6.223 1 95.44 126 ILE B O 1
ATOM 3899 N N . ASP B 1 127 ? 8.93 -31.172 -7.293 1 94.69 127 ASP B N 1
ATOM 3900 C CA . ASP B 1 127 ? 8.398 -32.469 -7.621 1 94.69 127 ASP B CA 1
ATOM 3901 C C . ASP B 1 127 ? 8.594 -33.469 -6.469 1 94.69 127 ASP B C 1
ATOM 3903 O O . ASP B 1 127 ? 9.18 -33.125 -5.441 1 94.69 127 ASP B O 1
ATOM 3907 N N . PRO B 1 128 ? 8.039 -34.688 -6.602 1 91.38 128 PRO B N 1
ATOM 3908 C CA . PRO B 1 128 ? 8.086 -35.656 -5.504 1 91.38 128 PRO B CA 1
ATOM 3909 C C . PRO B 1 128 ? 9.516 -36.062 -5.133 1 91.38 128 PRO B C 1
ATOM 3911 O O . PRO B 1 128 ? 9.75 -36.562 -4.039 1 91.38 128 PRO B O 1
ATOM 3914 N N . LEU B 1 129 ? 10.445 -35.844 -5.965 1 93.62 129 LEU B N 1
ATOM 3915 C CA . LEU B 1 129 ? 11.828 -36.188 -5.676 1 93.62 129 LEU B CA 1
ATOM 3916 C C . LEU B 1 129 ? 12.633 -34.969 -5.293 1 93.62 129 LEU B C 1
ATOM 3918 O O . LEU B 1 129 ? 13.867 -34.969 -5.375 1 93.62 129 LEU B O 1
ATOM 3922 N N . ASP B 1 130 ? 12.008 -33.875 -5.023 1 94.5 130 ASP B N 1
ATOM 3923 C CA . ASP B 1 130 ? 12.547 -32.625 -4.441 1 94.5 130 ASP B CA 1
ATOM 3924 C C . ASP B 1 130 ? 13.398 -31.875 -5.453 1 94.5 130 ASP B C 1
ATOM 3926 O O . ASP B 1 130 ? 14.438 -31.328 -5.102 1 94.5 130 ASP B O 1
ATOM 3930 N N . ILE B 1 131 ? 13.023 -32 -6.637 1 97.12 131 ILE B N 1
ATOM 3931 C CA . ILE B 1 131 ? 13.594 -31.109 -7.645 1 97.12 131 ILE B CA 1
ATOM 3932 C C . ILE B 1 131 ? 12.672 -29.906 -7.848 1 97.12 131 ILE B C 1
ATOM 3934 O O . ILE B 1 131 ? 11.461 -30.062 -8.008 1 97.12 131 ILE B O 1
ATOM 3938 N N . LEU B 1 132 ? 13.289 -28.766 -7.773 1 98.31 132 LEU B N 1
ATOM 3939 C CA . LEU B 1 132 ? 12.555 -27.531 -8.086 1 98.31 132 LEU B CA 1
ATOM 3940 C C . LEU B 1 132 ? 12.5 -27.312 -9.594 1 98.31 132 LEU B C 1
ATOM 3942 O O . LEU B 1 132 ? 13.539 -27.234 -10.25 1 98.31 132 LEU B O 1
ATOM 3946 N N . TRP B 1 133 ? 11.367 -27.25 -10.133 1 98.75 133 TRP B N 1
ATOM 3947 C CA . TRP B 1 133 ? 11.172 -26.938 -11.539 1 98.75 133 TRP B CA 1
ATOM 3948 C C . TRP B 1 133 ? 10.641 -25.516 -11.703 1 98.75 133 TRP B C 1
ATOM 3950 O O . TRP B 1 133 ? 9.688 -25.109 -11.031 1 98.75 133 TRP B O 1
ATOM 3960 N N . VAL B 1 134 ? 11.281 -24.719 -12.562 1 98.88 134 VAL B N 1
ATOM 3961 C CA . VAL B 1 134 ? 10.914 -23.344 -12.836 1 98.88 134 VAL B CA 1
ATOM 3962 C C . VAL B 1 134 ? 10.484 -23.188 -14.289 1 98.88 134 VAL B C 1
ATOM 3964 O O . VAL B 1 134 ? 11.227 -23.562 -15.203 1 98.88 134 VAL B O 1
ATOM 3967 N N . LEU B 1 135 ? 9.289 -22.734 -14.5 1 98.94 135 LEU B N 1
ATOM 3968 C CA . LEU B 1 135 ? 8.805 -22.406 -15.836 1 98.94 135 LEU B CA 1
ATOM 3969 C C . LEU B 1 135 ? 9.203 -20.984 -16.234 1 98.94 135 LEU B C 1
ATOM 3971 O O . LEU B 1 135 ? 8.734 -20.016 -15.633 1 98.94 135 LEU B O 1
ATOM 3975 N N . ASP B 1 136 ? 10.07 -20.906 -17.203 1 98.81 136 ASP B N 1
ATOM 3976 C CA . ASP B 1 136 ? 10.617 -19.656 -17.703 1 98.81 136 ASP B CA 1
ATOM 3977 C C . ASP B 1 136 ? 9.93 -19.234 -19 1 98.81 136 ASP B C 1
ATOM 3979 O O . ASP B 1 136 ? 10.039 -19.922 -20.016 1 98.81 136 ASP B O 1
ATOM 3983 N N . LEU B 1 137 ? 9.328 -18.078 -18.969 1 98.31 137 LEU B N 1
ATOM 3984 C CA . LEU B 1 137 ? 8.547 -17.609 -20.109 1 98.31 137 LEU B CA 1
ATOM 3985 C C . LEU B 1 137 ? 9.469 -17.172 -21.234 1 98.31 137 LEU B C 1
ATOM 3987 O O . LEU B 1 137 ? 9.07 -17.188 -22.406 1 98.31 137 LEU B O 1
ATOM 3991 N N . GLY B 1 138 ? 10.641 -16.719 -20.922 1 97.88 138 GLY B N 1
ATOM 3992 C CA . GLY B 1 138 ? 11.578 -16.219 -21.922 1 97.88 138 GLY B CA 1
ATOM 3993 C C . GLY B 1 138 ? 11.266 -14.812 -22.391 1 97.88 138 GLY B C 1
ATOM 3994 O O . GLY B 1 138 ? 12.07 -14.195 -23.094 1 97.88 138 GLY B O 1
ATOM 3995 N N . ILE B 1 139 ? 10.109 -14.344 -22.062 1 97.31 139 ILE B N 1
ATOM 3996 C CA . ILE B 1 139 ? 9.672 -13 -22.406 1 97.31 139 ILE B CA 1
ATOM 3997 C C . ILE B 1 139 ? 9.547 -12.156 -21.141 1 97.31 139 ILE B C 1
ATOM 3999 O O . ILE B 1 139 ? 8.938 -12.586 -20.156 1 97.31 139 ILE B O 1
ATOM 4003 N N . CYS B 1 140 ? 10.117 -10.938 -21.141 1 97.88 140 CYS B N 1
ATOM 4004 C CA . CYS B 1 140 ? 10.07 -10.039 -20 1 97.88 140 CYS B CA 1
ATOM 4005 C C . CYS B 1 140 ? 9.164 -8.844 -20.281 1 97.88 140 CYS B C 1
ATOM 4007 O O . CYS B 1 140 ? 8.758 -8.625 -21.422 1 97.88 140 CYS B O 1
ATOM 4009 N N . ASN B 1 141 ? 8.758 -8.117 -19.219 1 97.81 141 ASN B N 1
ATOM 4010 C CA . ASN B 1 141 ? 8 -6.875 -19.297 1 97.81 141 ASN B CA 1
ATOM 4011 C C . ASN B 1 141 ? 6.648 -7.086 -19.969 1 97.81 141 ASN B C 1
ATOM 4013 O O . ASN B 1 141 ? 6.258 -6.309 -20.844 1 97.81 141 ASN B O 1
ATOM 4017 N N . THR B 1 142 ? 5.973 -8.086 -19.609 1 96.5 142 THR B N 1
ATOM 4018 C CA . THR B 1 142 ? 4.797 -8.57 -20.328 1 96.5 142 THR B CA 1
ATOM 4019 C C . THR B 1 142 ? 3.59 -7.676 -20.047 1 96.5 142 THR B C 1
ATOM 4021 O O . THR B 1 142 ? 2.6 -7.711 -20.781 1 96.5 142 THR B O 1
ATOM 4024 N N . LEU B 1 143 ? 3.537 -6.828 -19.016 1 96.06 143 LEU B N 1
ATOM 4025 C CA . LEU B 1 143 ? 2.408 -5.961 -18.703 1 96.06 143 LEU B CA 1
ATOM 4026 C C . LEU B 1 143 ? 2.584 -4.59 -19.359 1 96.06 143 LEU B C 1
ATOM 4028 O O . LEU B 1 143 ? 1.671 -3.762 -19.328 1 96.06 143 LEU B O 1
ATOM 4032 N N . GLU B 1 144 ? 3.734 -4.352 -19.922 1 93.69 144 GLU B N 1
ATOM 4033 C CA . GLU B 1 144 ? 4.039 -3.096 -20.609 1 93.69 144 GLU B CA 1
ATOM 4034 C C . GLU B 1 144 ? 4.453 -3.344 -22.047 1 93.69 144 GLU B C 1
ATOM 4036 O O . GLU B 1 144 ? 3.643 -3.795 -22.859 1 93.69 144 GLU B O 1
ATOM 4041 N N . GLN B 1 145 ? 5.734 -3.154 -22.375 1 94.88 145 GLN B N 1
ATOM 4042 C CA . GLN B 1 145 ? 6.262 -3.51 -23.688 1 94.88 145 GLN B CA 1
ATOM 4043 C C . GLN B 1 145 ? 7.082 -4.797 -23.625 1 94.88 145 GLN B C 1
ATOM 4045 O O . GLN B 1 145 ? 8.25 -4.777 -23.234 1 94.88 145 GLN B O 1
ATOM 4050 N N . PRO B 1 146 ? 6.445 -5.852 -24.078 1 95.5 146 PRO B N 1
ATOM 4051 C CA . PRO B 1 146 ? 7.125 -7.141 -23.953 1 95.5 146 PRO B CA 1
ATOM 4052 C C . PRO B 1 146 ? 8.469 -7.168 -24.688 1 95.5 146 PRO B C 1
ATOM 4054 O O . PRO B 1 146 ? 8.594 -6.602 -25.781 1 95.5 146 PRO B O 1
ATOM 4057 N N . VAL B 1 147 ? 9.445 -7.738 -24.078 1 95.12 147 VAL B N 1
ATOM 4058 C CA . VAL B 1 147 ? 10.781 -7.922 -24.641 1 95.12 147 VAL B CA 1
ATOM 4059 C C . VAL B 1 147 ? 11.047 -9.406 -24.859 1 95.12 147 VAL B C 1
ATOM 4061 O O . VAL B 1 147 ? 11.227 -10.164 -23.891 1 95.12 147 VAL B O 1
ATOM 4064 N N . LYS B 1 148 ? 11.055 -9.789 -26.125 1 94.19 148 LYS B N 1
ATOM 4065 C CA . LYS B 1 148 ? 11.305 -11.18 -26.5 1 94.19 148 LYS B CA 1
ATOM 4066 C C . LYS B 1 148 ? 12.742 -11.375 -26.953 1 94.19 148 LYS B C 1
ATOM 4068 O O . LYS B 1 148 ? 13.078 -11.094 -28.109 1 94.19 148 LYS B O 1
ATOM 4073 N N . ARG B 1 149 ? 13.586 -11.914 -26.062 1 94.25 149 ARG B N 1
ATOM 4074 C CA . ARG B 1 149 ? 15 -12.086 -26.391 1 94.25 149 ARG B CA 1
ATOM 4075 C C . ARG B 1 149 ? 15.391 -13.555 -26.359 1 94.25 149 ARG B C 1
ATOM 4077 O O . ARG B 1 149 ? 16.281 -13.984 -27.109 1 94.25 149 ARG B O 1
ATOM 4084 N N . CYS B 1 150 ? 14.781 -14.305 -25.453 1 97.75 150 CYS B N 1
ATOM 4085 C CA . CYS B 1 150 ? 15.203 -15.68 -25.219 1 97.75 150 CYS B CA 1
ATOM 4086 C C . CYS B 1 150 ? 14.031 -16.641 -25.359 1 97.75 150 CYS B C 1
ATOM 4088 O O . CYS B 1 150 ? 12.875 -16.219 -25.391 1 97.75 150 CYS B O 1
ATOM 4090 N N . SER B 1 151 ? 14.297 -17.875 -25.531 1 97.19 151 SER B N 1
ATOM 4091 C CA . SER B 1 151 ? 13.281 -18.922 -25.641 1 97.19 151 SER B CA 1
ATOM 4092 C C . SER B 1 151 ? 12.727 -19.312 -24.266 1 97.19 151 SER B C 1
ATOM 4094 O O . SER B 1 151 ? 13.43 -19.203 -23.266 1 97.19 151 SER B O 1
ATOM 4096 N N . PRO B 1 152 ? 11.438 -19.703 -24.266 1 98.25 152 PRO B N 1
ATOM 4097 C CA . PRO B 1 152 ? 10.93 -20.281 -23.016 1 98.25 152 PRO B CA 1
ATOM 4098 C C . PRO B 1 152 ? 11.648 -21.578 -22.625 1 98.25 152 PRO B C 1
ATOM 4100 O O . PRO B 1 152 ? 12.055 -22.344 -23.5 1 98.25 152 PRO B O 1
ATOM 4103 N N . LYS B 1 153 ? 11.836 -21.797 -21.328 1 98.5 153 LYS B N 1
ATOM 4104 C CA . LYS B 1 153 ? 12.594 -22.953 -20.859 1 98.5 153 LYS B CA 1
ATOM 4105 C C . LYS B 1 153 ? 11.977 -23.531 -19.578 1 98.5 153 LYS B C 1
ATOM 4107 O O . LYS B 1 153 ? 11.234 -22.844 -18.875 1 98.5 153 LYS B O 1
ATOM 4112 N N . LEU B 1 154 ? 12.227 -24.766 -19.406 1 98.75 154 LEU B N 1
ATOM 4113 C CA . LEU B 1 154 ? 12.031 -25.438 -18.125 1 98.75 154 LEU B CA 1
ATOM 4114 C C . LEU B 1 154 ? 13.367 -25.703 -17.438 1 98.75 154 LEU B C 1
ATOM 4116 O O . LEU B 1 154 ? 14.258 -26.328 -18.016 1 98.75 154 LEU B O 1
ATOM 4120 N N . TRP B 1 155 ? 13.516 -25.141 -16.188 1 98.75 155 TRP B N 1
ATOM 4121 C CA . TRP B 1 155 ? 14.742 -25.312 -15.422 1 98.75 155 TRP B CA 1
ATOM 4122 C C . TRP B 1 155 ? 14.531 -26.281 -14.266 1 98.75 155 TRP B C 1
ATOM 4124 O O . TRP B 1 155 ? 13.57 -26.141 -13.508 1 98.75 155 TRP B O 1
ATOM 4134 N N . GLY B 1 156 ? 15.383 -27.312 -14.188 1 98.62 156 GLY B N 1
ATOM 4135 C CA . GLY B 1 156 ? 15.438 -28.172 -13.016 1 98.62 156 GLY B CA 1
ATOM 4136 C C . GLY B 1 156 ? 16.578 -27.844 -12.086 1 98.62 156 GLY B C 1
ATOM 4137 O O . GLY B 1 156 ? 17.75 -27.859 -12.492 1 98.62 156 GLY B O 1
ATOM 4138 N N . ILE B 1 157 ? 16.234 -27.562 -10.812 1 98.69 157 ILE B N 1
ATOM 4139 C CA . ILE B 1 157 ? 17.219 -27.094 -9.852 1 98.69 157 ILE B CA 1
ATOM 4140 C C . ILE B 1 157 ? 17.109 -27.922 -8.562 1 98.69 157 ILE B C 1
ATOM 4142 O O . ILE B 1 157 ? 16.016 -28.141 -8.055 1 98.69 157 ILE B O 1
ATOM 4146 N N . LYS B 1 158 ? 18.188 -28.422 -8.062 1 97.69 158 LYS B N 1
ATOM 4147 C CA . LYS B 1 158 ? 18.203 -29 -6.723 1 97.69 158 LYS B CA 1
ATOM 4148 C C . LYS B 1 158 ? 18.094 -27.922 -5.656 1 97.69 158 LYS B C 1
ATOM 4150 O O . LYS B 1 158 ? 18.984 -27.078 -5.512 1 97.69 158 LYS B O 1
ATOM 4155 N N . PRO B 1 159 ? 17.062 -27.984 -4.879 1 96.69 159 PRO B N 1
ATOM 4156 C CA . PRO B 1 159 ? 16.859 -26.844 -3.971 1 96.69 159 PRO B CA 1
ATOM 4157 C C . PRO B 1 159 ? 17.859 -26.828 -2.816 1 96.69 159 PRO B C 1
ATOM 4159 O O . PRO B 1 159 ? 18.062 -25.781 -2.195 1 96.69 159 PRO B O 1
ATOM 4162 N N . ASP B 1 160 ? 18.469 -27.828 -2.447 1 94.75 160 ASP B N 1
ATOM 4163 C CA . ASP B 1 160 ? 19.422 -27.891 -1.34 1 94.75 160 ASP B CA 1
ATOM 4164 C C . ASP B 1 160 ? 20.766 -27.281 -1.733 1 94.75 160 ASP B C 1
ATOM 4166 O O . ASP B 1 160 ? 21.375 -26.547 -0.954 1 94.75 160 ASP B O 1
ATOM 4170 N N . SER B 1 161 ? 21.156 -27.5 -3.016 1 94.56 161 SER B N 1
ATOM 4171 C CA . SER B 1 161 ? 22.484 -27.062 -3.445 1 94.56 161 SER B CA 1
ATOM 4172 C C . SER B 1 161 ? 22.391 -25.875 -4.398 1 94.56 161 SER B C 1
ATOM 4174 O O . SER B 1 161 ? 23.359 -25.125 -4.555 1 94.56 161 SER B O 1
ATOM 4176 N N . GLY B 1 162 ? 21.312 -25.797 -5.047 1 96.56 162 GLY B N 1
ATOM 4177 C CA . GLY B 1 162 ? 21.188 -24.781 -6.078 1 96.56 162 GLY B CA 1
ATOM 4178 C C . GLY B 1 162 ? 21.719 -25.219 -7.422 1 96.56 162 GLY B C 1
ATOM 4179 O O . GLY B 1 162 ? 21.766 -24.438 -8.375 1 96.56 162 GLY B O 1
ATOM 4180 N N . LYS B 1 163 ? 22.062 -26.453 -7.512 1 97.38 163 LYS B N 1
ATOM 4181 C CA . LYS B 1 163 ? 22.625 -26.969 -8.758 1 97.38 163 LYS B CA 1
ATOM 4182 C C . LYS B 1 163 ? 21.547 -27.125 -9.82 1 97.38 163 LYS B C 1
ATOM 4184 O O . LYS B 1 163 ? 20.5 -27.734 -9.57 1 97.38 163 LYS B O 1
ATOM 4189 N N . VAL B 1 164 ? 21.797 -26.594 -10.984 1 97.88 164 VAL B N 1
ATOM 4190 C CA . VAL B 1 164 ? 20.922 -26.812 -12.125 1 97.88 164 VAL B CA 1
ATOM 4191 C C . VAL B 1 164 ? 21.172 -28.203 -12.703 1 97.88 164 VAL B C 1
ATOM 4193 O O . VAL B 1 164 ? 22.281 -28.516 -13.148 1 97.88 164 VAL B O 1
ATOM 4196 N N . VAL B 1 165 ? 20.156 -29.031 -12.773 1 97.62 165 VAL B N 1
ATOM 4197 C CA . VAL B 1 165 ? 20.359 -30.422 -13.156 1 97.62 165 VAL B CA 1
ATOM 4198 C C . VAL B 1 165 ? 19.766 -30.672 -14.539 1 97.62 165 VAL B C 1
ATOM 4200 O O . VAL B 1 165 ? 20.078 -31.672 -15.188 1 97.62 165 VAL B O 1
ATOM 4203 N N . LYS B 1 166 ? 18.906 -29.844 -15.023 1 97.12 166 LYS B N 1
ATOM 4204 C CA . LYS B 1 166 ? 18.281 -30.016 -16.328 1 97.12 166 LYS B CA 1
ATOM 4205 C C . LYS B 1 166 ? 17.781 -28.672 -16.875 1 97.12 166 LYS B C 1
ATOM 4207 O O . LYS B 1 166 ? 17.344 -27.812 -16.109 1 97.12 166 LYS B O 1
ATOM 4212 N N . THR B 1 167 ? 17.906 -28.406 -18.109 1 97.75 167 THR B N 1
ATOM 4213 C CA . THR B 1 167 ? 17.281 -27.312 -18.844 1 97.75 167 THR B CA 1
ATOM 4214 C C . THR B 1 167 ? 16.656 -27.812 -20.141 1 97.75 167 THR B C 1
ATOM 4216 O O . THR B 1 167 ? 17.312 -28.516 -20.906 1 97.75 167 THR B O 1
ATOM 4219 N N . ILE B 1 168 ? 15.445 -27.531 -20.328 1 98.25 168 ILE B N 1
ATOM 4220 C CA . ILE B 1 168 ? 14.75 -27.953 -21.531 1 98.25 168 ILE B CA 1
ATOM 4221 C C . ILE B 1 168 ? 14.203 -26.719 -22.281 1 98.25 168 ILE B C 1
ATOM 4223 O O . ILE B 1 168 ? 13.438 -25.938 -21.719 1 98.25 168 ILE B O 1
ATOM 4227 N N . ASP B 1 169 ? 14.633 -26.516 -23.484 1 98.12 169 ASP B N 1
ATOM 4228 C CA . ASP B 1 169 ? 14.047 -25.5 -24.344 1 98.12 169 ASP B CA 1
ATOM 4229 C C . ASP B 1 169 ? 12.641 -25.906 -24.797 1 98.12 169 ASP B C 1
ATOM 4231 O O . ASP B 1 169 ? 12.445 -27 -25.344 1 98.12 169 ASP B O 1
ATOM 4235 N N . LEU B 1 170 ? 11.672 -25.062 -24.641 1 98.12 170 LEU B N 1
ATOM 4236 C CA . LEU B 1 170 ? 10.281 -25.406 -24.891 1 98.12 170 LEU B CA 1
ATOM 4237 C C . LEU B 1 170 ? 9.836 -24.969 -26.281 1 98.12 170 LEU B C 1
ATOM 4239 O O . LEU B 1 170 ? 8.703 -25.234 -26.688 1 98.12 170 LEU B O 1
ATOM 4243 N N . SER B 1 171 ? 10.703 -24.328 -27.031 1 96.56 171 SER B N 1
ATOM 4244 C CA . SER B 1 171 ? 10.336 -23.672 -28.297 1 96.56 171 SER B CA 1
ATOM 4245 C C . SER B 1 171 ? 9.703 -24.672 -29.266 1 96.56 171 SER B C 1
ATOM 4247 O O . SER B 1 171 ? 8.742 -24.328 -29.953 1 96.56 171 SER B O 1
ATOM 4249 N N . THR B 1 172 ? 10.211 -25.844 -29.281 1 95.81 172 THR B N 1
ATOM 4250 C CA . THR B 1 172 ? 9.773 -26.812 -30.297 1 95.81 172 THR B CA 1
ATOM 4251 C C . THR B 1 172 ? 8.406 -27.375 -29.953 1 95.81 172 THR B C 1
ATOM 4253 O O . THR B 1 172 ? 7.754 -28 -30.781 1 95.81 172 THR B O 1
ATOM 4256 N N . PHE B 1 173 ? 8.016 -27.156 -28.734 1 96.5 173 PHE B N 1
ATOM 4257 C CA . PHE B 1 173 ? 6.734 -27.703 -28.297 1 96.5 173 PHE B CA 1
ATOM 4258 C C . PHE B 1 173 ? 5.633 -26.656 -28.391 1 96.5 173 PHE B C 1
ATOM 4260 O O . PHE B 1 173 ? 4.465 -26.953 -28.125 1 96.5 173 PHE B O 1
ATOM 4267 N N . LEU B 1 174 ? 5.977 -25.422 -28.734 1 96.12 174 LEU B N 1
ATOM 4268 C CA . LEU B 1 174 ? 5.039 -24.297 -28.688 1 96.12 174 LEU B CA 1
ATOM 4269 C C . LEU B 1 174 ? 4.668 -23.844 -30.094 1 96.12 174 LEU B C 1
ATOM 4271 O O . LEU B 1 174 ? 5.316 -24.234 -31.062 1 96.12 174 LEU B O 1
ATOM 4275 N N . SER B 1 175 ? 3.578 -23.172 -30.188 1 94.44 175 SER B N 1
ATOM 4276 C CA . SER B 1 175 ? 3.145 -22.516 -31.422 1 94.44 175 SER B CA 1
ATOM 4277 C C . SER B 1 175 ? 3.242 -21 -31.297 1 94.44 175 SER B C 1
ATOM 4279 O O . SER B 1 175 ? 3.586 -20.469 -30.234 1 94.44 175 SER B O 1
ATOM 4281 N N . PHE B 1 176 ? 2.916 -20.375 -32.375 1 91.56 176 PHE B N 1
ATOM 4282 C CA . PHE B 1 176 ? 2.963 -18.906 -32.438 1 91.56 176 PHE B CA 1
ATOM 4283 C C . PHE B 1 176 ? 1.961 -18.312 -31.469 1 91.56 176 PHE B C 1
ATOM 4285 O O . PHE B 1 176 ? 2.207 -17.234 -30.891 1 91.56 176 PHE B O 1
ATOM 4292 N N . ASP B 1 177 ? 0.874 -19.016 -31.188 1 93.94 177 ASP B N 1
ATOM 4293 C CA . ASP B 1 177 ? -0.213 -18.5 -30.359 1 93.94 177 ASP B CA 1
ATOM 4294 C C . ASP B 1 177 ? -0.01 -18.859 -28.891 1 93.94 177 ASP B C 1
ATOM 4296 O O . ASP B 1 177 ? -0.808 -18.484 -28.031 1 93.94 177 ASP B O 1
ATOM 4300 N N . SER B 1 178 ? 1.065 -19.531 -28.625 1 96.19 178 SER B N 1
ATOM 4301 C CA . SER B 1 178 ? 1.272 -20.094 -27.297 1 96.19 178 SER B CA 1
ATOM 4302 C C . SER B 1 178 ? 1.392 -19 -26.25 1 96.19 178 SER B C 1
ATOM 4304 O O . SER B 1 178 ? 2.033 -17.969 -26.484 1 96.19 178 SER B O 1
ATOM 4306 N N . ARG B 1 179 ? 0.731 -19.172 -25.141 1 96.81 179 ARG B N 1
ATOM 4307 C CA . ARG B 1 179 ? 0.834 -18.422 -23.891 1 96.81 179 ARG B CA 1
ATOM 4308 C C . ARG B 1 179 ? 0.871 -19.359 -22.688 1 96.81 179 ARG B C 1
ATOM 4310 O O . ARG B 1 179 ? -0.15 -19.578 -22.031 1 96.81 179 ARG B O 1
ATOM 4317 N N . ILE B 1 180 ? 2.055 -19.891 -22.375 1 98.25 180 ILE B N 1
ATOM 4318 C CA . ILE B 1 180 ? 2.184 -20.859 -21.297 1 98.25 180 ILE B CA 1
ATOM 4319 C C . ILE B 1 180 ? 2.008 -20.156 -19.953 1 98.25 180 ILE B C 1
ATOM 4321 O O . ILE B 1 180 ? 2.412 -19.016 -19.781 1 98.25 180 ILE B O 1
ATOM 4325 N N . GLN B 1 181 ? 1.453 -20.891 -18.969 1 98.31 181 GLN B N 1
ATOM 4326 C CA . GLN B 1 181 ? 1.079 -20.172 -17.75 1 98.31 181 GLN B CA 1
ATOM 4327 C C . GLN B 1 181 ? 1.417 -20.984 -16.5 1 98.31 181 GLN B C 1
ATOM 4329 O O . GLN B 1 181 ? 2.014 -20.453 -15.562 1 98.31 181 GLN B O 1
ATOM 4334 N N . TYR B 1 182 ? 1.054 -22.25 -16.422 1 98.69 182 TYR B N 1
ATOM 4335 C CA . TYR B 1 182 ? 1.223 -23.016 -15.195 1 98.69 182 TYR B CA 1
ATOM 4336 C C . TYR B 1 182 ? 1.959 -24.328 -15.461 1 98.69 182 TYR B C 1
ATOM 4338 O O . TYR B 1 182 ? 1.928 -24.844 -16.578 1 98.69 182 TYR B O 1
ATOM 4346 N N . LEU B 1 183 ? 2.543 -24.828 -14.406 1 98.75 183 LEU B N 1
ATOM 4347 C CA . LEU B 1 183 ? 3.395 -26 -14.453 1 98.75 183 LEU B CA 1
ATOM 4348 C C . LEU B 1 183 ? 3.045 -26.969 -13.32 1 98.75 183 LEU B C 1
ATOM 4350 O O . LEU B 1 183 ? 2.857 -26.547 -12.18 1 98.75 183 LEU B O 1
ATOM 4354 N N . VAL B 1 184 ? 2.871 -28.234 -13.688 1 98 184 VAL B N 1
ATOM 4355 C CA . VAL B 1 184 ? 2.912 -29.297 -12.695 1 98 184 VAL B CA 1
ATOM 4356 C C . VAL B 1 184 ? 3.848 -30.406 -13.172 1 98 184 VAL B C 1
ATOM 4358 O O . VAL B 1 184 ? 4.039 -30.594 -14.375 1 98 184 VAL B O 1
ATOM 4361 N N . VAL B 1 185 ? 4.438 -31.062 -12.242 1 97.44 185 VAL B N 1
ATOM 4362 C CA . VAL B 1 185 ? 5.371 -32.156 -12.555 1 97.44 185 VAL B CA 1
ATOM 4363 C C . VAL B 1 185 ? 5.047 -33.375 -11.703 1 97.44 185 VAL B C 1
ATOM 4365 O O . VAL B 1 185 ? 4.758 -33.25 -10.508 1 97.44 185 VAL B O 1
ATOM 4368 N N . ASP B 1 186 ? 5.039 -34.438 -12.391 1 94.38 186 ASP B N 1
ATOM 4369 C CA . ASP B 1 186 ? 4.824 -35.688 -11.68 1 94.38 186 ASP B CA 1
ATOM 4370 C C . ASP B 1 186 ? 5.547 -36.844 -12.367 1 94.38 186 ASP B C 1
ATOM 4372 O O . ASP B 1 186 ? 6.199 -36.656 -13.391 1 94.38 186 ASP B O 1
ATOM 4376 N N . TYR B 1 187 ? 5.48 -38 -11.734 1 93.94 187 TYR B N 1
ATOM 4377 C CA . TYR B 1 187 ? 6.137 -39.188 -12.25 1 93.94 187 TYR B CA 1
ATOM 4378 C C . TYR B 1 187 ? 5.113 -40.219 -12.703 1 93.94 187 TYR B C 1
ATOM 4380 O O . TYR B 1 187 ? 4.086 -40.406 -12.047 1 93.94 187 TYR B O 1
ATOM 4388 N N . SER B 1 188 ? 5.418 -40.812 -13.844 1 92.06 188 SER B N 1
ATOM 4389 C CA . SER B 1 188 ? 4.594 -41.938 -14.273 1 92.06 188 SER B CA 1
ATOM 4390 C C . SER B 1 188 ? 4.773 -43.125 -13.359 1 92.06 188 SER B C 1
ATOM 4392 O O . SER B 1 188 ? 5.633 -43.125 -12.469 1 92.06 188 SER B O 1
ATOM 4394 N N . VAL B 1 189 ? 3.91 -44.125 -13.602 1 87.06 189 VAL B N 1
ATOM 4395 C CA . VAL B 1 189 ? 3.949 -45.344 -12.805 1 87.06 189 VAL B CA 1
ATOM 4396 C C . VAL B 1 189 ? 5.32 -46 -12.93 1 87.06 189 VAL B C 1
ATOM 4398 O O . VAL B 1 189 ? 5.824 -46.594 -11.977 1 87.06 189 VAL B O 1
ATOM 4401 N N . ASP B 1 190 ? 5.996 -45.875 -14.023 1 89.19 190 ASP B N 1
ATOM 4402 C CA . ASP B 1 190 ? 7.297 -46.469 -14.273 1 89.19 190 ASP B CA 1
ATOM 4403 C C . ASP B 1 190 ? 8.43 -45.562 -13.805 1 89.19 190 ASP B C 1
ATOM 4405 O O . ASP B 1 190 ? 9.602 -45.812 -14.086 1 89.19 190 ASP B O 1
ATOM 4409 N N . GLY B 1 191 ? 8.086 -44.406 -13.227 1 91.88 191 GLY B N 1
ATOM 4410 C CA . GLY B 1 191 ? 9.094 -43.562 -12.625 1 91.88 191 GLY B CA 1
ATOM 4411 C C . GLY B 1 191 ? 9.625 -42.5 -13.578 1 91.88 191 GLY B C 1
ATOM 4412 O O . GLY B 1 191 ? 10.633 -41.844 -13.297 1 91.88 191 GLY B O 1
ATOM 4413 N N . VAL B 1 192 ? 9.039 -42.375 -14.711 1 94.75 192 VAL B N 1
ATOM 4414 C CA . VAL B 1 192 ? 9.461 -41.375 -15.68 1 94.75 192 VAL B CA 1
ATOM 4415 C C . VAL B 1 192 ? 8.875 -40 -15.305 1 94.75 192 VAL B C 1
ATOM 4417 O O . VAL B 1 192 ? 7.672 -39.875 -15.086 1 94.75 192 VAL B O 1
ATOM 4420 N N . PRO B 1 193 ? 9.727 -38.969 -15.164 1 96.81 193 PRO B N 1
ATOM 4421 C CA . PRO B 1 193 ? 9.203 -37.656 -14.836 1 96.81 193 PRO B CA 1
ATOM 4422 C C . PRO B 1 193 ? 8.555 -36.938 -16.031 1 96.81 193 PRO B C 1
ATOM 4424 O O . PRO B 1 193 ? 9.133 -36.906 -17.125 1 96.81 193 PRO B O 1
ATOM 4427 N N . TYR B 1 194 ? 7.359 -36.438 -15.82 1 97.81 194 TYR B N 1
ATOM 4428 C CA . TYR B 1 194 ? 6.637 -35.656 -16.828 1 97.81 194 TYR B CA 1
ATOM 4429 C C . TYR B 1 194 ? 6.285 -34.25 -16.312 1 97.81 194 TYR B C 1
ATOM 4431 O O . TYR B 1 194 ? 5.906 -34.094 -15.148 1 97.81 194 TYR B O 1
ATOM 4439 N N . ALA B 1 195 ? 6.488 -33.312 -17.156 1 98.56 195 ALA B N 1
ATOM 4440 C CA . ALA B 1 195 ? 5.949 -31.984 -16.922 1 98.56 195 ALA B CA 1
ATOM 4441 C C . ALA B 1 195 ? 4.691 -31.734 -17.75 1 98.56 195 ALA B C 1
ATOM 4443 O O . ALA B 1 195 ? 4.617 -32.156 -18.906 1 98.56 195 ALA B O 1
ATOM 4444 N N . TYR B 1 196 ? 3.721 -31.141 -17.172 1 98.62 196 TYR B N 1
ATOM 4445 C CA . TYR B 1 196 ? 2.523 -30.656 -17.844 1 98.62 196 TYR B CA 1
ATOM 4446 C C . TYR B 1 196 ? 2.416 -29.141 -17.734 1 98.62 196 TYR B C 1
ATOM 4448 O O . TYR B 1 196 ? 2.459 -28.578 -16.625 1 98.62 196 TYR B O 1
ATOM 4456 N N . ILE B 1 197 ? 2.297 -28.453 -18.859 1 98.81 197 ILE B N 1
ATOM 4457 C CA . ILE B 1 197 ? 2.262 -27 -18.906 1 98.81 197 ILE B CA 1
ATOM 4458 C C . ILE B 1 197 ? 0.984 -26.531 -19.609 1 98.81 197 ILE B C 1
ATOM 4460 O O . ILE B 1 197 ? 0.667 -27 -20.703 1 98.81 197 ILE B O 1
ATOM 4464 N N . SER B 1 198 ? 0.215 -25.672 -18.953 1 98.62 198 SER B N 1
ATOM 4465 C CA . SER B 1 198 ? -0.958 -25.109 -19.609 1 98.62 198 SER B CA 1
ATOM 4466 C C . SER B 1 198 ? -0.563 -24.031 -20.625 1 98.62 198 SER B C 1
ATOM 4468 O O . SER B 1 198 ? 0.265 -23.172 -20.312 1 98.62 198 SER B O 1
ATOM 4470 N N . ASP B 1 199 ? -1.043 -24.109 -21.75 1 98.12 199 ASP B N 1
ATOM 4471 C CA . ASP B 1 199 ? -0.881 -23.125 -22.812 1 98.12 199 ASP B CA 1
ATOM 4472 C C . ASP B 1 199 ? -2.219 -22.484 -23.188 1 98.12 199 ASP B C 1
ATOM 4474 O O . ASP B 1 199 ? -2.951 -23 -24.016 1 98.12 199 ASP B O 1
ATOM 4478 N N . ALA B 1 200 ? -2.457 -21.359 -22.625 1 97.81 200 ALA B N 1
ATOM 4479 C CA . ALA B 1 200 ? -3.766 -20.719 -22.75 1 97.81 200 ALA B CA 1
ATOM 4480 C C . ALA B 1 200 ? -3.998 -20.234 -24.172 1 97.81 200 ALA B C 1
ATOM 4482 O O . ALA B 1 200 ? -5.133 -20.219 -24.656 1 97.81 200 ALA B O 1
ATOM 4483 N N . GLY B 1 201 ? -2.977 -19.844 -24.828 1 96.38 201 GLY B N 1
ATOM 4484 C CA . GLY B 1 201 ? -3.121 -19.25 -26.141 1 96.38 201 GLY B CA 1
ATOM 4485 C C . GLY B 1 201 ? -3.492 -20.266 -27.219 1 96.38 201 GLY B C 1
ATOM 4486 O O . GLY B 1 201 ? -4.34 -20 -28.062 1 96.38 201 GLY B O 1
ATOM 4487 N N . SER B 1 202 ? -2.9 -21.453 -27.156 1 95.38 202 SER B N 1
ATOM 4488 C CA . SER B 1 202 ? -3.143 -22.469 -28.188 1 95.38 202 SER B CA 1
ATOM 4489 C C . SER B 1 202 ? -4.168 -23.5 -27.703 1 95.38 202 SER B C 1
ATOM 4491 O O . SER B 1 202 ? -4.418 -24.484 -28.391 1 95.38 202 SER B O 1
ATOM 4493 N N . ALA B 1 203 ? -4.691 -23.25 -26.547 1 95 203 ALA B N 1
ATOM 4494 C CA . ALA B 1 203 ? -5.672 -24.156 -25.953 1 95 203 ALA B CA 1
ATOM 4495 C C . ALA B 1 203 ? -5.152 -25.594 -25.922 1 95 203 ALA B C 1
ATOM 4497 O O . ALA B 1 203 ? -5.816 -26.5 -26.406 1 95 203 ALA B O 1
ATOM 4498 N N . SER B 1 204 ? -4.008 -25.719 -25.312 1 96.06 204 SER B N 1
ATOM 4499 C CA . SER B 1 204 ? -3.344 -27.016 -25.297 1 96.06 204 SER B CA 1
ATOM 4500 C C . SER B 1 204 ? -2.643 -27.266 -23.953 1 96.06 204 SER B C 1
ATOM 4502 O O . SER B 1 204 ? -2.443 -26.328 -23.172 1 96.06 204 SER B O 1
ATOM 4504 N N . ILE B 1 205 ? -2.389 -28.469 -23.719 1 97.69 205 ILE B N 1
ATOM 4505 C CA . ILE B 1 205 ? -1.497 -28.891 -22.641 1 97.69 205 ILE B CA 1
ATOM 4506 C C . ILE B 1 205 ? -0.204 -29.453 -23.219 1 97.69 205 ILE B C 1
ATOM 4508 O O . ILE B 1 205 ? -0.234 -30.391 -24.031 1 97.69 205 ILE B O 1
ATOM 4512 N N . ILE B 1 206 ? 0.892 -28.797 -22.844 1 98.31 206 ILE B N 1
ATOM 4513 C CA . ILE B 1 206 ? 2.193 -29.312 -23.266 1 98.31 206 ILE B CA 1
ATOM 4514 C C . ILE B 1 206 ? 2.639 -30.438 -22.344 1 98.31 206 ILE B C 1
ATOM 4516 O O . ILE B 1 206 ? 2.672 -30.266 -21.109 1 98.31 206 ILE B O 1
ATOM 4520 N N . VAL B 1 207 ? 2.918 -31.609 -22.922 1 98.06 207 VAL B N 1
ATOM 4521 C CA . VAL B 1 207 ? 3.387 -32.781 -22.172 1 98.06 207 VAL B CA 1
ATOM 4522 C C . VAL B 1 207 ? 4.863 -33 -22.484 1 98.06 207 VAL B C 1
ATOM 4524 O O . VAL B 1 207 ? 5.234 -33.25 -23.625 1 98.06 207 VAL B O 1
ATOM 4527 N N . ILE B 1 208 ? 5.637 -32.969 -21.438 1 98.25 208 ILE B N 1
ATOM 4528 C CA . ILE B 1 208 ? 7.078 -33.094 -21.625 1 98.25 208 ILE B CA 1
ATOM 4529 C C . ILE B 1 208 ? 7.586 -34.312 -20.859 1 98.25 208 ILE B C 1
ATOM 4531 O O . ILE B 1 208 ? 7.387 -34.438 -19.656 1 98.25 208 ILE B O 1
ATOM 4535 N N . ASN B 1 209 ? 8.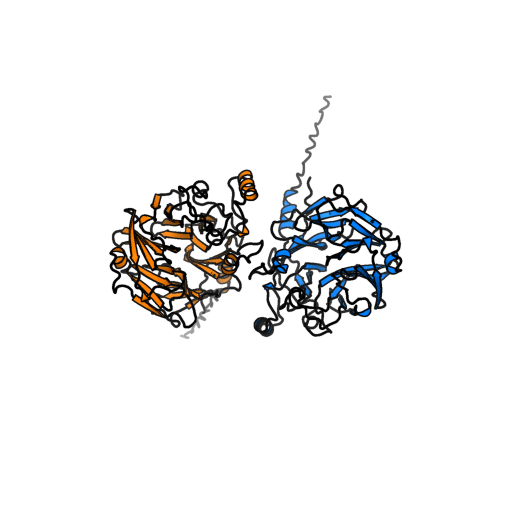148 -35.219 -21.562 1 97.38 209 ASN B N 1
ATOM 4536 C CA . ASN B 1 209 ? 8.992 -36.25 -20.938 1 97.38 209 ASN B CA 1
ATOM 4537 C C . ASN B 1 209 ? 10.352 -35.688 -20.547 1 97.38 209 ASN B C 1
ATOM 4539 O O . ASN B 1 209 ? 11.219 -35.469 -21.391 1 97.38 209 ASN B O 1
ATOM 4543 N N . ILE B 1 210 ? 10.539 -35.469 -19.328 1 97.94 210 ILE B N 1
ATOM 4544 C CA . ILE B 1 210 ? 11.695 -34.75 -18.828 1 97.94 210 ILE B CA 1
ATOM 4545 C C . ILE B 1 210 ? 12.961 -35.562 -19.031 1 97.94 210 ILE B C 1
ATOM 4547 O O . ILE B 1 210 ? 14.023 -35.031 -19.359 1 97.94 210 ILE B O 1
ATOM 4551 N N . LEU B 1 211 ? 12.883 -36.844 -18.797 1 95.38 211 LEU B N 1
ATOM 4552 C CA . LEU B 1 211 ? 14.031 -37.719 -18.922 1 95.38 211 LEU B CA 1
ATOM 4553 C C . LEU B 1 211 ? 14.664 -37.625 -20.297 1 95.38 211 LEU B C 1
ATOM 4555 O O . LEU B 1 211 ? 15.883 -37.469 -20.422 1 95.38 211 LEU B O 1
ATOM 4559 N N . HIS B 1 212 ? 13.836 -37.562 -21.312 1 94.56 212 HIS B N 1
ATOM 4560 C CA . HIS B 1 212 ? 14.336 -37.594 -22.688 1 94.56 212 HIS B CA 1
ATOM 4561 C C . HIS B 1 212 ? 14.344 -36.188 -23.312 1 94.56 212 HIS B C 1
ATOM 4563 O O . HIS B 1 212 ? 14.883 -36 -24.406 1 94.56 212 HIS B O 1
ATOM 4569 N N . GLY B 1 213 ? 13.695 -35.312 -22.672 1 94.81 213 GLY B N 1
ATOM 4570 C CA . GLY B 1 213 ? 13.609 -33.969 -23.219 1 94.81 213 GLY B CA 1
ATOM 4571 C C . GLY B 1 213 ? 12.711 -33.875 -24.438 1 94.81 213 GLY B C 1
ATOM 4572 O O . GLY B 1 213 ? 12.945 -33.062 -25.328 1 94.81 213 GLY B O 1
ATOM 4573 N N . THR B 1 214 ? 11.805 -34.812 -24.547 1 95.44 214 THR B N 1
ATOM 4574 C CA . THR B 1 214 ? 10.844 -34.781 -25.641 1 95.44 214 THR B CA 1
ATOM 4575 C C . THR B 1 214 ? 9.461 -34.375 -25.141 1 95.44 214 THR B C 1
ATOM 4577 O O . THR B 1 214 ? 9.211 -34.344 -23.938 1 95.44 214 THR B O 1
ATOM 4580 N N . GLY B 1 215 ? 8.648 -34 -26.062 1 95.25 215 GLY B N 1
ATOM 4581 C CA . GLY B 1 215 ? 7.312 -33.562 -25.688 1 95.25 215 GLY B CA 1
ATOM 4582 C C . GLY B 1 215 ? 6.398 -33.312 -26.859 1 95.25 215 GLY B C 1
ATOM 4583 O O . GLY B 1 215 ? 6.797 -33.5 -28.016 1 95.25 215 GLY B O 1
ATOM 4584 N N . PHE B 1 216 ? 5.199 -33.031 -26.578 1 95.25 216 PHE B N 1
ATOM 4585 C CA . PHE B 1 216 ? 4.207 -32.719 -27.594 1 95.25 216 PHE B CA 1
ATOM 4586 C C . PHE B 1 216 ? 3.076 -31.891 -27 1 95.25 216 PHE B C 1
ATOM 4588 O O . PHE B 1 216 ? 2.965 -31.766 -25.766 1 95.25 216 PHE B O 1
ATOM 4595 N N . ARG B 1 217 ? 2.275 -31.375 -27.875 1 95 217 ARG B N 1
ATOM 4596 C CA . ARG B 1 217 ? 1.114 -30.578 -27.5 1 95 217 ARG B CA 1
ATOM 4597 C C . ARG B 1 217 ? -0.175 -31.375 -27.656 1 95 217 ARG B C 1
ATOM 4599 O O . ARG B 1 217 ? -0.418 -31.984 -28.703 1 95 217 ARG B O 1
ATOM 4606 N N . VAL B 1 218 ? -0.891 -31.375 -26.625 1 95.12 218 VAL B N 1
ATOM 4607 C CA . VAL B 1 218 ? -2.236 -31.938 -26.688 1 95.12 218 VAL B CA 1
ATOM 4608 C C . VAL B 1 218 ? -3.26 -30.812 -26.828 1 95.12 218 VAL B C 1
ATOM 4610 O O . VAL B 1 218 ? -3.541 -30.094 -25.875 1 95.12 218 VAL B O 1
ATOM 4613 N N . VAL B 1 219 ? -3.834 -30.766 -28.016 1 93.69 219 VAL B N 1
ATOM 4614 C CA . VAL B 1 219 ? -4.812 -29.719 -28.297 1 93.69 219 VAL B CA 1
ATOM 4615 C C . VAL B 1 219 ? -6.172 -30.109 -27.719 1 93.69 219 VAL B C 1
ATOM 4617 O O . VAL B 1 219 ? -6.633 -31.234 -27.922 1 93.69 219 VAL B O 1
ATOM 4620 N N . LEU B 1 220 ? -6.75 -29.219 -27.047 1 93.81 220 LEU B N 1
ATOM 4621 C CA . LEU B 1 220 ? -8.039 -29.484 -26.422 1 93.81 220 LEU B CA 1
ATOM 4622 C C . LEU B 1 220 ? -9.172 -29.328 -27.438 1 93.81 220 LEU B C 1
ATOM 4624 O O . LEU B 1 220 ? -9.039 -28.609 -28.422 1 93.81 220 LEU B O 1
ATOM 4628 N N . PRO B 1 221 ? -10.289 -30.031 -27.156 1 93.19 221 PRO B N 1
ATOM 4629 C CA . PRO B 1 221 ? -11.461 -29.859 -28.016 1 93.19 221 PRO B CA 1
ATOM 4630 C C . PRO B 1 221 ? -11.938 -28.406 -28.062 1 93.19 221 PRO B C 1
ATOM 4632 O O . PRO B 1 221 ? -11.844 -27.688 -27.078 1 93.19 221 PRO B O 1
ATOM 4635 N N . VAL B 1 222 ? -12.523 -28.078 -29.141 1 91.38 222 VAL B N 1
ATOM 4636 C CA . VAL B 1 222 ? -12.984 -26.719 -29.406 1 91.38 222 VAL B CA 1
ATOM 4637 C C . VAL B 1 222 ? -13.992 -26.281 -28.344 1 91.38 222 VAL B C 1
ATOM 4639 O O . VAL B 1 222 ? -14.031 -25.125 -27.953 1 91.38 222 VAL B O 1
ATOM 4642 N N . ALA B 1 223 ? -14.75 -27.203 -27.844 1 90.19 223 ALA B N 1
ATOM 4643 C CA . ALA B 1 223 ? -15.797 -26.922 -26.875 1 90.19 223 ALA B CA 1
ATOM 4644 C C . ALA B 1 223 ? -15.211 -26.391 -25.562 1 90.19 223 ALA B C 1
ATOM 4646 O O . ALA B 1 223 ? -15.906 -25.719 -24.797 1 90.19 223 ALA B O 1
ATOM 4647 N N . ILE B 1 224 ? -14.016 -26.625 -25.359 1 91.56 224 ILE B N 1
ATOM 4648 C CA . ILE B 1 224 ? -13.344 -26.234 -24.125 1 91.56 224 ILE B CA 1
ATOM 4649 C C . ILE B 1 224 ? -12.648 -24.891 -24.328 1 91.56 224 ILE B C 1
ATOM 4651 O O . ILE B 1 224 ? -12.336 -24.188 -23.359 1 91.56 224 ILE B O 1
ATOM 4655 N N . CYS B 1 225 ? -12.422 -24.484 -25.484 1 89.62 225 CYS B N 1
ATOM 4656 C CA . CYS B 1 225 ? -11.602 -23.328 -25.828 1 89.62 225 CYS B CA 1
ATOM 4657 C C . CYS B 1 225 ? -12.383 -22.031 -25.641 1 89.62 225 CYS B C 1
ATOM 4659 O O . CYS B 1 225 ? -13.516 -21.906 -26.109 1 89.62 225 CYS B O 1
ATOM 4661 N N . PRO B 1 226 ? -11.734 -21.078 -24.969 1 90.75 226 PRO B N 1
ATOM 4662 C CA . PRO B 1 226 ? -12.406 -19.781 -24.828 1 90.75 226 PRO B CA 1
ATOM 4663 C C . PRO B 1 226 ? -12.336 -18.953 -26.109 1 90.75 226 PRO B C 1
ATOM 4665 O O . PRO B 1 226 ? -11.492 -19.203 -26.969 1 90.75 226 PRO B O 1
ATOM 4668 N N . SER B 1 227 ? -13.148 -17.906 -26.172 1 88.69 227 SER B N 1
ATOM 4669 C CA . SER B 1 227 ? -13.188 -17.016 -27.344 1 88.69 227 SER B CA 1
ATOM 4670 C C . SER B 1 227 ? -12.305 -15.789 -27.125 1 88.69 227 SER B C 1
ATOM 4672 O O . SER B 1 227 ? -12.055 -15.031 -28.062 1 88.69 227 SER B O 1
ATOM 4674 N N . VAL B 1 228 ? -11.852 -15.641 -25.938 1 90.56 228 VAL B N 1
ATOM 4675 C CA . VAL B 1 228 ? -11.047 -14.469 -25.594 1 90.56 228 VAL B CA 1
ATOM 4676 C C . VAL B 1 228 ? -9.773 -14.906 -24.875 1 90.56 228 VAL B C 1
ATOM 4678 O O . VAL B 1 228 ? -9.656 -16.047 -24.453 1 90.56 228 VAL B O 1
ATOM 4681 N N . LYS B 1 229 ? -8.828 -13.953 -24.875 1 93.12 229 LYS B N 1
ATOM 4682 C CA . LYS B 1 229 ? -7.652 -14.195 -24.047 1 93.12 229 LYS B CA 1
ATOM 4683 C C . LYS B 1 229 ? -8.062 -14.539 -22.609 1 93.12 229 LYS B C 1
ATOM 4685 O O . LYS B 1 229 ? -8.914 -13.875 -22.031 1 93.12 229 LYS B O 1
ATOM 4690 N N . ASP B 1 230 ? -7.551 -15.602 -22.094 1 97 230 ASP B N 1
ATOM 4691 C CA . ASP B 1 230 ? -8.016 -16.156 -20.828 1 97 230 ASP B CA 1
ATOM 4692 C C . ASP B 1 230 ? -6.867 -16.797 -20.047 1 97 230 ASP B C 1
ATOM 4694 O O . ASP B 1 230 ? -5.727 -16.797 -20.516 1 97 230 ASP B O 1
ATOM 4698 N N . ILE B 1 231 ? -7.176 -17.109 -18.875 1 97.88 231 ILE B N 1
ATOM 4699 C CA . ILE B 1 231 ? -6.242 -17.828 -18 1 97.88 231 ILE B CA 1
ATOM 4700 C C . ILE B 1 231 ? -6.59 -19.312 -17.984 1 97.88 231 ILE B C 1
ATOM 4702 O O . ILE B 1 231 ? -7.762 -19.688 -17.906 1 97.88 231 ILE B O 1
ATOM 4706 N N . PHE B 1 232 ? -5.594 -20.188 -18.125 1 98.5 232 PHE B N 1
ATOM 4707 C CA . PHE B 1 232 ? -5.773 -21.641 -18.203 1 98.5 232 PHE B CA 1
ATOM 4708 C C . PHE B 1 232 ? -5.121 -22.328 -17.016 1 98.5 232 PHE B C 1
ATOM 4710 O O . PHE B 1 232 ? -3.914 -22.594 -17.031 1 98.5 232 PHE B O 1
ATOM 4717 N N . TYR B 1 233 ? -5.941 -22.734 -16.047 1 98.56 233 TYR B N 1
ATOM 4718 C CA . TYR B 1 233 ? -5.449 -23.281 -14.789 1 98.56 233 TYR B CA 1
ATOM 4719 C C . TYR B 1 233 ? -5.215 -24.781 -14.914 1 98.56 233 TYR B C 1
ATOM 4721 O O . TYR B 1 233 ? -5.949 -25.484 -15.625 1 98.56 233 TYR B O 1
ATOM 4729 N N . LEU B 1 234 ? -4.273 -25.219 -14.141 1 98 234 LEU B N 1
ATOM 4730 C CA . LEU B 1 234 ? -3.879 -26.625 -14.086 1 98 234 LEU B CA 1
ATOM 4731 C C . LEU B 1 234 ? -3.59 -27.047 -12.648 1 98 234 LEU B C 1
ATOM 4733 O O . LEU B 1 234 ? -2.898 -26.344 -11.914 1 98 234 LEU B O 1
ATOM 4737 N N . GLN B 1 235 ? -4.18 -28.172 -12.242 1 98.19 235 GLN B N 1
ATOM 4738 C CA . GLN B 1 235 ? -3.881 -28.781 -10.953 1 98.19 235 GLN B CA 1
ATOM 4739 C C . GLN B 1 235 ? -3.73 -30.297 -11.094 1 98.19 235 GLN B C 1
ATOM 4741 O O . GLN B 1 235 ? -4.43 -30.922 -11.891 1 98.19 235 GLN B O 1
ATOM 4746 N N . LEU B 1 236 ? -2.891 -30.875 -10.32 1 97.56 236 LEU B N 1
ATOM 4747 C CA . LEU B 1 236 ? -2.617 -32.312 -10.406 1 97.56 236 LEU B CA 1
ATOM 4748 C C . LEU B 1 236 ? -2.936 -33 -9.078 1 97.56 236 LEU B C 1
ATOM 4750 O O . LEU B 1 236 ? -2.486 -32.531 -8.023 1 97.56 236 LEU B O 1
ATOM 4754 N N . ILE B 1 237 ? -3.748 -34.031 -9.164 1 96.62 237 ILE B N 1
ATOM 4755 C CA . ILE B 1 237 ? -4.113 -34.844 -8 1 96.62 237 ILE B CA 1
ATOM 4756 C C . ILE B 1 237 ? -3.596 -36.281 -8.188 1 96.62 237 ILE B C 1
ATOM 4758 O O . ILE B 1 237 ? -3.865 -36.906 -9.211 1 96.62 237 ILE B O 1
ATOM 4762 N N . ARG B 1 238 ? -2.881 -36.719 -7.203 1 93.75 238 ARG B N 1
ATOM 4763 C CA . ARG B 1 238 ? -2.438 -38.094 -7.172 1 93.75 238 ARG B CA 1
ATOM 4764 C C . ARG B 1 238 ? -3.445 -38.969 -6.438 1 93.75 238 ARG B C 1
ATOM 4766 O O . ARG B 1 238 ? -3.582 -38.875 -5.215 1 93.75 238 ARG B O 1
ATOM 4773 N N . LYS B 1 239 ? -4.102 -39.75 -7.25 1 89.69 239 LYS B N 1
ATOM 4774 C CA . LYS B 1 239 ? -5.043 -40.688 -6.656 1 89.69 239 LYS B CA 1
ATOM 4775 C C . LYS B 1 239 ? -4.391 -42.031 -6.441 1 89.69 239 LYS B C 1
ATOM 4777 O O . LYS B 1 239 ? -3.219 -42.25 -6.773 1 89.69 239 LYS B O 1
ATOM 4782 N N . SER B 1 240 ? -5.105 -43.031 -5.746 1 83.81 240 SER B N 1
ATOM 4783 C CA . SER B 1 240 ? -4.562 -44.312 -5.371 1 83.81 240 SER B CA 1
ATOM 4784 C C . SER B 1 240 ? -4.055 -45.094 -6.59 1 83.81 240 SER B C 1
ATOM 4786 O O . SER B 1 240 ? -3.01 -45.75 -6.527 1 83.81 240 SER B O 1
ATOM 4788 N N . HIS B 1 241 ? -4.738 -45.031 -7.691 1 81.56 241 HIS B N 1
ATOM 4789 C CA . HIS B 1 241 ? -4.352 -45.844 -8.82 1 81.56 241 HIS B CA 1
ATOM 4790 C C . HIS B 1 241 ? -4.09 -45.031 -10.062 1 81.56 241 HIS B C 1
ATOM 4792 O O . HIS B 1 241 ? -3.764 -45.562 -11.125 1 81.56 241 HIS B O 1
ATOM 4798 N N . ASP B 1 242 ? -4.238 -43.75 -9.891 1 88.44 242 ASP B N 1
ATOM 4799 C CA . ASP B 1 242 ? -4.074 -42.906 -11.062 1 88.44 242 ASP B CA 1
ATOM 4800 C C . ASP B 1 242 ? -3.689 -41.469 -10.656 1 88.44 242 ASP B C 1
ATOM 4802 O O . ASP B 1 242 ? -3.947 -41.062 -9.523 1 88.44 242 ASP B O 1
ATOM 4806 N N . THR B 1 243 ? -3.008 -40.875 -11.508 1 95.19 243 THR B N 1
ATOM 4807 C CA . THR B 1 243 ? -2.811 -39.438 -11.398 1 95.19 243 THR B CA 1
ATOM 4808 C C . THR B 1 243 ? -3.711 -38.688 -12.375 1 95.19 243 THR B C 1
ATOM 4810 O O . THR B 1 243 ? -3.805 -39.062 -13.547 1 95.19 243 THR B O 1
ATOM 4813 N N . VAL B 1 244 ? -4.43 -37.719 -11.844 1 97.25 244 VAL B N 1
ATOM 4814 C CA . VAL B 1 244 ? -5.434 -37 -12.633 1 97.25 244 VAL B CA 1
ATOM 4815 C C . VAL B 1 244 ? -5.07 -35.531 -12.711 1 97.25 244 VAL B C 1
ATOM 4817 O O . VAL B 1 244 ? -4.699 -34.906 -11.711 1 97.25 244 VAL B O 1
ATOM 4820 N N . LEU B 1 245 ? -5.105 -35 -13.891 1 98 245 LEU B N 1
ATOM 4821 C CA . LEU B 1 245 ? -4.922 -33.594 -14.125 1 98 245 LEU B CA 1
ATOM 4822 C C . LEU B 1 245 ? -6.266 -32.875 -14.234 1 98 245 LEU B C 1
ATOM 4824 O O . LEU B 1 245 ? -7.117 -33.281 -15.039 1 98 245 LEU B O 1
ATOM 4828 N N . TYR B 1 246 ? -6.484 -31.922 -13.414 1 98.5 246 TYR B N 1
ATOM 4829 C CA . TYR B 1 246 ? -7.66 -31.062 -13.477 1 98.5 246 TYR B CA 1
ATOM 4830 C C . TYR B 1 246 ? -7.32 -29.719 -14.125 1 98.5 246 TYR B C 1
ATOM 4832 O O . TYR B 1 246 ? -6.25 -29.156 -13.883 1 98.5 246 TYR B O 1
ATOM 4840 N N . PHE B 1 247 ? -8.25 -29.234 -14.945 1 98.38 247 PHE B N 1
ATOM 4841 C CA . PHE B 1 247 ? -7.957 -27.984 -15.641 1 98.38 247 PHE B CA 1
ATOM 4842 C C . PHE B 1 247 ? -9.242 -27.234 -15.961 1 98.38 247 PHE B C 1
ATOM 4844 O O . PHE B 1 247 ? -10.328 -27.812 -15.984 1 98.38 247 PHE B O 1
ATOM 4851 N N . SER B 1 248 ? -9.102 -25.953 -16.141 1 98.25 248 SER B N 1
ATOM 4852 C CA . SER B 1 248 ? -10.211 -25.078 -16.5 1 98.25 248 SER B CA 1
ATOM 4853 C C . SER B 1 248 ? -9.711 -23.719 -16.953 1 98.25 248 SER B C 1
ATOM 4855 O O . SER B 1 248 ? -8.766 -23.172 -16.391 1 98.25 248 SER B O 1
ATOM 4857 N N . TYR B 1 249 ? -10.297 -23.234 -17.984 1 98.25 249 TYR B N 1
ATOM 4858 C CA . TYR B 1 249 ? -10.148 -21.797 -18.234 1 98.25 249 TYR B CA 1
ATOM 4859 C C . TYR B 1 249 ? -10.922 -20.984 -17.219 1 98.25 249 TYR B C 1
ATOM 4861 O O . TYR B 1 249 ? -11.953 -21.422 -16.703 1 98.25 249 TYR B O 1
ATOM 4869 N N . LEU B 1 250 ? -10.43 -19.797 -16.938 1 98.12 250 LEU B N 1
ATOM 4870 C CA . LEU B 1 250 ? -11.109 -18.891 -16.016 1 98.12 250 LEU B CA 1
ATOM 4871 C C . LEU B 1 250 ? -12.539 -18.625 -16.469 1 98.12 250 LEU B C 1
ATOM 4873 O O . LEU B 1 250 ? -13.469 -18.688 -15.664 1 98.12 250 LEU B O 1
ATOM 4877 N N . SER B 1 251 ? -12.773 -18.422 -17.719 1 96.75 251 SER B N 1
ATOM 4878 C CA . SER B 1 251 ? -14.078 -18.031 -18.25 1 96.75 251 SER B CA 1
ATOM 4879 C C . SER B 1 251 ? -14.961 -19.25 -18.5 1 96.75 251 SER B C 1
ATOM 4881 O O . SER B 1 251 ? -16.172 -19.109 -18.719 1 96.75 251 SER B O 1
ATOM 4883 N N . SER B 1 252 ? -14.352 -20.438 -18.453 1 96.62 252 SER B N 1
ATOM 4884 C CA . SER B 1 252 ? -15.133 -21.641 -18.703 1 96.62 252 SER B CA 1
ATOM 4885 C C . SER B 1 252 ? -16.156 -21.875 -17.609 1 96.62 252 SER B C 1
ATOM 4887 O O . SER B 1 252 ? -15.859 -21.703 -16.422 1 96.62 252 SER B O 1
ATOM 4889 N N . PRO B 1 253 ? -17.328 -22.266 -17.938 1 96.44 253 PRO B N 1
ATOM 4890 C CA . PRO B 1 253 ? -18.312 -22.609 -16.906 1 96.44 253 PRO B CA 1
ATOM 4891 C C . PRO B 1 253 ? -18.062 -23.969 -16.266 1 96.44 253 PRO B C 1
ATOM 4893 O O . PRO B 1 253 ? -18.75 -24.359 -15.32 1 96.44 253 PRO B O 1
ATOM 4896 N N . PHE B 1 254 ? -17.047 -24.719 -16.781 1 97.19 254 PHE B N 1
ATOM 4897 C CA . PHE B 1 254 ? -16.844 -26.094 -16.312 1 97.19 254 PHE B CA 1
ATOM 4898 C C . PHE B 1 254 ? -15.406 -26.297 -15.844 1 97.19 254 PHE B C 1
ATOM 4900 O O . PHE B 1 254 ? -14.508 -25.547 -16.219 1 97.19 254 PHE B O 1
ATOM 4907 N N . ILE B 1 255 ? -15.258 -27.281 -15.008 1 98.19 255 ILE B N 1
ATOM 4908 C CA . ILE B 1 255 ? -13.953 -27.844 -14.68 1 98.19 255 ILE B CA 1
ATOM 4909 C C . ILE B 1 255 ? -13.82 -29.234 -15.297 1 98.19 255 ILE B C 1
ATOM 4911 O O . ILE B 1 255 ? -14.773 -30.016 -15.305 1 98.19 255 ILE B O 1
ATOM 4915 N N . TYR B 1 256 ? -12.688 -29.516 -15.82 1 97.88 256 TYR B N 1
ATOM 4916 C CA . TYR B 1 256 ? -12.43 -30.75 -16.531 1 97.88 256 TYR B CA 1
ATOM 4917 C C . TYR B 1 256 ? -11.281 -31.516 -15.891 1 97.88 256 TYR B C 1
ATOM 4919 O O . TYR B 1 256 ? -10.523 -30.969 -15.094 1 97.88 256 TYR B O 1
ATOM 4927 N N . SER B 1 257 ? -11.219 -32.812 -16.234 1 97.88 257 SER B N 1
ATOM 4928 C CA . SER B 1 257 ? -10.086 -33.625 -15.797 1 97.88 257 SER B CA 1
ATOM 4929 C C . SER B 1 257 ? -9.711 -34.656 -16.859 1 97.88 257 SER B C 1
ATOM 4931 O O . SER B 1 257 ? -10.492 -34.938 -17.766 1 97.88 257 SER B O 1
ATOM 4933 N N . ILE B 1 258 ? -8.523 -35.125 -16.75 1 97.06 258 ILE B N 1
ATOM 4934 C CA . ILE B 1 258 ? -8.016 -36.188 -17.609 1 97.06 258 ILE B CA 1
ATOM 4935 C C . ILE B 1 258 ? -6.938 -36.969 -16.875 1 97.06 258 ILE B C 1
ATOM 4937 O O . ILE B 1 258 ? -6.137 -36.406 -16.141 1 97.06 258 ILE B O 1
ATOM 4941 N N . LYS B 1 259 ? -6.93 -38.25 -17.031 1 95.94 259 LYS B N 1
ATOM 4942 C CA . LYS B 1 259 ? -5.859 -39.094 -16.469 1 95.94 259 LYS B CA 1
ATOM 4943 C C . LYS B 1 259 ? -4.531 -38.812 -17.172 1 95.94 259 LYS B C 1
ATOM 4945 O O . LYS B 1 259 ? -4.465 -38.75 -18.391 1 95.94 259 LYS B O 1
ATOM 4950 N N . THR B 1 260 ? -3.49 -38.656 -16.391 1 96.31 260 THR B N 1
ATOM 4951 C CA . THR B 1 260 ? -2.203 -38.281 -16.969 1 96.31 260 THR B CA 1
ATOM 4952 C C . THR B 1 260 ? -1.675 -39.406 -17.875 1 96.31 260 THR B C 1
ATOM 4954 O O . THR B 1 260 ? -1.015 -39.125 -18.875 1 96.31 260 THR B O 1
ATOM 4957 N N . LYS B 1 261 ? -1.998 -40.656 -17.531 1 94 261 LYS B N 1
ATOM 4958 C CA . LYS B 1 261 ? -1.545 -41.75 -18.359 1 94 261 LYS B CA 1
ATOM 4959 C C . LYS B 1 261 ? -2.043 -41.625 -19.797 1 94 261 LYS B C 1
ATOM 4961 O O . LYS B 1 261 ? -1.32 -41.938 -20.734 1 94 261 LYS B O 1
ATOM 4966 N N . LEU B 1 262 ? -3.252 -41.156 -19.953 1 94.25 262 LEU B N 1
ATOM 4967 C CA . LEU B 1 262 ? -3.828 -40.969 -21.281 1 94.25 262 LEU B CA 1
ATOM 4968 C C . LEU B 1 262 ? -3.195 -39.781 -21.984 1 94.25 262 LEU B C 1
ATOM 4970 O O . LEU B 1 262 ? -2.934 -39.812 -23.188 1 94.25 262 LEU B O 1
ATOM 4974 N N . LEU B 1 263 ? -2.922 -38.75 -21.219 1 93.75 263 LEU B N 1
ATOM 4975 C CA . LEU B 1 263 ? -2.264 -37.562 -21.75 1 93.75 263 LEU B CA 1
ATOM 4976 C C . LEU B 1 263 ? -0.866 -37.906 -22.25 1 93.75 263 LEU B C 1
ATOM 4978 O O . LEU B 1 263 ? -0.45 -37.406 -23.312 1 93.75 263 LEU B O 1
ATOM 4982 N N . GLN B 1 264 ? -0.164 -38.688 -21.578 1 93.94 264 GLN B N 1
ATOM 4983 C CA . GLN B 1 264 ? 1.198 -39.094 -21.922 1 93.94 264 GLN B CA 1
ATOM 4984 C C . GLN B 1 264 ? 1.237 -39.844 -23.234 1 93.94 264 GLN B C 1
ATOM 4986 O O . GLN B 1 264 ? 2.264 -39.844 -23.922 1 93.94 264 GLN B O 1
ATOM 4991 N N . GLN B 1 265 ? 0.098 -40.406 -23.562 1 90 265 GLN B N 1
ATOM 4992 C CA . GLN B 1 265 ? 0.021 -41.188 -24.797 1 90 265 GLN B CA 1
ATOM 4993 C C . GLN B 1 265 ? -0.586 -40.344 -25.922 1 90 265 GLN B C 1
ATOM 4995 O O . GLN B 1 265 ? -0.682 -40.812 -27.062 1 90 265 GLN B O 1
ATOM 5000 N N . GLY B 1 266 ? -0.982 -39.188 -25.594 1 87.06 266 GLY B N 1
ATOM 5001 C CA . GLY B 1 266 ? -1.61 -38.312 -26.578 1 87.06 266 GLY B CA 1
ATOM 5002 C C . GLY B 1 266 ? -3.035 -38.719 -26.906 1 87.06 266 GLY B C 1
ATOM 5003 O O . GLY B 1 266 ? -3.58 -38.344 -27.938 1 87.06 266 GLY B O 1
ATOM 5004 N N . HIS B 1 267 ? -3.602 -39.562 -26.078 1 82.44 267 HIS B N 1
ATOM 5005 C CA . HIS B 1 267 ? -4.957 -40.062 -26.297 1 82.44 267 HIS B CA 1
ATOM 5006 C C . HIS B 1 267 ? -5.977 -39.219 -25.547 1 82.44 267 HIS B C 1
ATOM 5008 O O . HIS B 1 267 ? -6.309 -39.5 -24.391 1 82.44 267 HIS B O 1
ATOM 5014 N N . VAL B 1 268 ? -6.523 -38.188 -26.188 1 83.69 268 VAL B N 1
ATOM 5015 C CA . VAL B 1 268 ? -7.379 -37.25 -25.453 1 83.69 268 VAL B CA 1
ATOM 5016 C C . VAL B 1 268 ? -8.828 -37.438 -25.891 1 83.69 268 VAL B C 1
ATOM 5018 O O . VAL B 1 268 ? -9.75 -37.094 -25.156 1 83.69 268 VAL B O 1
ATOM 5021 N N . ASP B 1 269 ? -9 -38 -27.031 1 83 269 ASP B N 1
ATOM 5022 C CA . ASP B 1 269 ? -10.367 -38.125 -27.531 1 83 269 ASP B CA 1
ATOM 5023 C C . ASP B 1 269 ? -11.234 -38.938 -26.594 1 83 269 ASP B C 1
ATOM 5025 O O . ASP B 1 269 ? -10.93 -40.125 -26.312 1 83 269 ASP B O 1
ATOM 5029 N N . GLY B 1 270 ? -12.242 -38.312 -26.109 1 88.38 270 GLY B N 1
ATOM 5030 C CA . GLY B 1 270 ? -13.195 -38.969 -25.219 1 88.38 270 GLY B CA 1
ATOM 5031 C C . GLY B 1 270 ? -12.648 -39.219 -23.828 1 88.38 270 GLY B C 1
ATOM 5032 O O . GLY B 1 270 ? -13.32 -39.812 -22.984 1 88.38 270 GLY B O 1
ATOM 5033 N N . ALA B 1 271 ? -11.445 -38.812 -23.562 1 93.94 271 ALA B N 1
ATOM 5034 C CA . ALA B 1 271 ? -10.805 -39.094 -22.297 1 93.94 271 ALA B CA 1
ATOM 5035 C C . ALA B 1 271 ? -11 -37.938 -21.297 1 93.94 271 ALA B C 1
ATOM 5037 O O . ALA B 1 271 ? -10.781 -38.125 -20.094 1 93.94 271 ALA B O 1
ATOM 5038 N N . ILE B 1 272 ? -11.398 -36.812 -21.812 1 96.38 272 ILE B N 1
ATOM 5039 C CA . ILE B 1 272 ? -11.594 -35.625 -20.969 1 96.38 272 ILE B CA 1
ATOM 5040 C C . ILE B 1 272 ? -12.945 -35.719 -20.266 1 96.38 272 ILE B C 1
ATOM 5042 O O . ILE B 1 272 ? -13.969 -35.969 -20.906 1 96.38 272 ILE B O 1
ATOM 5046 N N . ILE B 1 273 ? -12.953 -35.531 -18.984 1 96.31 273 ILE B N 1
ATOM 5047 C CA . ILE B 1 273 ? -14.156 -35.656 -18.172 1 96.31 273 ILE B CA 1
ATOM 5048 C C . ILE B 1 273 ? -14.578 -34.281 -17.688 1 96.31 273 ILE B C 1
ATOM 5050 O O . ILE B 1 273 ? -13.75 -33.5 -17.203 1 96.31 273 ILE B O 1
ATOM 5054 N N . LYS B 1 274 ? -15.812 -34 -17.828 1 96.81 274 LYS B N 1
ATOM 5055 C CA . LYS B 1 274 ? -16.406 -32.812 -17.203 1 96.81 274 LYS B CA 1
ATOM 5056 C C . LYS B 1 274 ? -16.734 -33.062 -15.742 1 96.81 274 LYS B C 1
ATOM 5058 O O . LYS B 1 274 ? -17.656 -33.812 -15.43 1 96.81 274 LYS B O 1
ATOM 5063 N N . CYS B 1 275 ? -16.078 -32.438 -14.844 1 97.38 275 CYS B N 1
ATOM 5064 C CA . CYS B 1 275 ? -16.172 -32.75 -13.414 1 97.38 275 CYS B CA 1
ATOM 5065 C C . CYS B 1 275 ? -17.344 -32.031 -12.781 1 97.38 275 CYS B C 1
ATOM 5067 O O . CYS B 1 275 ? -17.844 -32.438 -11.734 1 97.38 275 CYS B O 1
ATOM 5069 N N . GLY B 1 276 ? -17.719 -30.891 -13.352 1 97.62 276 GLY B N 1
ATOM 5070 C CA . GLY B 1 276 ? -18.844 -30.125 -12.82 1 97.62 276 GLY B CA 1
ATOM 5071 C C . GLY B 1 276 ? -18.938 -28.734 -13.391 1 97.62 276 GLY B C 1
ATOM 5072 O O . GLY B 1 276 ? -18.125 -28.328 -14.227 1 97.62 276 GLY B O 1
ATOM 5073 N N . THR B 1 277 ? -20.016 -28.078 -12.914 1 97.44 277 THR B N 1
ATOM 5074 C CA . THR B 1 277 ? -20.312 -26.719 -13.359 1 97.44 277 THR B CA 1
ATOM 5075 C C . THR B 1 277 ? -19.969 -25.703 -12.281 1 97.44 277 THR B C 1
ATOM 5077 O O . THR B 1 277 ? -20.297 -25.891 -11.109 1 97.44 277 THR B O 1
ATOM 5080 N N . LYS B 1 278 ? -19.188 -24.75 -12.75 1 97.56 278 LYS B N 1
ATOM 5081 C CA . LYS B 1 278 ? -18.953 -23.641 -11.844 1 97.56 278 LYS B CA 1
ATOM 5082 C C . LYS B 1 278 ? -20.25 -22.938 -11.477 1 97.56 278 LYS B C 1
ATOM 5084 O O . LYS B 1 278 ? -21.203 -22.938 -12.258 1 97.56 278 LYS B O 1
ATOM 5089 N N . PRO B 1 279 ? -20.328 -22.359 -10.227 1 96.81 279 PRO B N 1
ATOM 5090 C CA . PRO B 1 279 ? -21.547 -21.625 -9.883 1 96.81 279 PRO B CA 1
ATOM 5091 C C . PRO B 1 279 ? -21.859 -20.5 -10.867 1 96.81 279 PRO B C 1
ATOM 5093 O O . PRO B 1 279 ? -20.938 -19.828 -11.359 1 96.81 279 PRO B O 1
ATOM 5096 N N . LEU B 1 280 ? -23.188 -20.312 -11.094 1 94.69 280 LEU B N 1
ATOM 5097 C CA . LEU B 1 280 ? -23.625 -19.328 -12.062 1 94.69 280 LEU B CA 1
ATOM 5098 C C . LEU B 1 280 ? -23.156 -17.922 -11.664 1 94.69 280 LEU B C 1
ATOM 5100 O O . LEU B 1 280 ? -23.297 -17.516 -10.508 1 94.69 280 LEU B O 1
ATOM 5104 N N . GLY B 1 281 ? -22.547 -17.328 -12.617 1 94.25 281 GLY B N 1
ATOM 5105 C CA . GLY B 1 281 ? -22.141 -15.953 -12.406 1 94.25 281 GLY B CA 1
ATOM 5106 C C . GLY B 1 281 ? -20.766 -15.828 -11.789 1 94.25 281 GLY B C 1
ATOM 5107 O O . GLY B 1 281 ? -20.266 -14.719 -11.586 1 94.25 281 GLY B O 1
ATOM 5108 N N . TYR B 1 282 ? -20.156 -16.938 -11.484 1 96.25 282 TYR B N 1
ATOM 5109 C CA . TYR B 1 282 ? -18.844 -16.891 -10.836 1 96.25 282 TYR B CA 1
ATOM 5110 C C . TYR B 1 282 ? -17.781 -17.516 -11.719 1 96.25 282 TYR B C 1
ATOM 5112 O O . TYR B 1 282 ? -18.047 -18.484 -12.438 1 96.25 282 TYR B O 1
ATOM 5120 N N . GLN B 1 283 ? -16.672 -16.891 -11.711 1 97.69 283 GLN B N 1
ATOM 5121 C CA . GLN B 1 283 ? -15.453 -17.5 -12.242 1 97.69 283 GLN B CA 1
ATOM 5122 C C . GLN B 1 283 ? -14.57 -18.047 -11.117 1 97.69 283 GLN B C 1
ATOM 5124 O O . GLN B 1 283 ? -14.602 -17.531 -10 1 97.69 283 GLN B O 1
ATOM 5129 N N . VAL B 1 284 ? -13.828 -19.094 -11.43 1 98.25 284 VAL B N 1
ATOM 5130 C CA . VAL B 1 284 ? -13.102 -19.812 -10.391 1 98.25 284 VAL B CA 1
ATOM 5131 C C . VAL B 1 284 ? -11.602 -19.797 -10.695 1 98.25 284 VAL B C 1
ATOM 5133 O O . VAL B 1 284 ? -11.188 -20.125 -11.812 1 98.25 284 VAL B O 1
ATOM 5136 N N . VAL B 1 285 ? -10.859 -19.344 -9.742 1 98.44 285 VAL B N 1
ATOM 5137 C CA . VAL B 1 285 ? -9.398 -19.359 -9.789 1 98.44 285 VAL B CA 1
ATOM 5138 C C . VAL B 1 285 ? -8.867 -20.562 -9.016 1 98.44 285 VAL B C 1
ATOM 5140 O O . VAL B 1 285 ? -9.125 -20.703 -7.812 1 98.44 285 VAL B O 1
ATOM 5143 N N . LEU B 1 286 ? -8.18 -21.438 -9.648 1 98.69 286 LEU B N 1
ATOM 5144 C CA . LEU B 1 286 ? -7.586 -22.578 -8.961 1 98.69 286 LEU B CA 1
ATOM 5145 C C . LEU B 1 286 ? -6.273 -22.188 -8.289 1 98.69 286 LEU B C 1
ATOM 5147 O O . LEU B 1 286 ? -5.43 -21.531 -8.906 1 98.69 286 LEU B O 1
ATOM 5151 N N . LEU B 1 287 ? -6.062 -22.641 -7.055 1 98.44 287 LEU B N 1
ATOM 5152 C CA . LEU B 1 287 ? -4.98 -22.094 -6.246 1 98.44 287 LEU B CA 1
ATOM 5153 C C . LEU B 1 287 ? -3.932 -23.156 -5.941 1 98.44 287 LEU B C 1
ATOM 5155 O O . LEU B 1 287 ? -2.807 -22.828 -5.555 1 98.44 287 LEU B O 1
ATOM 5159 N N . GLY B 1 288 ? -4.297 -24.359 -5.98 1 97.56 288 GLY B N 1
ATOM 5160 C CA . GLY B 1 288 ? -3.373 -25.422 -5.629 1 97.56 288 GLY B CA 1
ATOM 5161 C C . GLY B 1 288 ? -4.059 -26.641 -5.016 1 97.56 288 GLY B C 1
ATOM 5162 O O . GLY B 1 288 ? -5.289 -26.719 -5 1 97.56 288 GLY B O 1
ATOM 5163 N N . THR B 1 289 ? -3.24 -27.562 -4.57 1 95.75 289 THR B N 1
ATOM 5164 C CA . THR B 1 289 ? -3.762 -28.812 -4.027 1 95.75 289 THR B CA 1
ATOM 5165 C C . THR B 1 289 ? -3.225 -29.062 -2.617 1 95.75 289 THR B C 1
ATOM 5167 O O . THR B 1 289 ? -2.238 -28.438 -2.209 1 95.75 289 THR B O 1
ATOM 5170 N N . ASP B 1 290 ? -3.904 -29.922 -1.9 1 91.88 290 ASP B N 1
ATOM 5171 C CA . ASP B 1 290 ? -3.488 -30.234 -0.535 1 91.88 290 ASP B CA 1
ATOM 5172 C C . ASP B 1 290 ? -2.592 -31.469 -0.498 1 91.88 290 ASP B C 1
ATOM 5174 O O . ASP B 1 290 ? -2.371 -32.031 0.567 1 91.88 290 ASP B O 1
ATOM 5178 N N . ASN B 1 291 ? -2.135 -31.953 -1.587 1 87.5 291 ASN B N 1
ATOM 5179 C CA . ASN B 1 291 ? -1.379 -33.188 -1.719 1 87.5 291 ASN B CA 1
ATOM 5180 C C . ASN B 1 291 ? -2.252 -34.406 -1.438 1 87.5 291 ASN B C 1
ATOM 5182 O O . ASN B 1 291 ? -1.737 -35.5 -1.149 1 87.5 291 ASN B O 1
ATOM 5186 N N . GLY B 1 292 ? -3.461 -34.188 -1.31 1 90.62 292 GLY B N 1
ATOM 5187 C CA . GLY B 1 292 ? -4.496 -35.219 -1.271 1 90.62 292 GLY B CA 1
ATOM 5188 C C . GLY B 1 292 ? -5.523 -35.062 -2.379 1 90.62 292 GLY B C 1
ATOM 5189 O O . GLY B 1 292 ? -5.168 -34.969 -3.555 1 90.62 292 GLY B O 1
ATOM 5190 N N . ALA B 1 293 ? -6.738 -35.094 -2.039 1 94.94 293 ALA B N 1
ATOM 5191 C CA . ALA B 1 293 ? -7.801 -35.031 -3.039 1 94.94 293 ALA B CA 1
ATOM 5192 C C . ALA B 1 293 ? -8.352 -33.625 -3.154 1 94.94 293 ALA B C 1
ATOM 5194 O O . ALA B 1 293 ? -9.219 -33.344 -3.982 1 94.94 293 ALA B O 1
ATOM 5195 N N . GLY B 1 294 ? -7.82 -32.719 -2.348 1 96.19 294 GLY B N 1
ATOM 5196 C CA . GLY B 1 294 ? -8.383 -31.391 -2.277 1 96.19 294 GLY B CA 1
ATOM 5197 C C . GLY B 1 294 ? -7.773 -30.422 -3.281 1 96.19 294 GLY B C 1
ATOM 5198 O O . GLY B 1 294 ? -6.555 -30.391 -3.453 1 96.19 294 GLY B O 1
ATOM 5199 N N . ILE B 1 295 ? -8.586 -29.656 -3.955 1 97.94 295 ILE B N 1
ATOM 5200 C CA . ILE B 1 295 ? -8.164 -28.531 -4.773 1 97.94 295 ILE B CA 1
ATOM 5201 C C . ILE B 1 295 ? -8.664 -27.234 -4.156 1 97.94 295 ILE B C 1
ATOM 5203 O O . ILE B 1 295 ? -9.867 -27.078 -3.924 1 97.94 295 ILE B O 1
ATOM 5207 N N . PHE B 1 296 ? -7.77 -26.359 -3.842 1 97.94 296 PHE B N 1
ATOM 5208 C CA . PHE B 1 296 ? -8.117 -25.031 -3.332 1 97.94 296 PHE B CA 1
ATOM 5209 C C . PHE B 1 296 ? -8.508 -24.094 -4.469 1 97.94 296 PHE B C 1
ATOM 5211 O O . PHE B 1 296 ? -7.914 -24.141 -5.547 1 97.94 296 PHE B O 1
ATOM 5218 N N . PHE B 1 297 ? -9.484 -23.25 -4.188 1 98.5 297 PHE B N 1
ATOM 5219 C CA . PHE B 1 297 ? -9.891 -22.266 -5.184 1 98.5 297 PHE B CA 1
ATOM 5220 C C . PHE B 1 297 ? -10.531 -21.047 -4.516 1 98.5 297 PHE B C 1
ATOM 5222 O O . PHE B 1 297 ? -10.812 -21.078 -3.316 1 98.5 297 PHE B O 1
ATOM 5229 N N . ARG B 1 298 ? -10.633 -20.016 -5.211 1 97.94 298 ARG B N 1
ATOM 5230 C CA . ARG B 1 298 ? -11.422 -18.844 -4.84 1 97.94 298 ARG B CA 1
ATOM 5231 C C . ARG B 1 298 ? -12.258 -18.359 -6.02 1 97.94 298 ARG B C 1
ATOM 5233 O O . ARG B 1 298 ? -11.992 -18.719 -7.168 1 97.94 298 ARG B O 1
ATOM 5240 N N . TYR B 1 299 ? -13.25 -17.656 -5.715 1 97.69 299 TYR B N 1
ATOM 5241 C CA . TYR B 1 299 ? -13.969 -16.953 -6.773 1 97.69 299 TYR B CA 1
ATOM 5242 C C . TYR B 1 299 ? -13.211 -15.703 -7.207 1 97.69 299 TYR B C 1
ATOM 5244 O O . TYR B 1 299 ? -12.578 -15.039 -6.383 1 97.69 299 TYR B O 1
ATOM 5252 N N . LYS B 1 300 ? -13.219 -15.445 -8.531 1 96.69 300 LYS B N 1
ATOM 5253 C CA . LYS B 1 300 ? -12.586 -14.234 -9.039 1 96.69 300 LYS B CA 1
ATOM 5254 C C . LYS B 1 300 ? -13.109 -13 -8.312 1 96.69 300 LYS B C 1
ATOM 5256 O O . LYS B 1 300 ? -14.32 -12.797 -8.211 1 96.69 300 LYS B O 1
ATOM 5261 N N . GLY B 1 301 ? -12.195 -12.164 -7.812 1 92.5 301 GLY B N 1
ATOM 5262 C CA . GLY B 1 301 ? -12.562 -10.922 -7.145 1 92.5 301 GLY B CA 1
ATOM 5263 C C . GLY B 1 301 ? -12.828 -11.102 -5.664 1 92.5 301 GLY B C 1
ATOM 5264 O O . GLY B 1 301 ? -13.055 -10.125 -4.945 1 92.5 301 GLY B O 1
ATOM 5265 N N . ASP B 1 302 ? -12.766 -12.344 -5.195 1 93 302 ASP B N 1
ATOM 5266 C CA . ASP B 1 302 ? -13.008 -12.656 -3.789 1 93 302 ASP B CA 1
ATOM 5267 C C . ASP B 1 302 ? -11.734 -13.172 -3.119 1 93 302 ASP B C 1
ATOM 5269 O O . ASP B 1 302 ? -10.883 -13.789 -3.773 1 93 302 ASP B O 1
ATOM 5273 N N . SER B 1 303 ? -11.711 -12.961 -1.801 1 94.12 303 SER B N 1
ATOM 5274 C CA . SER B 1 303 ? -10.5 -13.352 -1.086 1 94.12 303 SER B CA 1
ATOM 5275 C C . SER B 1 303 ? -10.711 -14.641 -0.297 1 94.12 303 SER B C 1
ATOM 5277 O O . SER B 1 303 ? -9.758 -15.195 0.252 1 94.12 303 SER B O 1
ATOM 5279 N N . ASP B 1 304 ? -11.938 -15.062 -0.237 1 96 304 ASP B N 1
ATOM 5280 C CA . ASP B 1 304 ? -12.203 -16.312 0.462 1 96 304 ASP B CA 1
ATOM 5281 C C . ASP B 1 304 ? -11.562 -17.5 -0.261 1 96 304 ASP B C 1
ATOM 5283 O O . ASP B 1 304 ? -11.562 -17.562 -1.492 1 96 304 ASP B O 1
ATOM 5287 N N . ILE B 1 305 ? -11.062 -18.422 0.498 1 97.44 305 ILE B N 1
ATOM 5288 C CA . ILE B 1 305 ? -10.461 -19.625 -0.071 1 97.44 305 ILE B CA 1
ATOM 5289 C C . ILE B 1 305 ? -11.328 -20.844 0.257 1 97.44 305 ILE B C 1
ATOM 5291 O O . ILE B 1 305 ? -11.695 -21.062 1.415 1 97.44 305 ILE B O 1
ATOM 5295 N N . TYR B 1 306 ? -11.641 -21.562 -0.781 1 97.56 306 TYR B N 1
ATOM 5296 C CA . TYR B 1 306 ? -12.406 -22.797 -0.667 1 97.56 306 TYR B CA 1
ATOM 5297 C C . TYR B 1 306 ? -11.547 -24.016 -1.028 1 97.56 306 TYR B C 1
ATOM 5299 O O . TYR B 1 306 ? -10.5 -23.875 -1.658 1 97.56 306 TYR B O 1
ATOM 5307 N N . VAL B 1 307 ? -12.016 -25.172 -0.535 1 97.5 307 VAL B N 1
ATOM 5308 C CA . VAL B 1 307 ? -11.43 -26.438 -0.976 1 97.5 307 VAL B CA 1
ATOM 5309 C C . VAL B 1 307 ? -12.531 -27.375 -1.488 1 97.5 307 VAL B C 1
ATOM 5311 O O . VAL B 1 307 ? -13.625 -27.406 -0.93 1 97.5 307 VAL B O 1
ATOM 5314 N N . TRP B 1 308 ? -12.266 -28.016 -2.561 1 98.31 308 TRP B N 1
ATOM 5315 C CA . TRP B 1 308 ? -13.117 -29.047 -3.148 1 98.31 308 TRP B CA 1
ATOM 5316 C C . TRP B 1 308 ? -12.43 -30.406 -3.127 1 98.31 308 TRP B C 1
ATOM 5318 O O . TRP B 1 308 ? -11.289 -30.531 -3.576 1 98.31 308 TRP B O 1
ATOM 5328 N N . ASN B 1 309 ? -13.109 -31.359 -2.6 1 97.81 309 ASN B N 1
ATOM 5329 C CA . ASN B 1 309 ? -12.641 -32.75 -2.654 1 97.81 309 ASN B CA 1
ATOM 5330 C C . ASN B 1 309 ? -12.945 -33.375 -4.008 1 97.81 309 ASN B C 1
ATOM 5332 O O . ASN B 1 309 ? -14.109 -33.594 -4.352 1 97.81 309 ASN B O 1
ATOM 5336 N N . THR B 1 310 ? -11.953 -33.781 -4.73 1 97.69 310 THR B N 1
ATOM 5337 C CA . THR B 1 310 ? -12.102 -34.25 -6.109 1 97.69 310 THR B CA 1
ATOM 5338 C C . THR B 1 310 ? -12.766 -35.625 -6.16 1 97.69 310 THR B C 1
ATOM 5340 O O . THR B 1 310 ? -13.148 -36.094 -7.234 1 97.69 310 THR B O 1
ATOM 5343 N N . ASP B 1 311 ? -12.945 -36.25 -5.051 1 96.19 311 ASP B N 1
ATOM 5344 C CA . ASP B 1 311 ? -13.695 -37.5 -5 1 96.19 311 ASP B CA 1
ATOM 5345 C C . ASP B 1 311 ? -15.195 -37.25 -5.062 1 96.19 311 ASP B C 1
ATOM 5347 O O . ASP B 1 311 ? -15.984 -38.188 -5.168 1 96.19 311 ASP B O 1
ATOM 5351 N N . THR B 1 312 ? -15.547 -36 -4.984 1 97.44 312 THR B N 1
ATOM 5352 C CA . THR B 1 312 ? -16.938 -35.594 -5.121 1 97.44 312 THR B CA 1
ATOM 5353 C C . THR B 1 312 ? -17.125 -34.719 -6.371 1 97.44 312 THR B C 1
ATOM 5355 O O . THR B 1 312 ? -16.156 -34.281 -6.973 1 97.44 312 THR B O 1
ATOM 5358 N N . ALA B 1 313 ? -18.391 -34.562 -6.727 1 97.12 313 ALA B N 1
ATOM 5359 C CA . ALA B 1 313 ? -18.688 -33.719 -7.875 1 97.12 313 ALA B CA 1
ATOM 5360 C C . ALA B 1 313 ? -18.359 -32.25 -7.574 1 97.12 313 ALA B C 1
ATOM 5362 O O . ALA B 1 313 ? -18.5 -31.797 -6.438 1 97.12 313 ALA B O 1
ATOM 5363 N N . PHE B 1 314 ? -17.906 -31.609 -8.57 1 98.31 314 PHE B N 1
ATOM 5364 C CA . PHE B 1 314 ? -17.656 -30.172 -8.422 1 98.31 314 PHE B CA 1
ATOM 5365 C C . PHE B 1 314 ? -18.969 -29.391 -8.422 1 98.31 314 PHE B C 1
ATOM 5367 O O . PHE B 1 314 ? -19.484 -29.047 -9.484 1 98.31 314 PHE B O 1
ATOM 5374 N N . LYS B 1 315 ? -19.484 -29.141 -7.324 1 97 315 LYS B N 1
ATOM 5375 C CA . LYS B 1 315 ? -20.703 -28.375 -7.113 1 97 315 LYS B CA 1
ATOM 5376 C C . LYS B 1 315 ? -20.688 -27.672 -5.758 1 97 315 LYS B C 1
ATOM 5378 O O . LYS B 1 315 ? -20.031 -28.125 -4.824 1 97 315 LYS B O 1
ATOM 5383 N N . PRO B 1 316 ? -21.438 -26.641 -5.641 1 96.62 316 PRO B N 1
ATOM 5384 C CA . PRO B 1 316 ? -21.344 -25.781 -4.461 1 96.62 316 PRO B CA 1
ATOM 5385 C C . PRO B 1 316 ? -21.531 -26.547 -3.154 1 96.62 316 PRO B C 1
ATOM 5387 O O . PRO B 1 316 ? -20.891 -26.234 -2.154 1 96.62 316 PRO B O 1
ATOM 5390 N N . GLU B 1 317 ? -22.359 -27.578 -3.092 1 97.19 317 GLU B N 1
ATOM 5391 C CA . GLU B 1 317 ? -22.641 -28.344 -1.884 1 97.19 317 GLU B CA 1
ATOM 5392 C C . GLU B 1 317 ? -21.375 -29.047 -1.374 1 97.19 317 GLU B C 1
ATOM 5394 O O . GLU B 1 317 ? -21.312 -29.453 -0.211 1 97.19 317 GLU B O 1
ATOM 5399 N N . ASN B 1 318 ? -20.422 -29.219 -2.289 1 98.12 318 ASN B N 1
ATOM 5400 C CA . ASN B 1 318 ? -19.203 -29.938 -1.934 1 98.12 318 ASN B CA 1
ATOM 5401 C C . ASN B 1 318 ? -18.047 -28.984 -1.661 1 98.12 318 ASN B C 1
ATOM 5403 O O . ASN B 1 318 ? -16.891 -29.422 -1.538 1 98.12 318 ASN B O 1
ATOM 5407 N N . PHE B 1 319 ? -18.266 -27.703 -1.618 1 97.88 319 PHE B N 1
ATOM 5408 C CA . PHE B 1 319 ? -17.234 -26.719 -1.363 1 97.88 319 PHE B CA 1
ATOM 5409 C C . PHE B 1 319 ? -17.141 -26.391 0.124 1 97.88 319 PHE B C 1
ATOM 5411 O O . PHE B 1 319 ? -18.156 -26.219 0.788 1 97.88 319 PHE B O 1
ATOM 5418 N N . LEU B 1 320 ? -15.961 -26.375 0.617 1 96.88 320 LEU B N 1
ATOM 5419 C CA . LEU B 1 320 ? -15.727 -26.016 2.01 1 96.88 320 LEU B CA 1
ATOM 5420 C C . LEU B 1 320 ? -14.922 -24.734 2.105 1 96.88 320 LEU B C 1
ATOM 5422 O O . LEU B 1 320 ? -13.828 -24.625 1.54 1 96.88 320 LEU B O 1
ATOM 5426 N N . LEU B 1 321 ? -15.406 -23.734 2.797 1 96 321 LEU B N 1
ATOM 5427 C CA . LEU B 1 321 ? -14.656 -22.516 3.084 1 96 321 LEU B CA 1
ATOM 5428 C C . LEU B 1 321 ? -13.555 -22.781 4.105 1 96 321 LEU B C 1
ATOM 5430 O O . LEU B 1 321 ? -13.836 -23.25 5.219 1 96 321 LEU B O 1
ATOM 5434 N N . VAL B 1 322 ? -12.344 -22.516 3.748 1 94.06 322 VAL B N 1
ATOM 5435 C CA . VAL B 1 322 ? -11.258 -22.859 4.656 1 94.06 322 VAL B CA 1
ATOM 5436 C C . VAL B 1 322 ? -10.602 -21.594 5.191 1 94.06 322 VAL B C 1
ATOM 5438 O O . VAL B 1 322 ? -9.875 -21.641 6.188 1 94.06 322 VAL B O 1
ATOM 5441 N N . HIS B 1 323 ? -10.766 -20.547 4.492 1 93.38 323 HIS B N 1
ATOM 5442 C CA . HIS B 1 323 ? -10.203 -19.281 4.941 1 93.38 323 HIS B CA 1
ATOM 5443 C C . HIS B 1 323 ? -11.062 -18.109 4.484 1 93.38 323 HIS B C 1
ATOM 5445 O O . HIS B 1 323 ? -11.367 -17.984 3.295 1 93.38 323 HIS B O 1
ATOM 5451 N N . LYS B 1 324 ? -11.469 -17.312 5.449 1 90.62 324 LYS B N 1
ATOM 5452 C CA . LYS B 1 324 ? -12.125 -16.031 5.137 1 90.62 324 LYS B CA 1
ATOM 5453 C C . LYS B 1 324 ? -11.094 -14.953 4.84 1 90.62 324 LYS B C 1
ATOM 5455 O O . LYS B 1 324 ? -10.297 -14.594 5.707 1 90.62 324 LYS B O 1
ATOM 5460 N N . GLY B 1 325 ? -11.156 -14.508 3.596 1 86.38 325 GLY B N 1
ATOM 5461 C CA . GLY B 1 325 ? -10.156 -13.555 3.148 1 86.38 325 GLY B CA 1
ATOM 5462 C C . GLY B 1 325 ? -10.391 -12.148 3.67 1 86.38 325 GLY B C 1
ATOM 5463 O O . GLY B 1 325 ? -11.477 -11.836 4.16 1 86.38 325 GLY B O 1
ATOM 5464 N N . GLY B 1 326 ? -9.297 -11.297 3.602 1 80.06 326 GLY B N 1
ATOM 5465 C CA . GLY B 1 326 ? -9.375 -9.891 3.965 1 80.06 326 GLY B CA 1
ATOM 5466 C C . GLY B 1 326 ? -9.773 -8.992 2.805 1 80.06 326 GLY B C 1
ATOM 5467 O O . GLY B 1 326 ? -10.25 -9.477 1.775 1 80.06 326 GLY B O 1
ATOM 5468 N N . TYR B 1 327 ? -9.703 -7.672 2.971 1 75.94 327 TYR B N 1
ATOM 5469 C CA . TYR B 1 327 ? -10.266 -6.723 2.02 1 75.94 327 TYR B CA 1
ATOM 5470 C C . TYR B 1 327 ? -9.289 -6.441 0.883 1 75.94 327 TYR B C 1
ATOM 5472 O O . TYR B 1 327 ? -9.695 -6.027 -0.205 1 75.94 327 TYR B O 1
ATOM 5480 N N . CYS B 1 328 ? -8.156 -6.738 0.939 1 87.06 328 CYS B N 1
ATOM 5481 C CA . CYS B 1 328 ? -7.285 -6.129 -0.061 1 87.06 328 CYS B CA 1
ATOM 5482 C C . CYS B 1 328 ? -6.473 -7.191 -0.795 1 87.06 328 CYS B C 1
ATOM 5484 O O . CYS B 1 328 ? -6.305 -7.113 -2.014 1 87.06 328 CYS B O 1
ATOM 5486 N N . ARG B 1 329 ? -6.156 -8.203 -0.201 1 92.44 329 ARG B N 1
ATOM 5487 C CA . ARG B 1 329 ? -5.301 -9.211 -0.824 1 92.44 329 ARG B CA 1
ATOM 5488 C C . ARG B 1 329 ? -6.113 -10.43 -1.244 1 92.44 329 ARG B C 1
ATOM 5490 O O . ARG B 1 329 ? -7.121 -10.758 -0.616 1 92.44 329 ARG B O 1
ATOM 5497 N N . MET B 1 330 ? -5.59 -11.008 -2.33 1 95.5 330 MET B N 1
ATOM 5498 C CA . MET B 1 330 ? -6.176 -12.266 -2.793 1 95.5 330 MET B CA 1
ATOM 5499 C C . MET B 1 330 ? -5.094 -13.32 -3.014 1 95.5 330 MET B C 1
ATOM 5501 O O . MET B 1 330 ? -3.99 -13 -3.453 1 95.5 330 MET B O 1
ATOM 5505 N N . ALA B 1 331 ? -5.5 -14.523 -2.754 1 97.31 331 ALA B N 1
ATOM 5506 C CA . ALA B 1 331 ? -4.555 -15.625 -2.912 1 97.31 331 ALA B CA 1
ATOM 5507 C C . ALA B 1 331 ? -4.281 -15.906 -4.387 1 97.31 331 ALA B C 1
ATOM 5509 O O . ALA B 1 331 ? -5.199 -15.891 -5.211 1 97.31 331 ALA B O 1
ATOM 5510 N N . THR B 1 332 ? -3.043 -16.125 -4.648 1 97.44 332 THR B N 1
ATOM 5511 C CA . THR B 1 332 ? -2.676 -16.547 -5.996 1 97.44 332 THR B CA 1
ATOM 5512 C C . THR B 1 332 ? -2.25 -18.016 -6 1 97.44 332 THR B C 1
ATOM 5514 O O . THR B 1 332 ? -2.186 -18.641 -7.059 1 97.44 332 THR B O 1
ATOM 5517 N N . GLN B 1 333 ? -1.95 -18.547 -4.836 1 97.94 333 GLN B N 1
ATOM 5518 C CA . GLN B 1 333 ? -1.562 -19.953 -4.73 1 97.94 333 GLN B CA 1
ATOM 5519 C C . GLN B 1 333 ? -1.71 -20.453 -3.299 1 97.94 333 GLN B C 1
ATOM 5521 O O . GLN B 1 333 ? -1.565 -19.688 -2.346 1 97.94 333 GLN B O 1
ATOM 5526 N N . VAL B 1 334 ? -2.057 -21.672 -3.182 1 96.88 334 VAL B N 1
ATOM 5527 C CA . VAL B 1 334 ? -1.997 -22.422 -1.933 1 96.88 334 VAL B CA 1
ATOM 5528 C C . VAL B 1 334 ? -1.165 -23.688 -2.131 1 96.88 334 VAL B C 1
ATOM 5530 O O . VAL B 1 334 ? -1.355 -24.422 -3.107 1 96.88 334 VAL B O 1
ATOM 5533 N N . ILE B 1 335 ? -0.282 -23.953 -1.229 1 94.62 335 ILE B N 1
ATOM 5534 C CA . ILE B 1 335 ? 0.562 -25.141 -1.37 1 94.62 335 ILE B CA 1
ATOM 5535 C C . ILE B 1 335 ? 0.635 -25.875 -0.037 1 94.62 335 ILE B C 1
ATOM 5537 O O . ILE B 1 335 ? 0.432 -25.281 1.023 1 94.62 335 ILE B O 1
ATOM 5541 N N . PRO B 1 336 ? 0.819 -27.156 -0.274 1 86.06 336 PRO B N 1
ATOM 5542 C CA . PRO B 1 336 ? 1.09 -27.875 0.97 1 86.06 336 PRO B CA 1
ATOM 5543 C C . PRO B 1 336 ? 2.48 -27.594 1.53 1 86.06 336 PRO B C 1
ATOM 5545 O O . PRO B 1 336 ? 3.414 -27.328 0.77 1 86.06 336 PRO B O 1
ATOM 5548 N N . GLY B 1 337 ? 2.41 -27.5 2.748 1 68.62 337 GLY B N 1
ATOM 5549 C CA . GLY B 1 337 ? 3.58 -26.812 3.26 1 68.62 337 GLY B CA 1
ATOM 5550 C C . GLY B 1 337 ? 4.395 -27.641 4.23 1 68.62 337 GLY B C 1
ATOM 5551 O O . GLY B 1 337 ? 4.211 -28.859 4.312 1 68.62 337 GLY B O 1
ATOM 5552 N N . TRP B 1 338 ? 5.129 -26.812 4.781 1 59.91 338 TRP B N 1
ATOM 5553 C CA . TRP B 1 338 ? 6.047 -26.922 5.91 1 59.91 338 TRP B CA 1
ATOM 5554 C C . TRP B 1 338 ? 5.281 -27.172 7.207 1 59.91 338 TRP B C 1
ATOM 5556 O O . TRP B 1 338 ? 4.215 -26.594 7.426 1 59.91 338 TRP B O 1
ATOM 5566 N N . LYS B 1 339 ? 5.656 -27.984 7.977 1 54.5 339 LYS B N 1
ATOM 5567 C CA . LYS B 1 339 ? 5.098 -28.344 9.273 1 54.5 339 LYS B CA 1
ATOM 5568 C C . LYS B 1 339 ? 3.662 -28.844 9.141 1 54.5 339 LYS B C 1
ATOM 5570 O O . LYS B 1 339 ? 2.828 -28.594 10.016 1 54.5 339 LYS B O 1
ATOM 5575 N N . LYS B 1 340 ? 3.32 -29.344 7.977 1 67 340 LYS B N 1
ATOM 5576 C CA . LYS B 1 340 ? 2.045 -30.016 7.746 1 67 340 LYS B CA 1
ATOM 5577 C C . LYS B 1 340 ? 0.909 -29.016 7.613 1 67 340 LYS B C 1
ATOM 5579 O O . LYS B 1 340 ? -0.257 -29.344 7.828 1 67 340 LYS B O 1
ATOM 5584 N N . LEU B 1 341 ? 1.29 -27.75 7.406 1 78.81 341 LEU B N 1
ATOM 5585 C CA . LEU B 1 341 ? 0.283 -26.719 7.184 1 78.81 341 LEU B CA 1
ATOM 5586 C C . LEU B 1 341 ? 0.177 -26.375 5.699 1 78.81 341 LEU B C 1
ATOM 5588 O O . LEU B 1 341 ? 1.11 -26.625 4.934 1 78.81 341 LEU B O 1
ATOM 5592 N N . MET B 1 342 ? -1.044 -25.953 5.316 1 90.5 342 MET B N 1
ATOM 5593 C CA . MET B 1 342 ? -1.173 -25.328 4.004 1 90.5 342 MET B CA 1
ATOM 5594 C C . MET B 1 342 ? -0.733 -23.875 4.059 1 90.5 342 MET B C 1
ATOM 5596 O O . MET B 1 342 ? -0.988 -23.172 5.043 1 90.5 342 MET B O 1
ATOM 5600 N N . TRP B 1 343 ? -0.018 -23.5 3.016 1 92.75 343 TRP B N 1
ATOM 5601 C CA . TRP B 1 343 ? 0.46 -22.125 2.938 1 92.75 343 TRP B CA 1
ATOM 5602 C C . TRP B 1 343 ? -0.189 -21.375 1.771 1 92.75 343 TRP B C 1
ATOM 5604 O O . TRP B 1 343 ? -0.317 -21.938 0.675 1 92.75 343 TRP B O 1
ATOM 5614 N N . ALA B 1 344 ? -0.575 -20.188 2.061 1 95.06 344 ALA B N 1
ATOM 5615 C CA . ALA B 1 344 ? -1.107 -19.328 1.01 1 95.06 344 ALA B CA 1
ATOM 5616 C C . ALA B 1 344 ? -0.162 -18.156 0.725 1 95.06 344 ALA B C 1
ATOM 5618 O O . ALA B 1 344 ? 0.451 -17.609 1.644 1 95.06 344 ALA B O 1
ATOM 5619 N N . ILE B 1 345 ? 0.014 -17.812 -0.509 1 96.5 345 ILE B N 1
ATOM 5620 C CA . ILE B 1 345 ? 0.609 -16.531 -0.9 1 96.5 345 ILE B CA 1
ATOM 5621 C C . ILE B 1 345 ? -0.47 -15.609 -1.457 1 96.5 345 ILE B C 1
ATOM 5623 O O . ILE B 1 345 ? -1.248 -16 -2.328 1 96.5 345 ILE B O 1
ATOM 5627 N N . GLU B 1 346 ? -0.571 -14.43 -0.878 1 96.62 346 GLU B N 1
ATOM 5628 C CA . GLU B 1 346 ? -1.559 -13.43 -1.261 1 96.62 346 GLU B CA 1
ATOM 5629 C C . GLU B 1 346 ? -0.885 -12.125 -1.689 1 96.62 346 GLU B C 1
ATOM 5631 O O . GLU B 1 346 ? 0.214 -11.812 -1.23 1 96.62 346 GLU B O 1
ATOM 5636 N N . SER B 1 347 ? -1.513 -11.469 -2.619 1 96.31 347 SER B N 1
ATOM 5637 C CA . SER B 1 347 ? -1.112 -10.117 -2.986 1 96.31 347 SER B CA 1
ATOM 5638 C C . SER B 1 347 ? -2.297 -9.312 -3.514 1 96.31 347 SER B C 1
ATOM 5640 O O . SER B 1 347 ? -3.375 -9.867 -3.746 1 96.31 347 SER B O 1
ATOM 5642 N N . ASN B 1 348 ? -2.119 -8.023 -3.586 1 95.06 348 ASN B N 1
ATOM 5643 C CA . ASN B 1 348 ? -3.062 -7.184 -4.32 1 95.06 348 ASN B CA 1
ATOM 5644 C C . ASN B 1 348 ? -2.711 -7.109 -5.801 1 95.06 348 ASN B C 1
ATOM 5646 O O . ASN B 1 348 ? -2.549 -6.02 -6.352 1 95.06 348 ASN B O 1
ATOM 5650 N N . PHE B 1 349 ? -2.768 -8.289 -6.391 1 95.19 349 PHE B N 1
ATOM 5651 C CA . PHE B 1 349 ? -2.385 -8.461 -7.789 1 95.19 349 PHE B CA 1
ATOM 5652 C C . PHE B 1 349 ? -3.244 -7.59 -8.695 1 95.19 349 PHE B C 1
ATOM 5654 O O . PHE B 1 349 ? -2.762 -7.062 -9.695 1 95.19 349 PHE B O 1
ATOM 5661 N N . HIS B 1 350 ? -4.504 -7.426 -8.414 1 93.06 350 HIS B N 1
ATOM 5662 C CA . HIS B 1 350 ? -5.414 -6.625 -9.227 1 93.06 350 HIS B CA 1
ATOM 5663 C C . HIS B 1 350 ? -4.973 -5.164 -9.273 1 93.06 350 HIS B C 1
ATOM 5665 O O . HIS B 1 350 ? -5.09 -4.508 -10.312 1 93.06 350 HIS B O 1
ATOM 5671 N N . ASP B 1 351 ? -4.457 -4.613 -8.164 1 94.75 351 ASP B N 1
ATOM 5672 C CA . ASP B 1 351 ? -3.896 -3.266 -8.164 1 94.75 351 ASP B CA 1
ATOM 5673 C C . ASP B 1 351 ? -2.586 -3.215 -8.945 1 94.75 351 ASP B C 1
ATOM 5675 O O . ASP B 1 351 ? -2.326 -2.254 -9.672 1 94.75 351 ASP B O 1
ATOM 5679 N N . TYR B 1 352 ? -1.797 -4.23 -8.82 1 96.94 352 TYR B N 1
ATOM 5680 C CA . TYR B 1 352 ? -0.511 -4.309 -9.508 1 96.94 352 TYR B CA 1
ATOM 5681 C C . TYR B 1 352 ? -0.696 -4.273 -11.023 1 96.94 352 TYR B C 1
ATOM 5683 O O . TYR B 1 352 ? -0.03 -3.504 -11.719 1 96.94 352 TYR B O 1
ATOM 5691 N N . ILE B 1 353 ? -1.617 -5.074 -11.531 1 94.5 353 ILE B N 1
ATOM 5692 C CA . ILE B 1 353 ? -1.766 -5.195 -12.977 1 94.5 353 ILE B CA 1
ATOM 5693 C C . ILE B 1 353 ? -2.338 -3.9 -13.547 1 94.5 353 ILE B C 1
ATOM 5695 O O . ILE B 1 353 ? -2.105 -3.572 -14.719 1 94.5 353 ILE B O 1
ATOM 5699 N N . THR B 1 354 ? -3.045 -3.143 -12.695 1 92.5 354 THR B N 1
ATOM 5700 C CA . THR B 1 354 ? -3.625 -1.892 -13.172 1 92.5 354 THR B CA 1
ATOM 5701 C C . THR B 1 354 ? -2.693 -0.718 -12.883 1 92.5 354 THR B C 1
ATOM 5703 O O . THR B 1 354 ? -2.996 0.423 -13.242 1 92.5 354 THR B O 1
ATOM 5706 N N . GLY B 1 355 ? -1.594 -0.918 -12.242 1 91.56 355 GLY B N 1
ATOM 5707 C CA . GLY B 1 355 ? -0.617 0.125 -11.977 1 91.56 355 GLY B CA 1
ATOM 5708 C C . GLY B 1 355 ? -1.032 1.055 -10.852 1 91.56 355 GLY B C 1
ATOM 5709 O O . GLY B 1 355 ? -0.642 2.225 -10.828 1 91.56 355 GLY B O 1
ATOM 5710 N N . THR B 1 356 ? -1.819 0.635 -9.805 1 90.38 356 THR B N 1
ATOM 5711 C CA . THR B 1 356 ? -2.371 1.521 -8.789 1 90.38 356 THR B CA 1
ATOM 5712 C C . THR B 1 356 ? -1.85 1.145 -7.406 1 90.38 356 THR B C 1
ATOM 5714 O O . THR B 1 356 ? -2.52 1.384 -6.398 1 90.38 356 THR B O 1
ATOM 5717 N N . THR B 1 357 ? -0.682 0.525 -7.344 1 92.44 357 THR B N 1
ATOM 5718 C CA . THR B 1 357 ? -0.133 0.142 -6.047 1 92.44 357 THR B CA 1
ATOM 5719 C C . THR B 1 357 ? 0.595 1.316 -5.398 1 92.44 357 THR B C 1
ATOM 5721 O O . THR B 1 357 ? 0.984 1.244 -4.23 1 92.44 357 THR B O 1
ATOM 5724 N N . GLY B 1 358 ? 0.792 2.348 -6.152 1 89.81 358 GLY B N 1
ATOM 5725 C CA . GLY B 1 358 ? 1.521 3.49 -5.621 1 89.81 358 GLY B CA 1
ATOM 5726 C C . GLY B 1 358 ? 2.988 3.195 -5.367 1 89.81 358 GLY B C 1
ATOM 5727 O O . GLY B 1 358 ? 3.523 2.205 -5.867 1 89.81 358 GLY B O 1
ATOM 5728 N N . CYS B 1 359 ? 3.582 4.094 -4.562 1 89 359 CYS B N 1
ATOM 5729 C CA . CYS B 1 359 ? 5.016 3.992 -4.332 1 89 359 CYS B CA 1
ATOM 5730 C C . CYS B 1 359 ? 5.336 2.832 -3.396 1 89 359 CYS B C 1
ATOM 5732 O O . CYS B 1 359 ? 6.48 2.377 -3.332 1 89 359 CYS B O 1
ATOM 5734 N N . LEU B 1 360 ? 4.352 2.377 -2.693 1 88.31 360 LEU B N 1
ATOM 5735 C CA . LEU B 1 360 ? 4.57 1.268 -1.771 1 88.31 360 LEU B CA 1
ATOM 5736 C C . LEU B 1 360 ? 4.758 -0.042 -2.529 1 88.31 360 LEU B C 1
ATOM 5738 O O . LEU B 1 360 ? 5.336 -0.994 -2.002 1 88.31 360 LEU B O 1
ATOM 5742 N N . GLY B 1 361 ? 4.199 -0.068 -3.756 1 92.56 361 GLY B N 1
ATOM 5743 C CA . GLY B 1 361 ? 4.203 -1.319 -4.496 1 92.56 361 GLY B CA 1
ATOM 5744 C C . GLY B 1 361 ? 3.193 -2.324 -3.979 1 92.56 361 GLY B C 1
ATOM 5745 O O . GLY B 1 361 ? 2.354 -1.991 -3.139 1 92.56 361 GLY B O 1
ATOM 5746 N N . PRO B 1 362 ? 3.277 -3.543 -4.539 1 95.44 362 PRO B N 1
ATOM 5747 C CA . PRO B 1 362 ? 2.316 -4.57 -4.129 1 95.44 362 PRO B CA 1
ATOM 5748 C C . PRO B 1 362 ? 2.549 -5.062 -2.705 1 95.44 362 PRO B C 1
ATOM 5750 O O . PRO B 1 362 ? 3.695 -5.129 -2.25 1 95.44 362 PRO B O 1
ATOM 5753 N N . SER B 1 363 ? 1.451 -5.336 -2.043 1 93.12 363 SER B N 1
ATOM 5754 C CA . SER B 1 363 ? 1.476 -5.996 -0.74 1 93.12 363 SER B CA 1
ATOM 5755 C C . SER B 1 363 ? 1.444 -7.512 -0.886 1 93.12 363 SER B C 1
ATOM 5757 O O . SER B 1 363 ? 0.465 -8.078 -1.381 1 93.12 363 SER B O 1
ATOM 5759 N N . ILE B 1 364 ? 2.52 -8.203 -0.446 1 96.44 364 ILE B N 1
ATOM 5760 C CA . ILE B 1 364 ? 2.648 -9.648 -0.611 1 96.44 364 ILE B CA 1
ATOM 5761 C C . ILE B 1 364 ? 2.822 -10.305 0.754 1 96.44 364 ILE B C 1
ATOM 5763 O O . ILE B 1 364 ? 3.688 -9.914 1.537 1 96.44 364 ILE B O 1
ATOM 5767 N N . ILE B 1 365 ? 2.035 -11.328 1.025 1 93.94 365 ILE B N 1
ATOM 5768 C CA . ILE B 1 365 ? 2.133 -12.016 2.307 1 93.94 365 ILE B CA 1
ATOM 5769 C C . ILE B 1 365 ? 2.051 -13.523 2.086 1 93.94 365 ILE B C 1
ATOM 5771 O O . ILE B 1 365 ? 1.335 -13.992 1.195 1 93.94 365 ILE B O 1
ATOM 5775 N N . VAL B 1 366 ? 2.832 -14.234 2.789 1 94.12 366 VAL B N 1
ATOM 5776 C CA . VAL B 1 366 ? 2.764 -15.688 2.883 1 94.12 366 VAL B CA 1
ATOM 5777 C C . VAL B 1 366 ? 2.359 -16.094 4.297 1 94.12 366 VAL B C 1
ATOM 5779 O O . VAL B 1 366 ? 2.947 -15.633 5.277 1 94.12 366 VAL B O 1
ATOM 5782 N N . TYR B 1 367 ? 1.337 -16.953 4.41 1 90.31 367 TYR B N 1
ATOM 5783 C CA . TYR B 1 367 ? 0.866 -17.328 5.738 1 90.31 367 TYR B CA 1
ATOM 5784 C C . TYR B 1 367 ? 0.239 -18.719 5.715 1 90.31 367 TYR B C 1
ATOM 5786 O O . TYR B 1 367 ? -0.19 -19.203 4.66 1 90.31 367 TYR B O 1
ATOM 5794 N N . PRO B 1 368 ? 0.219 -19.375 6.879 1 88.5 368 PRO B N 1
ATOM 5795 C CA . PRO B 1 368 ? -0.427 -20.688 6.953 1 88.5 368 PRO B CA 1
ATOM 5796 C C . PRO B 1 368 ? -1.951 -20.594 6.98 1 88.5 368 PRO B C 1
ATOM 5798 O O . PRO B 1 368 ? -2.506 -19.672 7.574 1 88.5 368 PRO B O 1
ATOM 5801 N N . LEU B 1 369 ? -2.6 -21.5 6.227 1 87.06 369 LEU B N 1
ATOM 5802 C CA . LEU B 1 369 ? -4.055 -21.609 6.297 1 87.06 369 LEU B CA 1
ATOM 5803 C C . LEU B 1 369 ? -4.477 -22.422 7.516 1 87.06 369 LEU B C 1
ATOM 5805 O O . LEU B 1 369 ? -3.883 -23.453 7.816 1 87.06 369 LEU B O 1
ATOM 5809 N N . VAL B 1 370 ? -4.914 -21.719 8.602 1 66.56 370 VAL B N 1
ATOM 5810 C CA . VAL B 1 370 ? -5.328 -22.469 9.789 1 66.56 370 VAL B CA 1
ATOM 5811 C C . VAL B 1 370 ? -6.742 -23.016 9.594 1 66.56 370 VAL B C 1
ATOM 5813 O O . VAL B 1 370 ? -7.609 -22.312 9.055 1 66.56 370 VAL B O 1
ATOM 5816 N N . LYS B 1 371 ? -6.887 -24.344 9.586 1 53.72 371 LYS B N 1
ATOM 5817 C CA . LYS B 1 371 ? -8.211 -24.969 9.562 1 53.72 371 LYS B CA 1
ATOM 5818 C C . LYS B 1 371 ? -9.148 -24.297 10.555 1 53.72 371 LYS B C 1
ATOM 5820 O O . LYS B 1 371 ? -8.836 -24.203 11.742 1 53.72 371 LYS B O 1
ATOM 5825 N N . THR B 1 372 ? -9.906 -23.188 10.133 1 44.75 372 THR B N 1
ATOM 5826 C CA . THR B 1 372 ? -10.977 -22.734 11.016 1 44.75 372 THR B CA 1
ATOM 5827 C C . THR B 1 372 ? -11.906 -23.906 11.367 1 44.75 372 THR B C 1
ATOM 5829 O O . THR B 1 372 ? -12.531 -24.484 10.492 1 44.75 372 THR B O 1
ATOM 5832 N N . SER B 1 373 ? -11.484 -24.828 12.18 1 35.06 373 SER B N 1
ATOM 5833 C CA . SER B 1 373 ? -12.453 -25.797 12.68 1 35.06 373 SER B CA 1
ATOM 5834 C C . SER B 1 373 ? -13.711 -25.109 13.188 1 35.06 373 SER B C 1
ATOM 5836 O O . SER B 1 373 ? -13.656 -24.266 14.086 1 35.06 373 SER B O 1
ATOM 5838 N N . GLU B 1 374 ? -14.664 -24.703 12.469 1 34.28 374 GLU B N 1
ATOM 5839 C CA . GLU B 1 374 ? -15.953 -24.641 13.164 1 34.28 374 GLU B CA 1
ATOM 5840 C C . GLU B 1 374 ? -16.203 -25.922 13.961 1 34.28 374 GLU B C 1
ATOM 5842 O O . GLU B 1 374 ? -16.156 -27.031 13.398 1 34.28 374 GLU B O 1
ATOM 5847 N N . SER B 1 375 ? -15.875 -26.031 15.281 1 26.98 375 SER B N 1
ATOM 5848 C CA . SER B 1 375 ? -16.703 -26.906 16.109 1 26.98 375 SER B CA 1
ATOM 5849 C C . SER B 1 375 ? -18.188 -26.641 15.883 1 26.98 375 SER B C 1
ATOM 5851 O O . SER B 1 375 ? -18.594 -25.484 15.734 1 26.98 375 SER B O 1
#